Protein 4DMO (pdb70)

Nearest PDB structures (foldseek):
  4dmo-assembly2_B  TM=1.003E+00  e=1.095E-52  Bacillus cereus ATCC 14579
  3lnb-assembly1_A  TM=9.887E-01  e=8.694E-37  Bacillus anthracis
  2ija-assembly1_A  TM=8.945E-01  e=4.470E-19  Homo sapiens
  2pqt-assembly1_A  TM=9.003E-01  e=8.958E-19  Homo sapiens
  4nv7-assembly3_B  TM=8.873E-01  e=5.718E-18  Mesorhizobium japonicum MAFF 303099

CATH classification: 3.30.2140.20

Structure (mmCIF, N/CA/C/O backbone):
data_4DMO
#
_entry.id   4DMO
#
_cell.length_a   90.430
_cell.length_b   44.520
_cell.length_c   132.970
_cell.angle_alpha   90.00
_cell.angle_beta   103.80
_cell.angle_gamma   90.00
#
_symmetry.space_group_name_H-M   'C 1 2 1'
#
loop_
_entity.id
_entity.type
_entity.pdbx_description
1 polymer 'N-hydroxyarylamine O-acetyltransferase'
2 non-polymer 3-(1-methylpiperidinium-1-yl)propane-1-sulfonate
3 water water
#
loop_
_atom_site.group_PDB
_atom_site.id
_atom_site.type_symbol
_atom_site.label_atom_id
_atom_site.label_alt_id
_atom_site.label_comp_id
_atom_site.label_asym_id
_atom_site.label_entity_id
_atom_site.label_seq_id
_atom_site.pdbx_PDB_ins_code
_atom_site.Cartn_x
_atom_site.Cartn_y
_atom_site.Cartn_z
_atom_site.occupancy
_atom_site.B_iso_or_equiv
_atom_site.auth_seq_id
_atom_site.auth_comp_id
_atom_site.auth_asym_id
_atom_site.auth_atom_id
_atom_site.pdbx_PDB_model_num
ATOM 1 N N . MET A 1 3 ? 110.970 -9.083 37.800 1.00 39.58 1 MET A N 1
ATOM 2 C CA . MET A 1 3 ? 109.551 -9.319 38.228 1.00 48.18 1 MET A CA 1
ATOM 3 C C . MET A 1 3 ? 108.616 -9.566 37.045 1.00 48.81 1 MET A C 1
ATOM 4 O O . MET A 1 3 ? 108.418 -8.672 36.223 1.00 51.31 1 MET A O 1
ATOM 18 N N . THR A 1 4 ? 108.030 -10.764 36.948 1.00 46.18 2 THR A N 1
ATOM 19 C CA . THR A 1 4 ? 107.105 -11.054 35.839 1.00 42.16 2 THR A CA 1
ATOM 20 C C . THR A 1 4 ? 105.751 -10.391 36.057 1.00 28.32 2 THR A C 1
ATOM 21 O O . THR A 1 4 ? 105.484 -9.852 37.118 1.00 32.70 2 THR A O 1
ATOM 32 N N . ASP A 1 5 ? 104.907 -10.426 35.034 1.00 34.75 3 ASP A N 1
ATOM 33 C CA . ASP A 1 5 ? 103.566 -9.869 35.133 1.00 42.07 3 ASP A CA 1
ATOM 34 C C . ASP A 1 5 ? 102.744 -10.672 36.166 1.00 38.58 3 ASP A C 1
ATOM 35 O O . ASP A 1 5 ? 101.982 -10.104 36.955 1.00 34.78 3 ASP A O 1
ATOM 44 N N . PHE A 1 6 ? 102.893 -11.995 36.145 1.00 35.65 4 PHE A N 1
ATOM 45 C CA . PHE A 1 6 ? 102.217 -12.845 37.117 1.00 30.66 4 PHE A CA 1
ATOM 46 C C . PHE A 1 6 ? 102.498 -12.358 38.526 1.00 30.43 4 PHE A C 1
ATOM 47 O O . PHE A 1 6 ? 101.575 -12.166 39.304 1.00 28.57 4 PHE A O 1
ATOM 64 N N . GLN A 1 7 ? 103.773 -12.146 38.847 1.00 28.17 5 GLN A N 1
ATOM 65 C CA . GLN A 1 7 ? 104.181 -11.650 40.165 1.00 31.98 5 GLN A CA 1
ATOM 66 C C . GLN A 1 7 ? 103.547 -10.294 40.507 1.00 33.52 5 GLN A C 1
ATOM 67 O O . GLN A 1 7 ? 103.071 -10.063 41.630 1.00 31.05 5 GLN A O 1
ATOM 81 N N . LYS A 1 8 ? 103.548 -9.385 39.540 1.00 32.04 6 LYS A N 1
ATOM 82 C CA . LYS A 1 8 ? 103.028 -8.049 39.797 1.00 39.89 6 LYS A CA 1
ATOM 83 C C . LYS A 1 8 ? 101.517 -8.093 40.089 1.00 27.33 6 LYS A C 1
ATOM 84 O O . LYS A 1 8 ? 101.047 -7.488 41.051 1.00 26.37 6 LYS A O 1
ATOM 103 N N . GLN A 1 9 ? 100.775 -8.823 39.262 1.00 23.37 7 GLN A N 1
ATOM 104 C CA . GLN A 1 9 ? 99.335 -8.977 39.448 1.00 21.45 7 GLN A CA 1
ATOM 105 C C . GLN A 1 9 ? 99.022 -9.689 40.751 1.00 25.00 7 GLN A C 1
ATOM 106 O O . GLN A 1 9 ? 97.998 -9.424 41.384 1.00 23.14 7 GLN A O 1
ATOM 120 N N . PHE A 1 10 ? 99.911 -10.594 41.147 1.00 24.86 8 PHE A N 1
ATOM 121 C CA . PHE A 1 10 ? 99.764 -11.336 42.381 1.00 24.54 8 PHE A CA 1
ATOM 122 C C . PHE A 1 10 ? 99.918 -10.428 43.598 1.00 23.26 8 PHE A C 1
ATOM 123 O O . PHE A 1 10 ? 99.073 -10.437 44.474 1.00 21.10 8 PHE A O 1
ATOM 140 N N . PHE A 1 11 ? 100.992 -9.648 43.671 1.00 30.23 9 PHE A N 1
ATOM 141 C CA . PHE A 1 11 ? 101.136 -8.716 44.788 1.00 27.28 9 PHE A CA 1
ATOM 142 C C . PHE A 1 11 ? 99.911 -7.775 44.817 1.00 27.24 9 PHE A C 1
ATOM 143 O O . PHE A 1 11 ? 99.340 -7.489 45.877 1.00 24.75 9 PHE A O 1
ATOM 160 N N . ALA A 1 12 ? 99.502 -7.309 43.643 1.00 22.14 10 ALA A N 1
ATOM 161 C CA . ALA A 1 12 ? 98.358 -6.411 43.540 1.00 28.71 10 ALA A CA 1
ATOM 162 C C . ALA A 1 12 ? 97.088 -7.066 44.105 1.00 24.24 10 ALA A C 1
ATOM 163 O O . ALA A 1 12 ? 96.351 -6.462 44.897 1.00 28.01 10 ALA A O 1
ATOM 170 N N . ARG A 1 13 ? 96.835 -8.301 43.684 1.00 20.59 11 ARG A N 1
ATOM 171 C CA . ARG A 1 13 ? 95.684 -9.056 44.166 1.00 23.10 11 ARG A CA 1
ATOM 172 C C . ARG A 1 13 ? 95.708 -9.166 45.697 1.00 20.46 11 ARG A C 1
ATOM 173 O O . ARG A 1 13 ? 94.682 -8.970 46.366 1.00 21.92 11 ARG A O 1
ATOM 194 N N . LEU A 1 14 ? 96.878 -9.443 46.259 1.00 20.02 12 LEU A N 1
ATOM 195 C CA . LEU A 1 14 ? 96.983 -9.642 47.708 1.00 19.41 12 LEU A CA 1
ATOM 196 C C . LEU A 1 14 ? 97.053 -8.357 48.501 1.00 27.34 12 LEU A C 1
ATOM 197 O O . LEU A 1 14 ? 96.986 -8.384 49.738 1.00 24.87 12 LEU A O 1
ATOM 213 N N . HIS A 1 15 ? 97.182 -7.230 47.802 1.00 30.14 13 HIS A N 1
ATOM 214 C CA . HIS A 1 15 ? 97.346 -5.925 48.469 1.00 30.04 13 HIS A CA 1
ATOM 215 C C . HIS A 1 15 ? 98.549 -5.872 49.395 1.00 25.56 13 HIS A C 1
ATOM 216 O O . HIS A 1 15 ? 98.473 -5.330 50.507 1.00 36.72 13 HIS A O 1
ATOM 231 N N . ILE A 1 16 ? 99.658 -6.434 48.935 1.00 23.58 14 ILE A N 1
ATOM 232 C CA . ILE A 1 16 ? 100.922 -6.368 49.671 1.00 34.36 14 ILE A CA 1
ATOM 233 C C . ILE A 1 16 ? 102.021 -5.733 48.802 1.00 28.39 14 ILE A C 1
ATOM 234 O O . ILE A 1 16 ? 101.898 -5.635 47.575 1.00 25.07 14 ILE A O 1
ATOM 250 N N . GLU A 1 17 ? 103.100 -5.309 49.440 1.00 25.88 15 GLU A N 1
ATOM 251 C CA . GLU A 1 17 ? 104.181 -4.636 48.722 1.00 43.13 15 GLU A CA 1
ATOM 252 C C . GLU A 1 17 ? 104.787 -5.494 47.593 1.00 38.00 15 GLU A C 1
ATOM 253 O O . GLU A 1 17 ? 105.023 -6.684 47.756 1.00 39.80 15 GLU A O 1
ATOM 265 N N . GLU A 1 18 ? 105.034 -4.893 46.444 1.00 33.29 16 GLU A N 1
ATOM 266 C CA . GLU A 1 18 ? 105.853 -5.547 45.444 1.00 39.47 16 GLU A CA 1
ATOM 267 C C . GLU A 1 18 ? 107.215 -5.874 46.075 1.00 43.01 16 GLU A C 1
ATOM 268 O O . GLU A 1 18 ? 107.660 -5.191 46.990 1.00 52.82 16 GLU A O 1
ATOM 280 N N . LYS A 1 19 ? 107.834 -6.971 45.649 1.00 46.89 17 LYS A N 1
ATOM 281 C CA . LYS A 1 19 ? 109.171 -7.341 46.115 1.00 48.06 17 LYS A CA 1
ATOM 282 C C . LYS A 1 19 ? 109.940 -8.018 44.996 1.00 55.55 17 LYS A C 1
ATOM 283 O O . LYS A 1 19 ? 109.456 -8.997 44.429 1.00 48.88 17 LYS A O 1
ATOM 302 N N . ASP A 1 20 ? 111.138 -7.513 44.690 1.00 69.75 18 ASP A N 1
ATOM 303 C CA . ASP A 1 20 ? 111.977 -8.109 43.642 1.00 65.37 18 ASP A CA 1
ATOM 304 C C . ASP A 1 20 ? 112.767 -9.306 44.171 1.00 49.81 18 ASP A C 1
ATOM 305 O O . ASP A 1 20 ? 113.289 -10.104 43.390 1.00 51.73 18 ASP A O 1
ATOM 314 N N . THR A 1 21 ? 112.858 -9.418 45.491 1.00 42.57 19 THR A N 1
ATOM 315 C CA . THR A 1 21 ? 113.391 -10.619 46.120 1.00 45.25 19 THR A CA 1
ATOM 316 C C . THR A 1 21 ? 112.421 -11.115 47.185 1.00 40.82 19 THR A C 1
ATOM 317 O O . THR A 1 21 ? 112.202 -10.435 48.183 1.00 48.65 19 THR A O 1
ATOM 328 N N . VAL A 1 22 ? 111.850 -12.305 46.977 1.00 43.63 20 VAL A N 1
ATOM 329 C CA . VAL A 1 22 ? 110.927 -12.908 47.949 1.00 33.39 20 VAL A CA 1
ATOM 330 C C . VAL A 1 22 ? 111.649 -13.977 48.790 1.00 28.45 20 VAL A C 1
ATOM 331 O O . VAL A 1 22 ? 112.246 -14.907 48.261 1.00 34.78 20 VAL A O 1
ATOM 344 N N . SER A 1 23 ? 111.580 -13.860 50.101 1.00 25.31 21 SER A N 1
ATOM 345 C CA . SER A 1 23 ? 112.281 -14.802 50.955 1.00 33.88 21 SER A CA 1
ATOM 346 C C . SER A 1 23 ? 111.332 -15.824 51.523 1.00 39.39 21 SER A C 1
ATOM 347 O O . SER A 1 23 ? 110.108 -15.673 51.441 1.00 38.17 21 SER A O 1
ATOM 355 N N . PHE A 1 24 ? 111.906 -16.856 52.136 1.00 39.71 22 PHE A N 1
ATOM 356 C CA . PHE A 1 24 ? 111.111 -17.894 52.778 1.00 34.66 22 PHE A CA 1
ATOM 357 C C . PHE A 1 24 ? 110.277 -17.330 53.908 1.00 37.80 22 PHE A C 1
ATOM 358 O O . PHE A 1 24 ? 109.094 -17.661 54.076 1.00 38.80 22 PHE A O 1
ATOM 375 N N . GLU A 1 25 ? 110.909 -16.479 54.699 1.00 39.67 23 GLU A N 1
ATOM 376 C CA . GLU A 1 25 ? 110.272 -15.917 55.876 1.00 38.47 23 GLU A CA 1
ATOM 377 C C . GLU A 1 25 ? 109.047 -15.078 55.505 1.00 34.66 23 GLU A C 1
ATOM 378 O O . GLU A 1 25 ? 108.187 -14.822 56.358 1.00 32.75 23 GLU A O 1
ATOM 390 N N . ASP A 1 26 ? 108.998 -14.664 54.227 1.00 34.69 24 ASP A N 1
ATOM 391 C CA . ASP A 1 26 ? 107.886 -13.901 53.637 1.00 30.63 24 ASP A CA 1
ATOM 392 C C . ASP A 1 26 ? 106.646 -14.764 53.316 1.00 34.83 24 ASP A C 1
ATOM 393 O O . ASP A 1 26 ? 105.537 -14.252 53.180 1.00 31.36 24 ASP A O 1
ATOM 402 N N . LEU A 1 27 ? 106.842 -16.062 53.152 1.00 28.34 25 LEU A N 1
ATOM 403 C CA . LEU A 1 27 ? 105.797 -16.930 52.619 1.00 31.17 25 LEU A CA 1
ATOM 404 C C . LEU A 1 27 ? 104.550 -16.958 53.492 1.00 24.85 25 LEU A C 1
ATOM 405 O O . LEU A 1 27 ? 103.415 -16.842 52.999 1.00 23.48 25 LEU A O 1
ATOM 421 N N . SER A 1 28 ? 104.771 -17.078 54.787 1.00 25.91 26 SER A N 1
ATOM 422 C CA . SER A 1 28 ? 103.698 -17.058 55.757 1.00 21.40 26 SER A CA 1
ATOM 423 C C . SER A 1 28 ? 102.808 -15.826 55.593 1.00 23.25 26 SER A C 1
ATOM 424 O O . SER A 1 28 ? 101.580 -15.887 55.725 1.00 22.24 26 SER A O 1
ATOM 432 N N . ASN A 1 29 ? 103.406 -14.677 55.347 1.00 31.92 27 ASN A N 1
ATOM 433 C CA . ASN A 1 29 ? 102.575 -13.494 55.321 1.00 30.68 27 ASN A CA 1
ATOM 434 C C . ASN A 1 29 ? 101.906 -13.356 53.977 1.00 22.50 27 ASN A C 1
ATOM 435 O O . ASN A 1 29 ? 100.839 -12.807 53.878 1.00 25.60 27 ASN A O 1
ATOM 446 N N . ILE A 1 30 ? 102.528 -13.879 52.936 1.00 23.27 28 ILE A N 1
ATOM 447 C CA . ILE A 1 30 ? 101.885 -13.895 51.649 1.00 18.97 28 ILE A CA 1
ATOM 448 C C . ILE A 1 30 ? 100.673 -14.833 51.696 1.00 22.70 28 ILE A C 1
ATOM 449 O O . ILE A 1 30 ? 99.625 -14.510 51.145 1.00 17.66 28 ILE A O 1
ATOM 465 N N . MET A 1 31 ? 100.816 -15.974 52.385 1.00 22.54 29 MET A N 1
ATOM 466 C CA . MET A 1 31 ? 99.745 -16.952 52.490 1.00 16.70 29 MET A CA 1
ATOM 467 C C . MET A 1 31 ? 98.590 -16.379 53.244 1.00 18.23 29 MET A C 1
ATOM 468 O O . MET A 1 31 ? 97.427 -16.614 52.895 1.00 20.41 29 MET A O 1
ATOM 482 N N . TYR A 1 32 ? 98.906 -15.638 54.293 1.00 19.80 30 TYR A N 1
ATOM 483 C CA . TYR A 1 32 ? 97.894 -14.995 55.096 1.00 16.97 30 TYR A CA 1
ATOM 484 C C . TYR A 1 32 ? 97.132 -13.987 54.239 1.00 22.00 30 TYR A C 1
ATOM 485 O O . TYR A 1 32 ? 95.891 -13.990 54.202 1.00 18.75 30 TYR A O 1
ATOM 503 N N . ALA A 1 33 ? 97.884 -13.161 53.509 1.00 19.03 31 ALA A N 1
ATOM 504 C CA . ALA A 1 33 ? 97.288 -12.195 52.603 1.00 19.89 31 ALA A CA 1
ATOM 505 C C . ALA A 1 33 ? 96.430 -12.900 51.542 1.00 15.86 31 ALA A C 1
ATOM 506 O O . ALA A 1 33 ? 95.340 -12.436 51.226 1.00 17.93 31 ALA A O 1
ATOM 513 N N . MET A 1 34 ? 96.915 -14.006 50.985 1.00 12.37 32 MET A N 1
ATOM 514 C CA . MET A 1 34 ? 96.120 -14.736 50.007 1.00 14.61 32 MET A CA 1
ATOM 515 C C . MET A 1 34 ? 94.813 -15.197 50.626 1.00 15.33 32 MET A C 1
ATOM 516 O O . MET A 1 34 ? 93.790 -15.123 49.969 1.00 15.42 32 MET A O 1
ATOM 530 N N . ALA A 1 35 ? 94.824 -15.631 51.889 1.00 14.24 33 ALA A N 1
ATOM 531 C CA . ALA A 1 35 ? 93.592 -16.117 52.501 1.00 12.11 33 ALA A CA 1
ATOM 532 C C . ALA A 1 35 ? 92.633 -14.997 52.721 1.00 13.94 33 ALA A C 1
ATOM 533 O O . ALA A 1 35 ? 91.435 -15.224 52.706 1.00 13.11 33 ALA A O 1
ATOM 540 N N . GLN A 1 36 ? 93.155 -13.791 52.980 1.00 16.42 34 GLN A N 1
ATOM 541 C CA . GLN A 1 36 ? 92.287 -12.641 53.247 1.00 18.30 34 GLN A CA 1
ATOM 542 C C . GLN A 1 36 ? 91.624 -12.110 51.968 1.00 19.43 34 GLN A C 1
ATOM 543 O O . GLN A 1 36 ? 90.553 -11.495 52.017 1.00 15.50 34 GLN A O 1
ATOM 557 N N . THR A 1 37 ? 92.230 -12.395 50.816 1.00 17.42 35 THR A N 1
ATOM 558 C CA . THR A 1 37 ? 91.797 -11.765 49.573 1.00 13.48 35 THR A CA 1
ATOM 559 C C . THR A 1 37 ? 91.194 -12.707 48.529 1.00 15.42 35 THR A C 1
ATOM 560 O O . THR A 1 37 ? 90.299 -12.309 47.817 1.00 12.89 35 THR A O 1
ATOM 571 N N . VAL A 1 38 ? 91.699 -13.929 48.429 1.00 13.36 36 VAL A N 1
ATOM 572 C CA . VAL A 1 38 ? 91.228 -14.876 47.445 1.00 11.34 36 VAL A CA 1
ATOM 573 C C . VAL A 1 38 ? 90.378 -15.926 48.095 1.00 14.85 36 VAL A C 1
ATOM 574 O O . VAL A 1 38 ? 90.852 -16.714 48.902 1.00 15.94 36 VAL A O 1
ATOM 587 N N . PRO A 1 39 ? 89.092 -15.928 47.765 1.00 13.22 37 PRO A N 1
ATOM 588 C CA . PRO A 1 39 ? 88.205 -16.902 48.379 1.00 16.37 37 PRO A CA 1
ATOM 589 C C . PRO A 1 39 ? 88.241 -18.279 47.717 1.00 17.83 37 PRO A C 1
ATOM 590 O O . PRO A 1 39 ? 88.616 -18.452 46.547 1.00 14.59 37 PRO A O 1
ATOM 601 N N . PHE A 1 40 ? 87.831 -19.266 48.511 1.00 16.16 38 PHE A N 1
ATOM 602 C CA . PHE A 1 40 ? 87.569 -20.607 48.038 1.00 15.14 38 PHE A CA 1
ATOM 603 C C . PHE A 1 40 ? 86.179 -20.581 47.455 1.00 14.68 38 PHE A C 1
ATOM 604 O O . PHE A 1 40 ? 85.215 -20.279 48.166 1.00 18.59 38 PHE A O 1
ATOM 621 N N . GLU A 1 41 ? 86.065 -20.833 46.152 1.00 14.07 39 GLU A N 1
ATOM 622 C CA . GLU A 1 41 ? 84.755 -20.792 45.481 1.00 10.42 39 GLU A CA 1
ATOM 623 C C . GLU A 1 41 ? 84.661 -21.724 44.272 1.00 11.36 39 GLU A C 1
ATOM 624 O O . GLU A 1 41 ? 85.647 -22.007 43.588 1.00 10.73 39 GLU A O 1
ATOM 636 N N . ASN A 1 42 ? 83.456 -22.206 44.002 1.00 10.29 40 ASN A N 1
ATOM 637 C CA . ASN A 1 42 ? 83.257 -23.211 42.965 1.00 11.33 40 ASN A CA 1
ATOM 638 C C . ASN A 1 42 ? 82.376 -22.764 41.823 1.00 14.06 40 ASN A C 1
ATOM 639 O O . ASN A 1 42 ? 81.837 -23.598 41.084 1.00 15.43 40 ASN A O 1
ATOM 650 N N . LEU A 1 43 ? 82.203 -21.464 41.696 1.00 11.33 41 LEU A N 1
ATOM 651 C CA . LEU A 1 43 ? 81.143 -20.945 40.857 1.00 17.24 41 LEU A CA 1
ATOM 652 C C . LEU A 1 43 ? 81.382 -21.213 39.369 1.00 21.00 41 LEU A C 1
ATOM 653 O O . LEU A 1 43 ? 80.420 -21.333 38.624 1.00 22.35 41 LEU A O 1
ATOM 669 N N . ASN A 1 44 ? 82.635 -21.354 38.933 1.00 18.01 42 ASN A N 1
ATOM 670 C CA . ASN A 1 44 ? 82.872 -21.598 37.512 1.00 14.10 42 ASN A CA 1
ATOM 671 C C . ASN A 1 44 ? 82.479 -23.012 37.064 1.00 17.41 42 ASN A C 1
ATOM 672 O O . ASN A 1 44 ? 82.325 -23.254 35.879 1.00 18.04 42 ASN A O 1
ATOM 683 N N . ILE A 1 45 ? 82.302 -23.928 38.016 1.00 18.12 43 ILE A N 1
ATOM 684 C CA . ILE A 1 45 ? 81.767 -25.269 37.720 1.00 17.66 43 ILE A CA 1
ATOM 685 C C . ILE A 1 45 ? 80.290 -25.176 37.435 1.00 21.36 43 ILE A C 1
ATOM 686 O O . ILE A 1 45 ? 79.778 -25.802 36.504 1.00 24.07 43 ILE A O 1
ATOM 702 N N . LEU A 1 46 ? 79.600 -24.379 38.240 1.00 14.25 44 LEU A N 1
ATOM 703 C CA . LEU A 1 46 ? 78.157 -24.227 38.102 1.00 21.46 44 LEU A CA 1
ATOM 704 C C . LEU A 1 46 ? 77.752 -23.362 36.900 1.00 19.63 44 LEU A C 1
ATOM 705 O O . LEU A 1 46 ? 76.703 -23.577 36.286 1.00 25.55 44 LEU A O 1
ATOM 721 N N . GLU A 1 47 ? 78.557 -22.351 36.621 1.00 18.33 45 GLU A N 1
ATOM 722 C CA . GLU A 1 47 ? 78.400 -21.536 35.433 1.00 21.91 45 GLU A CA 1
ATOM 723 C C . GLU A 1 47 ? 78.962 -22.209 34.199 1.00 26.07 45 GLU A C 1
ATOM 724 O O . GLU A 1 47 ? 78.872 -21.663 33.108 1.00 24.55 45 GLU A O 1
ATOM 736 N N . LYS A 1 48 ? 79.601 -23.362 34.379 1.00 21.81 46 LYS A N 1
ATOM 737 C CA . LYS A 1 48 ? 80.137 -24.120 33.251 1.00 17.97 46 LYS A CA 1
ATOM 738 C C . LYS A 1 48 ? 81.042 -23.248 32.409 1.00 21.99 46 LYS A C 1
ATOM 739 O O . LYS A 1 48 ? 80.981 -23.274 31.185 1.00 29.90 46 LYS A O 1
ATOM 758 N N . ASN A 1 49 ? 81.886 -22.455 33.066 1.00 20.28 47 ASN A N 1
ATOM 759 C CA . ASN A 1 49 ? 82.887 -21.668 32.342 1.00 21.48 47 ASN A CA 1
ATOM 760 C C . ASN A 1 49 ? 84.263 -21.825 32.927 1.00 19.99 47 ASN A C 1
ATOM 761 O O . ASN A 1 49 ? 85.097 -20.927 32.815 1.00 20.57 47 ASN A O 1
ATOM 772 N N . PHE A 1 50 ? 84.511 -22.984 33.540 1.00 23.99 48 PHE A N 1
ATOM 773 C CA . PHE A 1 50 ? 85.866 -23.333 33.947 1.00 19.67 48 PHE A CA 1
ATOM 774 C C . PHE A 1 50 ? 86.750 -23.459 32.699 1.00 22.88 48 PHE A C 1
ATOM 775 O O . PHE A 1 50 ? 86.258 -23.698 31.598 1.00 20.72 48 PHE A O 1
ATOM 792 N N . LYS A 1 51 ? 88.051 -23.244 32.854 1.00 26.51 49 LYS A N 1
ATOM 793 C CA . LYS A 1 51 ? 88.977 -23.407 31.738 1.00 26.33 49 LYS A CA 1
ATOM 794 C C . LYS A 1 51 ? 90.077 -24.346 32.148 1.00 27.97 49 LYS A C 1
ATOM 795 O O . LYS A 1 51 ? 90.171 -24.775 33.309 1.00 23.92 49 LYS A O 1
ATOM 814 N N . GLU A 1 52 ? 90.913 -24.644 31.163 1.00 23.25 50 GLU A N 1
ATOM 815 C CA . GLU A 1 52 ? 92.117 -25.402 31.369 1.00 27.52 50 GLU A CA 1
ATOM 816 C C . GLU A 1 52 ? 92.931 -24.747 32.480 1.00 19.73 50 GLU A C 1
ATOM 817 O O . GLU A 1 52 ? 93.036 -23.529 32.566 1.00 23.33 50 GLU A O 1
ATOM 829 N N . ILE A 1 53 ? 93.518 -25.564 33.332 1.00 15.74 51 ILE A N 1
ATOM 830 C CA . ILE A 1 53 ? 94.357 -25.046 34.388 1.00 18.45 51 ILE A CA 1
ATOM 831 C C . ILE A 1 53 ? 95.718 -24.687 33.786 1.00 26.55 51 ILE A C 1
ATOM 832 O O . ILE A 1 53 ? 96.457 -25.569 33.345 1.00 32.89 51 ILE A O 1
ATOM 848 N N . SER A 1 54 ? 96.029 -23.392 33.770 1.00 26.68 52 SER A N 1
ATOM 849 C CA . SER A 1 54 ? 97.274 -22.902 33.220 1.00 24.51 52 SER A CA 1
ATOM 850 C C . SER A 1 54 ? 97.608 -21.606 33.933 1.00 19.91 52 SER A C 1
ATOM 851 O O . SER A 1 54 ? 96.779 -21.027 34.601 1.00 20.23 52 SER A O 1
ATOM 859 N N . LYS A 1 55 ? 98.848 -21.177 33.803 1.00 20.20 53 LYS A N 1
ATOM 860 C CA . LYS A 1 55 ? 99.298 -19.945 34.401 1.00 19.27 53 LYS A CA 1
ATOM 861 C C . LYS A 1 55 ? 98.510 -18.751 33.869 1.00 25.69 53 LYS A C 1
ATOM 862 O O . LYS A 1 55 ? 98.112 -17.859 34.629 1.00 24.10 53 LYS A O 1
ATOM 881 N N . GLU A 1 56 ? 98.312 -18.713 32.554 1.00 28.91 54 GLU A N 1
ATOM 882 C CA . GLU A 1 56 ? 97.591 -17.594 31.927 1.00 30.98 54 GLU A CA 1
ATOM 883 C C . GLU A 1 56 ? 96.121 -17.578 32.295 1.00 20.33 54 GLU A C 1
ATOM 884 O O . GLU A 1 56 ? 95.617 -16.542 32.694 1.00 22.47 54 GLU A O 1
ATOM 896 N N . ASN A 1 57 ? 95.438 -18.713 32.155 1.00 18.01 55 ASN A N 1
ATOM 897 C CA . ASN A 1 57 ? 94.039 -18.770 32.543 1.00 22.37 55 ASN A CA 1
ATOM 898 C C . ASN A 1 57 ? 93.874 -18.379 34.030 1.00 21.96 55 ASN A C 1
ATOM 899 O O . ASN A 1 57 ? 92.938 -17.685 34.422 1.00 19.36 55 ASN A O 1
ATOM 910 N N . LEU A 1 58 ? 94.809 -18.797 34.866 1.00 23.30 56 LEU A N 1
ATOM 911 C CA . LEU A 1 58 ? 94.660 -18.537 36.287 1.00 17.08 56 LEU A CA 1
ATOM 912 C C . LEU A 1 58 ? 94.968 -17.072 36.643 1.00 19.77 56 LEU A C 1
ATOM 913 O O . LEU A 1 58 ? 94.300 -16.469 37.509 1.00 18.94 56 LEU A O 1
ATOM 929 N N . LYS A 1 59 ? 95.987 -16.499 35.999 1.00 22.22 57 LYS A N 1
ATOM 930 C CA . LYS A 1 59 ? 96.293 -15.070 36.164 1.00 24.59 57 LYS A CA 1
ATOM 931 C C . LYS A 1 59 ? 95.065 -14.217 35.836 1.00 21.34 57 LYS A C 1
ATOM 932 O O . LYS A 1 59 ? 94.760 -13.269 36.550 1.00 23.41 57 LYS A O 1
ATOM 951 N N . GLU A 1 60 ? 94.372 -14.584 34.760 1.00 20.25 58 GLU A N 1
ATOM 952 C CA . GLU A 1 60 ? 93.166 -13.901 34.273 1.00 22.51 58 GLU A CA 1
ATOM 953 C C . GLU A 1 60 ? 91.974 -14.084 35.208 1.00 21.83 58 GLU A C 1
ATOM 954 O O . GLU A 1 60 ? 91.338 -13.123 35.589 1.00 20.19 58 GLU A O 1
ATOM 966 N N . LYS A 1 61 ? 91.675 -15.329 35.578 1.00 25.79 59 LYS A N 1
ATOM 967 C CA . LYS A 1 61 ? 90.544 -15.590 36.463 1.00 18.85 59 LYS A CA 1
ATOM 968 C C . LYS A 1 61 ? 90.788 -15.019 37.868 1.00 14.11 59 LYS A C 1
ATOM 969 O O . LYS A 1 61 ? 89.980 -14.234 38.391 1.00 16.43 59 LYS A O 1
ATOM 988 N N . ILE A 1 62 ? 91.917 -15.373 38.469 1.00 14.08 60 ILE A N 1
ATOM 989 C CA . ILE A 1 62 ? 92.148 -15.077 39.871 1.00 15.45 60 ILE A CA 1
ATOM 990 C C . ILE A 1 62 ? 92.707 -13.686 40.081 1.00 20.47 60 ILE A C 1
ATOM 991 O O . ILE A 1 62 ? 92.270 -12.970 40.975 1.00 18.60 60 ILE A O 1
ATOM 1007 N N . LEU A 1 63 ? 93.715 -13.317 39.298 1.00 23.54 61 LEU A N 1
ATOM 1008 C CA . LEU A 1 63 ? 94.438 -12.075 39.573 1.00 27.07 61 LEU A CA 1
ATOM 1009 C C . LEU A 1 63 ? 93.805 -10.879 38.859 1.00 22.20 61 LEU A C 1
ATOM 1010 O O . LEU A 1 63 ? 93.616 -9.822 39.449 1.00 30.45 61 LEU A O 1
ATOM 1026 N N . VAL A 1 64 ? 93.445 -11.060 37.600 1.00 23.32 62 VAL A N 1
ATOM 1027 C CA . VAL A 1 64 ? 92.878 -9.969 36.822 1.00 21.98 62 VAL A CA 1
ATOM 1028 C C . VAL A 1 64 ? 91.395 -9.803 37.134 1.00 22.67 62 VAL A C 1
ATOM 1029 O O . VAL A 1 64 ? 90.963 -8.714 37.495 1.00 20.42 62 VAL A O 1
ATOM 1042 N N . ASN A 1 65 ? 90.624 -10.880 37.016 1.00 17.83 63 ASN A N 1
ATOM 1043 C CA . ASN A 1 65 ? 89.176 -10.791 37.211 1.00 18.60 63 ASN A CA 1
ATOM 1044 C C . ASN A 1 65 ? 88.712 -10.948 38.673 1.00 19.44 63 ASN A C 1
ATOM 1045 O O . ASN A 1 65 ? 87.531 -11.017 38.954 1.00 22.57 63 ASN A O 1
ATOM 1056 N N . ASN A 1 66 ? 89.668 -10.987 39.584 1.00 16.77 64 ASN A N 1
ATOM 1057 C CA . ASN A 1 66 ? 89.437 -11.016 41.026 1.00 19.96 64 ASN A CA 1
ATOM 1058 C C . ASN A 1 66 ? 88.447 -12.091 41.501 1.00 20.34 64 ASN A C 1
ATOM 1059 O O . ASN A 1 66 ? 87.631 -11.847 42.377 1.00 17.47 64 ASN A O 1
ATOM 1070 N N . ARG A 1 67 ? 88.552 -13.286 40.921 1.00 18.42 65 ARG A N 1
ATOM 1071 C CA . ARG A 1 67 ? 87.782 -14.435 41.368 1.00 14.22 65 ARG A CA 1
ATOM 1072 C C . ARG A 1 67 ? 88.623 -15.314 42.307 1.00 16.21 65 ARG A C 1
ATOM 1073 O O . ARG A 1 67 ? 89.819 -15.045 42.542 1.00 12.65 65 ARG A O 1
ATOM 1094 N N . GLY A 1 68 ? 87.988 -16.358 42.832 1.00 10.07 66 GLY A N 1
ATOM 1095 C CA . GLY A 1 68 ? 88.680 -17.342 43.633 1.00 14.07 66 GLY A CA 1
ATOM 1096 C C . GLY A 1 68 ? 88.659 -18.631 42.890 1.00 18.03 66 GLY A C 1
ATOM 1097 O O . GLY A 1 68 ? 88.475 -18.657 41.654 1.00 12.60 66 GLY A O 1
ATOM 1101 N N . GLY A 1 69 ? 88.797 -19.721 43.633 1.00 11.52 67 GLY A N 1
ATOM 1102 C CA . GLY A 1 69 ? 88.762 -21.019 43.004 1.00 6.67 67 GLY A CA 1
ATOM 1103 C C . GLY A 1 69 ? 88.829 -22.123 44.015 1.00 10.68 67 GLY A C 1
ATOM 1104 O O . GLY A 1 69 ? 88.783 -21.881 45.220 1.00 9.35 67 GLY A O 1
ATOM 1108 N N . LEU A 1 70 ? 88.935 -23.340 43.498 1.00 11.76 68 LEU A N 1
ATOM 1109 C CA . LEU A 1 70 ? 89.115 -24.545 44.299 1.00 12.53 68 LEU A CA 1
ATOM 1110 C C . LEU A 1 70 ? 90.600 -24.914 44.366 1.00 12.55 68 LEU A C 1
ATOM 1111 O O . LEU A 1 70 ? 91.447 -24.203 43.827 1.00 11.93 68 LEU A O 1
ATOM 1127 N N . CYS A 1 71 ? 90.907 -26.022 45.043 1.00 13.73 69 CYS A N 1
ATOM 1128 C CA . CYS A 1 71 ? 92.272 -26.375 45.368 1.00 9.98 69 CYS A CA 1
ATOM 1129 C C . CYS A 1 71 ? 93.152 -26.456 44.123 1.00 14.39 69 CYS A C 1
ATOM 1130 O O . CYS A 1 71 ? 94.296 -26.057 44.168 1.00 14.36 69 CYS A O 1
ATOM 1138 N N . TYR A 1 72 ? 92.607 -26.979 43.023 1.00 13.57 70 TYR A N 1
ATOM 1139 C CA . TYR A 1 72 ? 93.360 -27.178 41.801 1.00 13.80 70 TYR A CA 1
ATOM 1140 C C . TYR A 1 72 ? 93.517 -25.896 41.012 1.00 16.03 70 TYR A C 1
ATOM 1141 O O . TYR A 1 72 ? 94.150 -25.908 39.948 1.00 14.10 70 TYR A O 1
ATOM 1159 N N . GLU A 1 73 ? 92.902 -24.814 41.501 1.00 12.40 71 GLU A N 1
ATOM 1160 C CA . GLU A 1 73 ? 93.145 -23.481 40.965 1.00 13.61 71 GLU A CA 1
ATOM 1161 C C . GLU A 1 73 ? 94.006 -22.641 41.930 1.00 16.56 71 GLU A C 1
ATOM 1162 O O . GLU A 1 73 ? 94.934 -21.962 41.503 1.00 17.34 71 GLU A O 1
ATOM 1174 N N . LEU A 1 74 ? 93.708 -22.666 43.228 1.00 14.12 72 LEU A N 1
ATOM 1175 C CA . LEU A 1 74 ? 94.440 -21.786 44.174 1.00 14.62 72 LEU A CA 1
ATOM 1176 C C . LEU A 1 74 ? 95.864 -22.274 44.373 1.00 13.47 72 LEU A C 1
ATOM 1177 O O . LEU A 1 74 ? 96.792 -21.479 44.389 1.00 15.77 72 LEU A O 1
ATOM 1193 N N . ASN A 1 75 ? 96.066 -23.580 44.512 1.00 13.63 73 ASN A N 1
ATOM 1194 C CA . ASN A 1 75 ? 97.416 -24.055 44.751 1.00 17.69 73 ASN A CA 1
ATOM 1195 C C . ASN A 1 75 ? 98.344 -23.939 43.537 1.00 15.64 73 ASN A C 1
ATOM 1196 O O . ASN A 1 75 ? 99.510 -23.542 43.686 1.00 17.05 73 ASN A O 1
ATOM 1207 N N . PRO A 1 76 ? 97.834 -24.228 42.327 1.00 20.85 74 PRO A N 1
ATOM 1208 C CA . PRO A 1 76 ? 98.689 -23.929 41.168 1.00 17.53 74 PRO A CA 1
ATOM 1209 C C . PRO A 1 76 ? 98.946 -22.433 41.000 1.00 18.35 74 PRO A C 1
ATOM 1210 O O . PRO A 1 76 ? 100.041 -22.057 40.596 1.00 18.03 74 PRO A O 1
ATOM 1221 N N . THR A 1 77 ? 97.981 -21.589 41.339 1.00 14.49 75 THR A N 1
ATOM 1222 C CA . THR A 1 77 ? 98.225 -20.149 41.312 1.00 20.25 75 THR A CA 1
ATOM 1223 C C . THR A 1 77 ? 99.438 -19.789 42.162 1.00 19.98 75 THR A C 1
ATOM 1224 O O . THR A 1 77 ? 100.275 -19.009 41.742 1.00 14.67 75 THR A O 1
ATOM 1235 N N . MET A 1 78 ? 99.495 -20.329 43.382 1.00 20.13 76 MET A N 1
ATOM 1236 C CA . MET A 1 78 ? 100.566 -20.014 44.320 1.00 16.89 76 MET A CA 1
ATOM 1237 C C . MET A 1 78 ? 101.862 -20.646 43.804 1.00 18.80 76 MET A C 1
ATOM 1238 O O . MET A 1 78 ? 102.911 -20.018 43.739 1.00 23.72 76 MET A O 1
ATOM 1252 N N . TYR A 1 79 ? 101.755 -21.885 43.380 1.00 19.08 77 TYR A N 1
ATOM 1253 C CA . TYR A 1 79 ? 102.846 -22.539 42.688 1.00 21.62 77 TYR A CA 1
ATOM 1254 C C . TYR A 1 79 ? 103.519 -21.620 41.640 1.00 25.61 77 TYR A C 1
ATOM 1255 O O . TYR A 1 79 ? 104.724 -21.409 41.712 1.00 27.40 77 TYR A O 1
ATOM 1273 N N . TYR A 1 80 ? 102.760 -21.078 40.678 1.00 18.12 78 TYR A N 1
ATOM 1274 C CA . TYR A 1 80 ? 103.345 -20.202 39.643 1.00 25.81 78 TYR A CA 1
ATOM 1275 C C . TYR A 1 80 ? 103.994 -18.964 40.227 1.00 25.23 78 TYR A C 1
ATOM 1276 O O . TYR A 1 80 ? 105.100 -18.595 39.823 1.00 29.99 78 TYR A O 1
ATOM 1294 N N . PHE A 1 81 ? 103.348 -18.351 41.206 1.00 24.49 79 PHE A N 1
ATOM 1295 C CA . PHE A 1 81 ? 103.949 -17.211 41.861 1.00 27.37 79 PHE A CA 1
ATOM 1296 C C . PHE A 1 81 ? 105.278 -17.598 42.488 1.00 31.57 79 PHE A C 1
ATOM 1297 O O . PHE A 1 81 ? 106.263 -16.851 42.375 1.00 28.41 79 PHE A O 1
ATOM 1314 N N . LEU A 1 82 ? 105.297 -18.753 43.156 1.00 30.89 80 LEU A N 1
ATOM 1315 C CA . LEU A 1 82 ? 106.496 -19.199 43.891 1.00 36.17 80 LEU A CA 1
ATOM 1316 C C . LEU A 1 82 ? 107.628 -19.535 42.921 1.00 30.72 80 LEU A C 1
ATOM 1317 O O . LEU A 1 82 ? 108.782 -19.219 43.181 1.00 32.54 80 LEU A O 1
ATOM 1333 N N . LYS A 1 83 ? 107.275 -20.147 41.795 1.00 27.99 81 LYS A N 1
ATOM 1334 C CA . LYS A 1 83 ? 108.222 -20.492 40.739 1.00 27.51 81 LYS A CA 1
ATOM 1335 C C . LYS A 1 83 ? 108.898 -19.251 40.145 1.00 34.39 81 LYS A C 1
ATOM 1336 O O . LYS A 1 83 ? 110.123 -19.218 40.028 1.00 37.17 81 LYS A O 1
ATOM 1355 N N . ASP A 1 84 ? 108.105 -18.244 39.746 1.00 34.84 82 ASP A N 1
ATOM 1356 C CA . ASP A 1 84 ? 108.663 -16.981 39.233 1.00 35.85 82 ASP A CA 1
ATOM 1357 C C . ASP A 1 84 ? 109.505 -16.254 40.274 1.00 33.73 82 ASP A C 1
ATOM 1358 O O . ASP A 1 84 ? 110.404 -15.491 39.932 1.00 40.14 82 ASP A O 1
ATOM 1367 N N . SER A 1 85 ? 109.197 -16.485 41.543 1.00 38.41 83 SER A N 1
ATOM 1368 C CA . SER A 1 85 ? 109.947 -15.880 42.641 1.00 36.17 83 SER A CA 1
ATOM 1369 C C . SER A 1 85 ? 111.232 -16.645 42.948 1.00 31.89 83 SER A C 1
ATOM 1370 O O . SER A 1 85 ? 111.873 -16.391 43.963 1.00 31.94 83 SER A O 1
ATOM 1378 N N . GLY A 1 86 ? 111.595 -17.594 42.093 1.00 29.81 84 GLY A N 1
ATOM 1379 C CA . GLY A 1 86 ? 112.868 -18.280 42.242 1.00 31.56 84 GLY A CA 1
ATOM 1380 C C . GLY A 1 86 ? 112.865 -19.496 43.165 1.00 39.80 84 GLY A C 1
ATOM 1381 O O . GLY A 1 86 ? 113.895 -20.163 43.295 1.00 40.76 84 GLY A O 1
ATOM 1385 N N . PHE A 1 87 ? 111.740 -19.797 43.814 1.00 32.04 85 PHE A N 1
ATOM 1386 C CA . PHE A 1 87 ? 111.658 -20.984 44.678 1.00 32.48 85 PHE A CA 1
ATOM 1387 C C . PHE A 1 87 ? 111.599 -22.304 43.925 1.00 22.23 85 PHE A C 1
ATOM 1388 O O . PHE A 1 87 ? 111.022 -22.391 42.845 1.00 35.71 85 PHE A O 1
ATOM 1405 N N . ASP A 1 88 ? 112.138 -23.347 44.541 1.00 24.73 86 ASP A N 1
ATOM 1406 C CA . ASP A 1 88 ? 112.102 -24.684 43.967 1.00 33.67 86 ASP A CA 1
ATOM 1407 C C . ASP A 1 88 ? 110.838 -25.414 44.415 1.00 42.21 86 ASP A C 1
ATOM 1408 O O . ASP A 1 88 ? 110.769 -25.965 45.530 1.00 35.14 86 ASP A O 1
ATOM 1417 N N . VAL A 1 89 ? 109.831 -25.378 43.541 1.00 36.73 87 VAL A N 1
ATOM 1418 C CA . VAL A 1 89 ? 108.483 -25.831 43.877 1.00 29.82 87 VAL A CA 1
ATOM 1419 C C . VAL A 1 89 ? 107.959 -26.916 42.953 1.00 24.94 87 VAL A C 1
ATOM 1420 O O . VAL A 1 89 ? 108.391 -27.054 41.798 1.00 24.65 87 VAL A O 1
ATOM 1433 N N . HIS A 1 90 ? 107.010 -27.685 43.468 1.00 27.76 88 HIS A N 1
ATOM 1434 C CA . HIS A 1 90 ? 106.423 -28.780 42.702 1.00 28.23 88 HIS A CA 1
ATOM 1435 C C . HIS A 1 90 ? 104.960 -28.985 43.109 1.00 21.29 88 HIS A C 1
ATOM 1436 O O . HIS A 1 90 ? 104.587 -28.742 44.238 1.00 25.67 88 HIS A O 1
ATOM 1451 N N . LEU A 1 91 ? 104.144 -29.452 42.183 1.00 19.31 89 LEU A N 1
ATOM 1452 C CA . LEU A 1 91 ? 102.782 -29.811 42.485 1.00 18.73 89 LEU A CA 1
ATOM 1453 C C . LEU A 1 91 ? 102.749 -31.275 42.907 1.00 24.44 89 LEU A C 1
ATOM 1454 O O . LEU A 1 91 ? 103.574 -32.090 42.476 1.00 24.40 89 LEU A O 1
ATOM 1470 N N . VAL A 1 92 ? 101.795 -31.590 43.772 1.00 27.02 90 VAL A N 1
ATOM 1471 C CA . VAL A 1 92 ? 101.539 -32.957 44.168 1.00 22.27 90 VAL A CA 1
ATOM 1472 C C . VAL A 1 92 ? 100.048 -33.201 44.123 1.00 22.91 90 VAL A C 1
ATOM 1473 O O . VAL A 1 92 ? 99.230 -32.258 44.204 1.00 16.44 90 VAL A O 1
ATOM 1486 N N . SER A 1 93 ? 99.710 -34.481 44.006 1.00 20.59 91 SER A N 1
ATOM 1487 C CA . SER A 1 93 ? 98.339 -34.927 43.898 1.00 18.22 91 SER A CA 1
ATOM 1488 C C . SER A 1 93 ? 97.973 -35.718 45.136 1.00 14.67 91 SER A C 1
ATOM 1489 O O . SER A 1 93 ? 98.799 -36.433 45.692 1.00 20.19 91 SER A O 1
ATOM 1497 N N . GLY A 1 94 ? 96.714 -35.620 45.529 1.00 12.61 92 GLY A N 1
ATOM 1498 C CA . GLY A 1 94 ? 96.224 -36.340 46.674 1.00 20.59 92 GLY A CA 1
ATOM 1499 C C . GLY A 1 94 ? 94.724 -36.465 46.663 1.00 20.52 92 GLY A C 1
ATOM 1500 O O . GLY A 1 94 ? 94.064 -36.127 45.685 1.00 18.06 92 GLY A O 1
ATOM 1504 N N . THR A 1 95 ? 94.205 -36.978 47.774 1.00 17.26 93 THR A N 1
ATOM 1505 C CA . THR A 1 95 ? 92.805 -37.200 47.940 1.00 14.38 93 THR A CA 1
ATOM 1506 C C . THR A 1 95 ? 92.404 -36.750 49.329 1.00 17.89 93 THR A C 1
ATOM 1507 O O . THR A 1 95 ? 93.043 -37.119 50.314 1.00 19.76 93 THR A O 1
ATOM 1518 N N . VAL A 1 96 ? 91.328 -35.972 49.411 1.00 21.33 94 VAL A N 1
ATOM 1519 C CA . VAL A 1 96 ? 90.806 -35.480 50.687 1.00 13.49 94 VAL A CA 1
ATOM 1520 C C . VAL A 1 96 ? 90.050 -36.592 51.418 1.00 19.42 94 VAL A C 1
ATOM 1521 O O . VAL A 1 96 ? 89.488 -37.506 50.796 1.00 16.32 94 VAL A O 1
ATOM 1534 N N . TYR A 1 97 ? 90.071 -36.510 52.746 1.00 21.20 95 TYR A N 1
ATOM 1535 C CA . TYR A 1 97 ? 89.351 -37.447 53.588 1.00 26.30 95 TYR A CA 1
ATOM 1536 C C . TYR A 1 97 ? 88.183 -36.744 54.232 1.00 31.01 95 TYR A C 1
ATOM 1537 O O . TYR A 1 97 ? 88.276 -35.591 54.642 1.00 26.17 95 TYR A O 1
ATOM 1555 N N . ASN A 1 98 ? 87.072 -37.447 54.301 1.00 20.87 96 ASN A N 1
ATOM 1556 C CA . ASN A 1 98 ? 85.900 -36.893 54.901 1.00 29.00 96 ASN A CA 1
ATOM 1557 C C . ASN A 1 98 ? 85.771 -37.481 56.275 1.00 32.48 96 ASN A C 1
ATOM 1558 O O . ASN A 1 98 ? 85.112 -38.492 56.455 1.00 44.01 96 ASN A O 1
ATOM 1569 N N . ALA A 1 99 ? 86.452 -36.865 57.228 1.00 34.72 97 ALA A N 1
ATOM 1570 C CA . ALA A 1 99 ? 86.458 -37.331 58.604 1.00 37.24 97 ALA A CA 1
ATOM 1571 C C . ALA A 1 99 ? 85.047 -37.533 59.150 1.00 36.07 97 ALA A C 1
ATOM 1572 O O . ALA A 1 99 ? 84.780 -38.535 59.816 1.00 46.53 97 ALA A O 1
ATOM 1579 N N . ALA A 1 100 ? 84.139 -36.607 58.858 1.00 38.14 98 ALA A N 1
ATOM 1580 C CA . ALA A 1 100 ? 82.755 -36.738 59.330 1.00 42.61 98 ALA A CA 1
ATOM 1581 C C . ALA A 1 100 ? 82.245 -38.148 59.066 1.00 52.17 98 ALA A C 1
ATOM 1582 O O . ALA A 1 100 ? 82.022 -38.928 60.003 1.00 50.53 98 ALA A O 1
ATOM 1589 N N . ASN A 1 101 ? 82.109 -38.482 57.782 1.00 47.53 99 ASN A N 1
ATOM 1590 C CA . ASN A 1 101 ? 81.499 -39.741 57.370 1.00 44.07 99 ASN A CA 1
ATOM 1591 C C . ASN A 1 101 ? 82.484 -40.900 57.292 1.00 39.95 99 ASN A C 1
ATOM 1592 O O . ASN A 1 101 ? 82.140 -41.983 56.826 1.00 48.15 99 ASN A O 1
ATOM 1603 N N . SER A 1 102 ? 83.700 -40.682 57.777 1.00 43.14 100 SER A N 1
ATOM 1604 C CA . SER A 1 102 ? 84.732 -41.710 57.756 1.00 43.21 100 SER A CA 1
ATOM 1605 C C . SER A 1 102 ? 84.879 -42.373 56.379 1.00 35.92 100 SER A C 1
ATOM 1606 O O . SER A 1 102 ? 84.756 -43.578 56.243 1.00 36.97 100 SER A O 1
ATOM 1614 N N . ILE A 1 103 ? 85.171 -41.588 55.357 1.00 37.88 101 ILE A N 1
ATOM 1615 C CA . ILE A 1 103 ? 85.384 -42.151 54.030 1.00 33.03 101 ILE A CA 1
ATOM 1616 C C . ILE A 1 103 ? 86.150 -41.139 53.213 1.00 36.32 101 ILE A C 1
ATOM 1617 O O . ILE A 1 103 ? 86.183 -39.964 53.564 1.00 25.46 101 ILE A O 1
ATOM 1633 N N . TRP A 1 104 ? 86.715 -41.592 52.096 1.0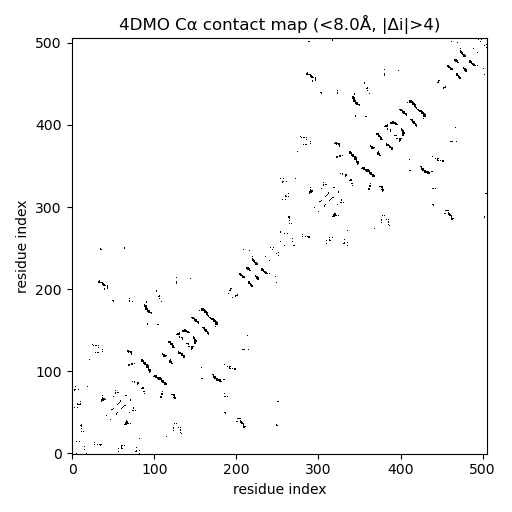0 33.22 102 TRP A N 1
ATOM 1634 C CA . TRP A 1 104 ? 87.469 -40.723 51.217 1.00 29.82 102 TRP A CA 1
ATOM 1635 C C . TRP A 1 104 ? 86.554 -39.908 50.357 1.00 22.87 102 TRP A C 1
ATOM 1636 O O . TRP A 1 104 ? 85.441 -40.310 50.088 1.00 27.13 102 TRP A O 1
ATOM 1657 N N . ALA A 1 105 ? 87.018 -38.720 49.999 1.00 24.10 103 ALA A N 1
ATOM 1658 C CA . ALA A 1 105 ? 86.395 -37.935 48.947 1.00 16.79 103 ALA A CA 1
ATOM 1659 C C . ALA A 1 105 ? 86.824 -38.541 47.627 1.00 17.66 103 ALA A C 1
ATOM 1660 O O . ALA A 1 105 ? 87.560 -39.534 47.599 1.00 19.28 103 ALA A O 1
ATOM 1667 N N . VAL A 1 106 ? 86.389 -37.933 46.536 1.00 18.40 104 VAL A N 1
ATOM 1668 C CA . VAL A 1 106 ? 86.720 -38.431 45.219 1.00 20.02 104 VAL A CA 1
ATOM 1669 C C . VAL A 1 106 ? 88.218 -38.557 45.065 1.00 21.68 104 VAL A C 1
ATOM 1670 O O . VAL A 1 106 ? 88.988 -37.693 45.518 1.00 20.38 104 VAL A O 1
ATOM 1683 N N . ASP A 1 107 ? 88.619 -39.638 44.397 1.00 20.59 105 ASP A N 1
ATOM 1684 C CA . ASP A 1 107 ? 90.026 -39.982 44.227 1.00 18.12 105 ASP A CA 1
ATOM 1685 C C . ASP A 1 107 ? 90.761 -38.923 43.406 1.00 23.20 105 ASP A C 1
ATOM 1686 O O . ASP A 1 107 ? 90.313 -38.541 42.330 1.00 19.41 105 ASP A O 1
ATOM 1695 N N . SER A 1 108 ? 91.888 -38.457 43.940 1.00 20.08 106 SER A N 1
ATOM 1696 C CA . SER A 1 108 ? 92.777 -37.553 43.226 1.00 17.08 106 SER A CA 1
ATOM 1697 C C . SER A 1 108 ? 92.122 -36.236 42.925 1.00 19.61 106 SER A C 1
ATOM 1698 O O . SER A 1 108 ? 92.397 -35.593 41.910 1.00 18.46 106 SER A O 1
ATOM 1706 N N . GLY A 1 109 ? 91.259 -35.828 43.845 1.00 19.24 107 GLY A N 1
ATOM 1707 C CA . GLY A 1 109 ? 90.571 -34.558 43.758 1.00 19.09 107 GLY A CA 1
ATOM 1708 C C . GLY A 1 109 ? 91.389 -33.381 44.273 1.00 20.62 107 GLY A C 1
ATOM 1709 O O . GLY A 1 109 ? 91.021 -32.230 44.056 1.00 19.54 107 GLY A O 1
ATOM 1713 N N . HIS A 1 110 ? 92.500 -33.647 44.949 1.00 14.72 108 HIS A N 1
ATOM 1714 C CA . HIS A 1 110 ? 93.260 -32.561 45.537 1.00 18.34 108 HIS A CA 1
ATOM 1715 C C . HIS A 1 110 ? 94.581 -32.310 44.833 1.00 16.12 108 HIS A C 1
ATOM 1716 O O . HIS A 1 110 ? 95.271 -33.227 44.368 1.00 16.96 108 HIS A O 1
ATOM 1731 N N . ILE A 1 111 ? 94.946 -31.044 44.789 1.00 15.51 109 ILE A N 1
ATOM 1732 C CA . ILE A 1 111 ? 96.249 -30.642 44.302 1.00 12.97 109 ILE A CA 1
ATOM 1733 C C . ILE A 1 111 ? 96.831 -29.700 45.308 1.00 12.41 109 ILE A C 1
ATOM 1734 O O . ILE A 1 111 ? 96.107 -28.912 45.888 1.00 18.16 109 ILE A O 1
ATOM 1750 N N . ALA A 1 112 ? 98.136 -29.775 45.510 1.00 15.59 110 ALA A N 1
ATOM 1751 C CA . ALA A 1 112 ? 98.840 -28.897 46.448 1.00 15.46 110 ALA A CA 1
ATOM 1752 C C . ALA A 1 112 ? 100.254 -28.674 45.948 1.00 18.03 110 ALA A C 1
ATOM 1753 O O . ALA A 1 112 ? 100.668 -29.222 44.916 1.00 22.40 110 ALA A O 1
ATOM 1760 N N . THR A 1 113 ? 100.995 -27.875 46.697 1.00 23.86 111 THR A N 1
ATOM 1761 C CA . THR A 1 113 ? 102.314 -27.433 46.304 1.00 21.61 111 THR A CA 1
ATOM 1762 C C . THR A 1 113 ? 103.354 -27.836 47.342 1.00 21.51 111 THR A C 1
ATOM 1763 O O . THR A 1 113 ? 103.115 -27.695 48.537 1.00 29.74 111 THR A O 1
ATOM 1774 N N . VAL A 1 114 ? 104.508 -28.331 46.917 1.00 15.98 112 VAL A N 1
ATOM 1775 C CA . VAL A 1 114 ? 105.600 -28.548 47.868 1.00 28.54 112 VAL A CA 1
ATOM 1776 C C . VAL A 1 114 ? 106.791 -27.665 47.483 1.00 27.56 112 VAL A C 1
ATOM 1777 O O . VAL A 1 114 ? 107.077 -27.432 46.294 1.00 26.89 112 VAL A O 1
ATOM 1790 N N . LEU A 1 115 ? 107.424 -27.130 48.513 1.00 23.12 113 LEU A N 1
ATOM 1791 C CA . LEU A 1 115 ? 108.508 -26.172 48.375 1.00 27.80 113 LEU A CA 1
ATOM 1792 C C . LEU A 1 115 ? 109.770 -26.691 49.094 1.00 31.72 113 LEU A C 1
ATOM 1793 O O . LEU A 1 115 ? 109.707 -27.191 50.216 1.00 24.46 113 LEU A O 1
ATOM 1809 N N . THR A 1 116 ? 110.903 -26.541 48.425 1.00 31.30 114 THR A N 1
ATOM 1810 C CA . THR A 1 116 ? 112.197 -26.892 48.962 1.00 30.82 114 THR A CA 1
ATOM 1811 C C . THR A 1 116 ? 112.958 -25.646 49.360 1.00 31.95 114 THR A C 1
ATOM 1812 O O . THR A 1 116 ? 113.268 -24.801 48.524 1.00 34.62 114 THR A O 1
ATOM 1823 N N . HIS A 1 117 ? 113.277 -25.553 50.641 1.00 30.89 115 HIS A N 1
ATOM 1824 C CA . HIS A 1 117 ? 114.110 -24.487 51.143 1.00 32.46 115 HIS A CA 1
ATOM 1825 C C . HIS A 1 117 ? 115.209 -25.058 52.038 1.00 38.23 115 HIS A C 1
ATOM 1826 O O . HIS A 1 117 ? 114.930 -25.837 52.952 1.00 35.94 115 HIS A O 1
ATOM 1841 N N . HIS A 1 118 ? 116.457 -24.679 51.776 1.00 44.75 116 HIS A N 1
ATOM 1842 C CA . HIS A 1 118 ? 117.579 -25.140 52.602 1.00 39.27 116 HIS A CA 1
ATOM 1843 C C . HIS A 1 118 ? 117.526 -26.659 52.744 1.00 30.93 116 HIS A C 1
ATOM 1844 O O . HIS A 1 118 ? 117.647 -27.182 53.846 1.00 28.99 116 HIS A O 1
ATOM 1859 N N . ASN A 1 119 ? 117.312 -27.370 51.639 1.00 35.67 117 ASN A N 1
ATOM 1860 C CA . ASN A 1 119 ? 117.343 -28.830 51.684 1.00 37.42 117 ASN A CA 1
ATOM 1861 C C . ASN A 1 119 ? 116.174 -29.471 52.435 1.00 27.36 117 ASN A C 1
ATOM 1862 O O . ASN A 1 119 ? 116.186 -30.679 52.643 1.00 28.90 117 ASN A O 1
ATOM 1873 N N . GLU A 1 120 ? 115.179 -28.687 52.851 1.00 25.00 118 GLU A N 1
ATOM 1874 C CA . GLU A 1 120 ? 114.053 -29.262 53.585 1.00 29.33 118 GLU A CA 1
ATOM 1875 C C . GLU A 1 120 ? 112.721 -28.960 52.923 1.00 35.14 118 GLU A C 1
ATOM 1876 O O . GLU A 1 120 ? 112.520 -27.895 52.325 1.00 30.78 118 GLU A O 1
ATOM 1888 N N . LEU A 1 121 ? 111.800 -29.906 53.073 1.00 35.34 119 LEU A N 1
ATOM 1889 C CA . LEU A 1 121 ? 110.558 -29.880 52.328 1.00 30.33 119 LEU A CA 1
ATOM 1890 C C . LEU A 1 121 ? 109.484 -29.224 53.160 1.00 36.53 119 LEU A C 1
ATOM 1891 O O . LEU A 1 121 ? 109.417 -29.451 54.375 1.00 30.54 119 LEU A O 1
ATOM 1907 N N . TYR A 1 122 ? 108.676 -28.393 52.487 1.00 27.12 120 TYR A N 1
ATOM 1908 C CA . TYR A 1 122 ? 107.500 -27.768 53.082 1.00 29.91 120 TYR A CA 1
ATOM 1909 C C . TYR A 1 122 ? 106.321 -27.937 52.155 1.00 26.86 120 TYR A C 1
ATOM 1910 O O . TYR A 1 122 ? 106.454 -27.801 50.948 1.00 26.94 120 TYR A O 1
ATOM 1928 N N . LEU A 1 123 ? 105.172 -28.243 52.739 1.00 32.20 121 LEU A N 1
ATOM 1929 C CA . LEU A 1 123 ? 103.903 -28.243 52.027 1.00 20.73 121 LEU A CA 1
ATOM 1930 C C . LEU A 1 123 ? 103.353 -26.824 52.040 1.00 23.30 121 LEU A C 1
ATOM 1931 O O . LEU A 1 123 ? 103.160 -26.230 53.108 1.00 19.73 121 LEU A O 1
ATOM 1947 N N . ILE A 1 124 ? 103.102 -26.283 50.852 1.00 21.75 122 ILE A N 1
ATOM 1948 C CA . ILE A 1 124 ? 102.434 -24.990 50.725 1.00 18.81 122 ILE A CA 1
ATOM 1949 C C . ILE A 1 124 ? 100.934 -25.178 50.399 1.00 19.43 122 ILE A C 1
ATOM 1950 O O . ILE A 1 124 ? 100.564 -25.576 49.288 1.00 18.23 122 ILE A O 1
ATOM 1966 N N . GLU A 1 125 ? 100.084 -24.889 51.377 1.00 15.43 123 GLU A N 1
ATOM 1967 C CA . GLU A 1 125 ? 98.658 -25.173 51.253 1.00 19.73 123 GLU A CA 1
ATOM 1968 C C . GLU A 1 125 ? 97.824 -23.919 51.417 1.00 16.11 123 GLU A C 1
ATOM 1969 O O . GLU A 1 125 ? 97.651 -23.396 52.525 1.00 11.17 123 GLU A O 1
ATOM 1981 N N . VAL A 1 126 ? 97.267 -23.469 50.289 1.00 14.02 124 VAL A N 1
ATOM 1982 C CA . VAL A 1 126 ? 96.426 -22.277 50.263 1.00 15.29 124 VAL A CA 1
ATOM 1983 C C . VAL A 1 126 ? 95.016 -22.538 49.687 1.00 16.35 124 VAL A C 1
ATOM 1984 O O . VAL A 1 126 ? 94.217 -21.596 49.544 1.00 9.03 124 VAL A O 1
ATOM 1997 N N . GLY A 1 127 ? 94.686 -23.814 49.437 1.00 15.06 125 GLY A N 1
ATOM 1998 C CA . GLY A 1 127 ? 93.465 -24.146 48.732 1.00 14.16 125 GLY A CA 1
ATOM 1999 C C . GLY A 1 127 ? 92.494 -25.109 49.368 1.00 16.58 125 GLY A C 1
ATOM 2000 O O . GLY A 1 127 ? 91.494 -25.486 48.745 1.00 22.58 125 GLY A O 1
ATOM 2004 N N . PHE A 1 128 ? 92.761 -25.489 50.601 1.00 17.29 126 PHE A N 1
ATOM 2005 C CA . PHE A 1 128 ? 91.986 -26.535 51.277 1.00 22.82 126 PHE A CA 1
ATOM 2006 C C . PHE A 1 128 ? 90.813 -25.912 51.998 1.00 19.62 126 PHE A C 1
ATOM 2007 O O . PHE A 1 128 ? 90.701 -26.018 53.223 1.00 15.62 126 PHE A O 1
ATOM 2024 N N . GLY A 1 129 ? 89.926 -25.283 51.244 1.00 12.46 127 GLY A N 1
ATOM 2025 C CA . GLY A 1 129 ? 88.807 -24.561 51.836 1.00 12.75 127 GLY A CA 1
ATOM 2026 C C . GLY A 1 129 ? 89.276 -23.513 52.834 1.00 13.56 127 GLY A C 1
ATOM 2027 O O . GLY A 1 129 ? 90.156 -22.710 52.546 1.00 16.79 127 GLY A O 1
ATOM 2031 N N . SER A 1 130 ? 88.666 -23.496 54.008 1.00 14.91 128 SER A N 1
ATOM 2032 C CA . SER A 1 130 ? 89.087 -22.604 55.078 1.00 16.48 128 SER A CA 1
ATOM 2033 C C . SER A 1 130 ? 90.072 -23.292 56.048 1.00 17.86 128 SER A C 1
ATOM 2034 O O . SER A 1 130 ? 90.519 -22.704 57.028 1.00 19.37 128 SER A O 1
ATOM 2042 N N . TYR A 1 131 ? 90.455 -24.522 55.750 1.00 16.31 129 TYR A N 1
ATOM 2043 C CA . TYR A 1 131 ? 91.374 -25.254 56.603 1.00 15.08 129 TYR A CA 1
ATOM 2044 C C . TYR A 1 131 ? 92.814 -24.927 56.257 1.00 19.75 129 TYR A C 1
ATOM 2045 O O . TYR A 1 131 ? 93.573 -25.777 55.810 1.00 21.46 129 TYR A O 1
ATOM 2063 N N . LEU A 1 132 ? 93.192 -23.672 56.473 1.00 16.77 130 LEU A N 1
ATOM 2064 C CA . LEU A 1 132 ? 94.439 -23.167 55.938 1.00 12.55 130 LEU A CA 1
ATOM 2065 C C . LEU A 1 132 ? 95.495 -22.987 57.019 1.00 19.81 130 LEU A C 1
ATOM 2066 O O . LEU A 1 132 ? 95.266 -22.325 58.022 1.00 18.19 130 LEU A O 1
ATOM 2082 N N . PRO A 1 133 ? 96.687 -23.538 56.786 1.00 18.39 131 PRO A N 1
ATOM 2083 C CA . PRO A 1 133 ? 97.767 -23.388 57.765 1.00 22.16 131 PRO A CA 1
ATOM 2084 C C . PRO A 1 133 ? 98.297 -21.945 57.856 1.00 21.22 131 PRO A C 1
ATOM 2085 O O . PRO A 1 133 ? 98.910 -21.614 58.860 1.00 20.09 131 PRO A O 1
ATOM 2096 N N . LEU A 1 134 ? 98.069 -21.126 56.827 1.00 19.68 132 LEU A N 1
ATOM 2097 C CA . LEU A 1 134 ? 98.559 -19.735 56.767 1.00 17.80 132 LEU A CA 1
ATOM 2098 C C . LEU A 1 134 ? 100.078 -19.628 56.901 1.00 18.41 132 LEU A C 1
ATOM 2099 O O . LEU A 1 134 ? 100.634 -18.562 57.186 1.00 18.72 132 LEU A O 1
ATOM 2115 N N . ALA A 1 135 ? 100.747 -20.746 56.678 1.00 20.55 133 ALA A N 1
ATOM 2116 C CA . ALA A 1 135 ? 102.197 -20.768 56.642 1.00 24.48 133 ALA A CA 1
ATOM 2117 C C . ALA A 1 135 ? 102.643 -22.102 56.059 1.00 16.71 133 ALA A C 1
ATOM 2118 O O . ALA A 1 135 ? 101.849 -23.039 55.990 1.00 21.59 133 ALA A O 1
ATOM 2125 N N . PRO A 1 136 ? 103.900 -22.193 55.611 1.00 21.19 134 PRO A N 1
ATOM 2126 C CA . PRO A 1 136 ? 104.443 -23.484 55.182 1.00 21.51 134 PRO A CA 1
ATOM 2127 C C . PRO A 1 136 ? 104.385 -24.549 56.290 1.00 26.48 134 PRO A C 1
ATOM 2128 O O . PRO A 1 136 ? 104.571 -24.259 57.463 1.00 18.44 134 PRO A O 1
ATOM 2139 N N . VAL A 1 137 ? 104.084 -25.779 55.902 1.00 27.49 135 VAL A N 1
ATOM 2140 C CA . VAL A 1 137 ? 104.062 -26.874 56.845 1.00 25.37 135 VAL A CA 1
ATOM 2141 C C . VAL A 1 137 ? 105.286 -27.749 56.569 1.00 25.61 135 VAL A C 1
ATOM 2142 O O . VAL A 1 137 ? 105.413 -28.359 55.492 1.00 25.18 135 VAL A O 1
ATOM 2155 N N . PRO A 1 138 ? 106.198 -27.806 57.538 1.00 22.13 136 PRO A N 1
ATOM 2156 C CA . PRO A 1 138 ? 107.420 -28.585 57.347 1.00 28.08 136 PRO A CA 1
ATOM 2157 C C . PRO A 1 138 ? 107.144 -30.078 57.381 1.00 24.09 136 PRO A C 1
ATOM 2158 O O . PRO A 1 138 ? 106.442 -30.584 58.254 1.00 22.97 136 PRO A O 1
ATOM 2169 N N . PHE A 1 139 ? 107.709 -30.773 56.414 1.00 20.44 137 PHE A N 1
ATOM 2170 C CA . PHE A 1 139 ? 107.635 -32.213 56.374 1.00 29.09 137 PHE A CA 1
ATOM 2171 C C . PHE A 1 139 ? 108.317 -32.862 57.598 1.00 30.66 137 PHE A C 1
ATOM 2172 O O . PHE A 1 139 ? 108.020 -34.011 57.926 1.00 31.08 137 PHE A O 1
ATOM 2189 N N . LEU A 1 140 ? 109.219 -32.130 58.259 1.00 33.01 138 LEU A N 1
ATOM 2190 C CA . LEU A 1 140 ? 109.910 -32.634 59.458 1.00 40.54 138 LEU A CA 1
ATOM 2191 C C . LEU A 1 140 ? 108.953 -32.962 60.595 1.00 36.66 138 LEU A C 1
ATOM 2192 O O . LEU A 1 140 ? 109.321 -33.663 61.532 1.00 42.26 138 LEU A O 1
ATOM 2208 N N . GLY A 1 141 ? 107.752 -32.408 60.553 1.00 31.03 139 GLY A N 1
ATOM 2209 C CA . GLY A 1 141 ? 106.685 -32.961 61.351 1.00 26.47 139 GLY A CA 1
ATOM 2210 C C . GLY A 1 141 ? 106.142 -31.969 62.328 1.00 21.34 139 GLY A C 1
ATOM 2211 O O . GLY A 1 141 ? 105.140 -32.225 62.983 1.00 21.32 139 GLY A O 1
ATOM 2215 N N . GLU A 1 142 ? 106.813 -30.832 62.394 1.00 25.95 140 GLU A N 1
ATOM 2216 C CA . GLU A 1 142 ? 106.488 -29.762 63.316 1.00 31.55 140 GLU A CA 1
ATOM 2217 C C . GLU A 1 142 ? 105.045 -29.280 63.155 1.00 33.50 140 GLU A C 1
ATOM 2218 O O . GLU A 1 142 ? 104.519 -29.174 62.041 1.00 31.14 140 GLU A O 1
ATOM 2230 N N . VAL A 1 143 ? 104.409 -28.970 64.272 1.00 29.83 141 VAL A N 1
ATOM 2231 C CA . VAL A 1 143 ? 103.050 -28.460 64.253 1.00 30.99 141 VAL A CA 1
ATOM 2232 C C . VAL A 1 143 ? 102.993 -26.980 63.891 1.00 32.73 141 VAL A C 1
ATOM 2233 O O . VAL A 1 143 ? 103.694 -26.147 64.467 1.00 25.64 141 VAL A O 1
ATOM 2246 N N . ILE A 1 144 ? 102.169 -26.658 62.906 1.00 32.66 142 ILE A N 1
ATOM 2247 C CA . ILE A 1 144 ? 101.929 -25.268 62.553 1.00 25.24 142 ILE A CA 1
ATOM 2248 C C . ILE A 1 144 ? 100.611 -24.826 63.179 1.00 28.15 142 ILE A C 1
ATOM 2249 O O . ILE A 1 144 ? 99.574 -25.472 63.011 1.00 25.64 142 ILE A O 1
ATOM 2265 N N . HIS A 1 145 ? 100.683 -23.743 63.947 1.00 27.70 143 HIS A N 1
ATOM 2266 C CA . HIS A 1 145 ? 99.523 -23.196 64.646 1.00 35.68 143 HIS A CA 1
ATOM 2267 C C . HIS A 1 145 ? 98.974 -21.976 63.898 1.00 26.37 143 HIS A C 1
ATOM 2268 O O . HIS A 1 145 ? 99.681 -21.007 63.686 1.00 31.63 143 HIS A O 1
ATOM 2283 N N . SER A 1 146 ? 97.705 -22.022 63.524 1.00 30.98 144 SER A N 1
ATOM 2284 C CA . SER A 1 146 ? 97.093 -20.918 62.812 1.00 28.68 144 SER A CA 1
ATOM 2285 C C . SER A 1 146 ? 95.734 -20.671 63.428 1.00 23.51 144 SER A C 1
ATOM 2286 O O . SER A 1 146 ? 95.272 -21.471 64.233 1.00 24.86 144 SER A O 1
ATOM 2294 N N . ALA A 1 147 ? 95.094 -19.563 63.066 1.00 23.74 145 ALA A N 1
ATOM 2295 C CA . ALA A 1 147 ? 93.737 -19.290 63.540 1.00 20.88 145 ALA A CA 1
ATOM 2296 C C . ALA A 1 147 ? 92.691 -20.291 63.013 1.00 27.31 145 ALA A C 1
ATOM 2297 O O . ALA A 1 147 ? 91.542 -20.332 63.510 1.00 21.69 145 ALA A O 1
ATOM 2304 N N . THR A 1 148 ? 93.036 -21.071 61.982 1.00 24.12 146 THR A N 1
ATOM 2305 C CA . THR A 1 148 ? 92.059 -22.051 61.480 1.00 27.45 146 THR A CA 1
ATOM 2306 C C . THR A 1 148 ? 92.212 -23.421 62.169 1.00 17.99 146 THR A C 1
ATOM 2307 O O . THR A 1 148 ? 91.340 -24.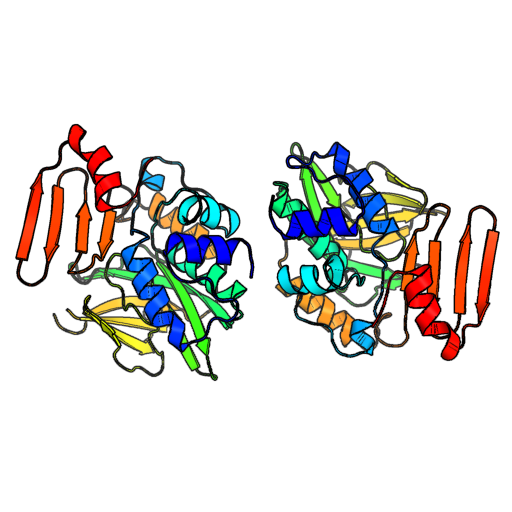274 62.051 1.00 25.44 146 THR A O 1
ATOM 2318 N N . GLY A 1 149 ? 93.305 -23.625 62.899 1.00 23.34 147 GLY A N 1
ATOM 2319 C CA . GLY A 1 149 ? 93.511 -24.893 63.574 1.00 21.82 147 GLY A CA 1
ATOM 2320 C C . GLY A 1 149 ? 94.956 -25.282 63.580 1.00 20.12 147 GLY A C 1
ATOM 2321 O O . GLY A 1 149 ? 95.807 -24.460 63.233 1.00 21.61 147 GLY A O 1
ATOM 2325 N N . ASP A 1 150 ? 95.244 -26.523 63.992 1.00 23.39 148 ASP A N 1
ATOM 2326 C CA . ASP A 1 150 ? 96.630 -27.020 64.031 1.00 24.26 148 ASP A CA 1
ATOM 2327 C C . ASP A 1 150 ? 96.907 -27.961 62.851 1.00 23.39 148 ASP A C 1
ATOM 2328 O O . ASP A 1 150 ? 96.022 -28.716 62.477 1.00 20.77 148 ASP A O 1
ATOM 2337 N N . TYR A 1 151 ? 98.126 -27.934 62.295 1.00 19.98 149 TYR A N 1
ATOM 2338 C CA . TYR A 1 151 ? 98.447 -28.726 61.106 1.00 24.99 149 TYR A CA 1
ATOM 2339 C C . TYR A 1 151 ? 99.820 -29.342 61.183 1.00 23.98 149 TYR A C 1
ATOM 2340 O O . TYR A 1 151 ? 100.746 -28.704 61.655 1.00 25.68 149 TYR A O 1
ATOM 2358 N N . ARG A 1 152 ? 99.954 -30.581 60.712 1.00 23.11 150 ARG A N 1
ATOM 2359 C CA . ARG A 1 152 ? 101.251 -31.251 60.699 1.00 20.75 150 ARG A CA 1
ATOM 2360 C C . ARG A 1 152 ? 101.259 -32.321 59.632 1.00 18.69 150 ARG A C 1
ATOM 2361 O O . ARG A 1 152 ? 100.217 -32.900 59.277 1.00 17.75 150 ARG A O 1
ATOM 2382 N N . ILE A 1 153 ? 102.451 -32.631 59.164 1.00 20.47 151 ILE A N 1
ATOM 2383 C CA . ILE A 1 153 ? 102.609 -33.673 58.165 1.00 24.74 151 ILE A CA 1
ATOM 2384 C C . ILE A 1 153 ? 103.147 -34.944 58.806 1.00 21.92 151 ILE A C 1
ATOM 2385 O O . ILE A 1 153 ? 103.977 -34.879 59.698 1.00 24.50 151 ILE A O 1
ATOM 2401 N N . ARG A 1 154 ? 102.676 -36.099 58.358 1.00 19.09 152 ARG A N 1
ATOM 2402 C CA . ARG A 1 154 ? 103.283 -37.353 58.766 1.00 29.50 152 ARG A CA 1
ATOM 2403 C C . ARG A 1 154 ? 103.485 -38.222 57.549 1.00 27.97 152 ARG A C 1
ATOM 2404 O O . ARG A 1 154 ? 102.652 -38.246 56.639 1.00 24.15 152 ARG A O 1
ATOM 2425 N N . LYS A 1 155 ? 104.626 -38.890 57.508 1.00 19.97 153 LYS A N 1
ATOM 2426 C CA . LYS A 1 155 ? 104.858 -39.910 56.502 1.00 30.44 153 LYS A CA 1
ATOM 2427 C C . LYS A 1 155 ? 103.991 -41.090 56.896 1.00 28.23 153 LYS A C 1
ATOM 2428 O O . LYS A 1 155 ? 104.113 -41.621 57.994 1.00 40.35 153 LYS A O 1
ATOM 2447 N N . GLU A 1 156 ? 103.077 -41.464 56.018 1.00 29.83 154 GLU A N 1
ATOM 2448 C CA . GLU A 1 156 ? 102.180 -42.569 56.291 1.00 31.32 154 GLU A CA 1
ATOM 2449 C C . GLU A 1 156 ? 101.495 -43.084 55.033 1.00 33.70 154 GLU A C 1
ATOM 2450 O O . GLU A 1 156 ? 100.784 -42.364 54.328 1.00 29.94 154 GLU A O 1
ATOM 2462 N N . MET A 1 157 ? 101.741 -44.356 54.771 1.00 31.58 155 MET A N 1
ATOM 2463 C CA . MET A 1 157 ? 101.188 -45.038 53.629 1.00 31.45 155 MET A CA 1
ATOM 2464 C C . MET A 1 157 ? 99.716 -45.201 53.912 1.00 25.32 155 MET A C 1
ATOM 2465 O O . MET A 1 157 ? 99.330 -45.643 54.986 1.00 27.24 155 MET A O 1
ATOM 2479 N N . THR A 1 158 ? 98.898 -44.747 52.970 1.00 24.97 156 THR A N 1
ATOM 2480 C CA . THR A 1 158 ? 97.481 -45.048 52.948 1.00 23.81 156 THR A CA 1
ATOM 2481 C C . THR A 1 158 ? 97.272 -45.480 51.529 1.00 21.97 156 THR A C 1
ATOM 2482 O O . THR A 1 158 ? 98.209 -45.489 50.721 1.00 17.28 156 THR A O 1
ATOM 2493 N N . GLU A 1 159 ? 96.031 -45.800 51.216 1.00 23.04 157 GLU A N 1
ATOM 2494 C CA . GLU A 1 159 ? 95.672 -46.168 49.867 1.00 31.61 157 GLU A CA 1
ATOM 2495 C C . GLU A 1 159 ? 95.513 -44.920 48.980 1.00 34.47 157 GLU A C 1
ATOM 2496 O O . GLU A 1 159 ? 95.139 -45.043 47.817 1.00 29.40 157 GLU A O 1
ATOM 2508 N N . LYS A 1 160 ? 95.758 -43.723 49.529 1.00 28.14 158 LYS A N 1
ATOM 2509 C CA . LYS A 1 160 ? 95.567 -42.489 48.754 1.00 26.79 158 LYS A CA 1
ATOM 2510 C C . LYS A 1 160 ? 96.822 -41.632 48.706 1.00 26.73 158 LYS A C 1
ATOM 2511 O O . LYS A 1 160 ? 96.793 -40.487 48.257 1.00 19.10 158 LYS A O 1
ATOM 2530 N N . GLY A 1 161 ? 97.931 -42.176 49.182 1.00 25.67 159 GLY A N 1
ATOM 2531 C CA . GLY A 1 161 ? 99.160 -41.414 49.209 1.00 24.65 159 GLY A CA 1
ATOM 2532 C C . GLY A 1 161 ? 100.219 -42.093 50.053 1.00 27.68 159 GLY A C 1
ATOM 2533 O O . GLY A 1 161 ? 100.016 -43.199 50.560 1.00 24.08 159 GLY A O 1
ATOM 2537 N N . ASN A 1 162 ? 101.366 -41.431 50.184 1.00 29.94 160 ASN A N 1
ATOM 2538 C CA . ASN A 1 162 ? 102.400 -41.885 51.092 1.00 27.31 160 ASN A CA 1
ATOM 2539 C C . ASN A 1 162 ? 102.734 -40.844 52.146 1.00 30.93 160 ASN A C 1
ATOM 2540 O O . ASN A 1 162 ? 103.641 -41.063 52.946 1.00 24.85 160 ASN A O 1
ATOM 2551 N N . TYR A 1 163 ? 101.998 -39.728 52.150 1.00 25.21 161 TYR A N 1
ATOM 2552 C CA . TYR A 1 163 ? 102.084 -38.735 53.229 1.00 26.01 161 TYR A CA 1
ATOM 2553 C C . TYR A 1 163 ? 100.682 -38.274 53.587 1.00 24.89 161 TYR A C 1
ATOM 2554 O O . TYR A 1 163 ? 99.713 -38.551 52.885 1.00 22.90 161 TYR A O 1
ATOM 2572 N N . ILE A 1 164 ? 100.567 -37.583 54.698 1.00 22.65 162 ILE A N 1
ATOM 2573 C CA . ILE A 1 164 ? 99.276 -37.096 55.125 1.00 18.85 162 ILE A CA 1
ATOM 2574 C C . ILE A 1 164 ? 99.427 -35.730 55.739 1.00 20.89 162 ILE A C 1
ATOM 2575 O O . ILE A 1 164 ? 100.474 -35.397 56.315 1.00 18.67 162 ILE A O 1
ATOM 2591 N N . LEU A 1 165 ? 98.363 -34.944 55.584 1.00 24.02 163 LEU A N 1
ATOM 2592 C CA . LEU A 1 165 ? 98.209 -33.698 56.305 1.00 17.97 163 LEU A CA 1
ATOM 2593 C C . LEU A 1 165 ? 97.132 -33.885 57.341 1.00 22.70 163 LEU A C 1
ATOM 2594 O O . LEU A 1 165 ? 95.956 -34.120 57.011 1.00 23.52 163 LEU A O 1
ATOM 2610 N N . GLU A 1 166 ? 97.551 -33.807 58.598 1.00 22.03 164 GLU A N 1
ATOM 2611 C CA . GLU A 1 166 ? 96.668 -33.954 59.722 1.00 18.81 164 GLU A CA 1
ATOM 2612 C C . GLU A 1 166 ? 96.374 -32.595 60.312 1.00 16.90 164 GLU A C 1
ATOM 2613 O O . GLU A 1 166 ? 97.146 -31.666 60.189 1.00 19.29 164 GLU A O 1
ATOM 2625 N N . MET A 1 167 ? 95.254 -32.494 60.987 1.00 18.00 165 MET A N 1
ATOM 2626 C CA . MET A 1 167 ? 94.853 -31.226 61.541 1.00 27.42 165 MET A CA 1
ATOM 2627 C C . MET A 1 167 ? 93.909 -31.370 62.731 1.00 31.58 165 MET A C 1
ATOM 2628 O O . MET A 1 167 ? 93.215 -32.393 62.908 1.00 22.45 165 MET A O 1
ATOM 2642 N N . ARG A 1 168 ? 93.846 -30.310 63.520 1.00 21.50 166 ARG A N 1
ATOM 2643 C CA . ARG A 1 168 ? 92.802 -30.223 64.514 1.00 29.14 166 ARG A CA 1
ATOM 2644 C C . ARG A 1 168 ? 92.363 -28.784 64.753 1.00 31.08 166 ARG A C 1
ATOM 2645 O O . ARG A 1 168 ? 93.178 -27.857 64.636 1.00 29.25 166 ARG A O 1
ATOM 2666 N N . LYS A 1 169 ? 91.071 -28.615 65.057 1.00 36.05 167 LYS A N 1
ATOM 2667 C CA . LYS A 1 169 ? 90.535 -27.370 65.628 1.00 33.19 167 LYS A CA 1
ATOM 2668 C C . LYS A 1 169 ? 90.128 -26.356 64.576 1.00 34.80 167 LYS A C 1
ATOM 2669 O O . LYS A 1 169 ? 89.386 -25.418 64.878 1.00 60.52 167 LYS A O 1
ATOM 2688 N N . ASP A 1 180 ? 88.569 -32.382 68.000 1.00 63.83 178 ASP A N 1
ATOM 2689 C CA . ASP A 1 180 ? 89.624 -31.719 68.763 1.00 62.25 178 ASP A CA 1
ATOM 2690 C C . ASP A 1 180 ? 90.941 -32.474 68.704 1.00 62.69 178 ASP A C 1
ATOM 2691 O O . ASP A 1 180 ? 92.013 -31.914 68.968 1.00 62.59 178 ASP A O 1
ATOM 2699 N N . ASP A 1 181 ? 90.877 -33.746 68.346 1.00 55.18 179 ASP A N 1
ATOM 2700 C CA . ASP A 1 181 ? 92.100 -34.512 68.224 1.00 58.17 179 ASP A CA 1
ATOM 2701 C C . ASP A 1 181 ? 92.491 -34.538 66.750 1.00 46.84 179 ASP A C 1
ATOM 2702 O O . ASP A 1 181 ? 91.689 -34.224 65.869 1.00 40.83 179 ASP A O 1
ATOM 2711 N N . TRP A 1 182 ? 93.740 -34.903 66.507 1.00 31.32 180 TRP A N 1
ATOM 2712 C CA . TRP A 1 182 ? 94.280 -34.972 65.183 1.00 30.10 180 TRP A CA 1
ATOM 2713 C C . TRP A 1 182 ? 93.405 -35.810 64.259 1.00 28.13 180 TRP A C 1
ATOM 2714 O O . TRP A 1 182 ? 92.980 -36.902 64.596 1.00 35.27 180 TRP A O 1
ATOM 2735 N N . THR A 1 183 ? 93.090 -35.260 63.102 1.00 30.59 181 THR A N 1
ATOM 2736 C CA . THR A 1 183 ? 92.300 -35.984 62.116 1.00 31.01 181 THR A CA 1
ATOM 2737 C C . THR A 1 183 ? 92.884 -35.752 60.718 1.00 30.72 181 THR A C 1
ATOM 2738 O O . THR A 1 183 ? 93.500 -34.714 60.444 1.00 30.23 181 THR A O 1
ATOM 2749 N N . LEU A 1 184 ? 92.745 -36.766 59.868 1.00 26.46 182 LEU A N 1
ATOM 2750 C CA . LEU A 1 184 ? 93.268 -36.744 58.529 1.00 22.96 182 LEU A CA 1
ATOM 2751 C C . LEU A 1 184 ? 92.549 -35.698 57.687 1.00 26.74 182 LEU A C 1
ATOM 2752 O O . LEU A 1 184 ? 91.318 -35.708 57.618 1.00 23.58 182 LEU A O 1
ATOM 2768 N N . GLY A 1 185 ? 93.331 -34.792 57.078 1.00 17.87 183 GLY A N 1
ATOM 2769 C CA . GLY A 1 185 ? 92.805 -33.769 56.180 1.00 18.41 183 GLY A CA 1
ATOM 2770 C C . GLY A 1 185 ? 92.820 -34.327 54.781 1.00 13.84 183 GLY A C 1
ATOM 2771 O O . GLY A 1 185 ? 91.788 -34.615 54.174 1.00 13.13 183 GLY A O 1
ATOM 2775 N N . TYR A 1 186 ? 94.021 -34.526 54.278 1.00 13.19 184 TYR A N 1
ATOM 2776 C CA . TYR A 1 186 ? 94.152 -35.317 53.078 1.00 21.90 184 TYR A CA 1
ATOM 2777 C C . TYR A 1 186 ? 95.447 -36.119 53.050 1.00 21.61 184 TYR A C 1
ATOM 2778 O O . TYR A 1 186 ? 96.418 -35.834 53.777 1.00 14.56 184 TYR A O 1
ATOM 2796 N N . ALA A 1 187 ? 95.396 -37.160 52.221 1.00 16.42 185 ALA A N 1
ATOM 2797 C CA . ALA A 1 187 ? 96.539 -37.965 51.897 1.00 17.46 185 ALA A CA 1
ATOM 2798 C C . ALA A 1 187 ? 97.041 -37.521 50.537 1.00 17.55 185 ALA A C 1
ATOM 2799 O O . ALA A 1 187 ? 96.244 -37.160 49.655 1.00 17.31 185 ALA A O 1
ATOM 2806 N N . PHE A 1 188 ? 98.356 -37.545 50.355 1.00 14.96 186 PHE A N 1
ATOM 2807 C CA . PHE A 1 188 ? 98.949 -37.221 49.059 1.00 20.43 186 PHE A CA 1
ATOM 2808 C C . PHE A 1 188 ? 100.201 -38.047 48.803 1.00 26.09 186 PHE A C 1
ATOM 2809 O O . PHE A 1 188 ? 100.767 -38.600 49.730 1.00 22.87 186 PHE A O 1
ATOM 2826 N N . TYR A 1 189 ? 100.595 -38.128 47.534 1.00 19.10 187 TYR A N 1
ATOM 2827 C CA . TYR A 1 189 ? 101.851 -38.726 47.122 1.00 23.40 187 TYR A CA 1
ATOM 2828 C C . TYR A 1 189 ? 102.909 -37.615 46.946 1.00 27.89 187 TYR A C 1
ATOM 2829 O O . TYR A 1 189 ? 102.606 -36.550 46.393 1.00 24.09 187 TYR A O 1
ATOM 2847 N N . ILE A 1 190 ? 104.132 -37.846 47.430 1.00 21.04 188 ILE A N 1
ATOM 2848 C CA . ILE A 1 190 ? 105.210 -36.847 47.338 1.00 25.42 188 ILE A CA 1
ATOM 2849 C C . ILE A 1 190 ? 105.720 -36.700 45.904 1.00 24.18 188 ILE A C 1
ATOM 2850 O O . ILE A 1 190 ? 106.363 -35.710 45.557 1.00 26.69 188 ILE A O 1
ATOM 2866 N N . GLU A 1 191 ? 105.433 -37.708 45.087 1.00 28.34 189 GLU A N 1
ATOM 2867 C CA . GLU A 1 191 ? 105.805 -37.737 43.672 1.00 22.77 189 GLU A CA 1
ATOM 2868 C C . GLU A 1 191 ? 105.214 -36.545 42.885 1.00 30.60 189 GLU A C 1
ATOM 2869 O O . GLU A 1 191 ? 104.017 -36.264 42.933 1.00 23.93 189 GLU A O 1
ATOM 2881 N N . GLU A 1 192 ? 106.079 -35.872 42.142 1.00 25.17 190 GLU A N 1
ATOM 2882 C CA . GLU A 1 192 ? 105.728 -34.673 41.399 1.00 28.03 190 GLU A CA 1
ATOM 2883 C C . GLU A 1 192 ? 104.771 -34.905 40.232 1.00 32.59 190 GLU A C 1
ATOM 2884 O O . GLU A 1 192 ? 104.840 -35.897 39.500 1.00 30.15 190 GLU A O 1
ATOM 2896 N N . VAL A 1 193 ? 103.856 -33.963 40.089 1.00 27.87 191 VAL A N 1
ATOM 2897 C CA . VAL A 1 193 ? 102.895 -33.981 39.004 1.00 25.97 191 VAL A CA 1
ATOM 2898 C C . VAL A 1 193 ? 102.933 -32.624 38.284 1.00 26.53 191 VAL A C 1
ATOM 2899 O O . VAL A 1 193 ? 103.542 -31.673 38.784 1.00 21.34 191 VAL A O 1
ATOM 2912 N N . ASP A 1 194 ? 102.268 -32.536 37.128 1.00 38.10 192 ASP A N 1
ATOM 2913 C CA . ASP A 1 194 ? 102.211 -31.284 36.358 1.00 32.99 192 ASP A CA 1
ATOM 2914 C C . ASP A 1 194 ? 100.775 -30.798 36.155 1.00 33.26 192 ASP A C 1
ATOM 2915 O O . ASP A 1 194 ? 99.837 -31.353 36.731 1.00 37.44 192 ASP A O 1
ATOM 2924 N N . GLU A 1 195 ? 100.606 -29.773 35.326 1.00 30.65 193 GLU A N 1
ATOM 2925 C CA . GLU A 1 195 ? 99.297 -29.173 35.091 1.00 30.07 193 GLU A CA 1
ATOM 2926 C C . GLU A 1 195 ? 98.290 -30.175 34.584 1.00 28.26 193 GLU A C 1
ATOM 2927 O O . GLU A 1 195 ? 97.098 -30.001 34.778 1.00 30.81 193 GLU A O 1
ATOM 2939 N N . GLU A 1 196 ? 98.749 -31.205 33.895 1.00 27.74 194 GLU A N 1
ATOM 2940 C CA . GLU A 1 196 ? 97.815 -32.188 33.342 1.00 42.66 194 GLU A CA 1
ATOM 2941 C C . GLU A 1 196 ? 97.115 -32.930 34.483 1.00 34.65 194 GLU A C 1
ATOM 2942 O O . GLU A 1 196 ? 95.938 -33.295 34.372 1.00 29.19 194 GLU A O 1
ATOM 2954 N N . LYS A 1 197 ? 97.834 -33.177 35.581 1.00 30.34 195 LYS A N 1
ATOM 2955 C CA . LYS A 1 197 ? 97.192 -33.795 36.732 1.00 28.76 195 LYS A CA 1
ATOM 2956 C C . LYS A 1 197 ? 96.208 -32.791 37.352 1.00 23.11 195 LYS A C 1
ATOM 2957 O O . LYS A 1 197 ? 95.127 -33.165 37.804 1.00 24.40 195 LYS A O 1
ATOM 2976 N N . ALA A 1 198 ? 96.566 -31.512 37.329 1.00 26.26 196 ALA A N 1
ATOM 2977 C CA . ALA A 1 198 ? 95.669 -30.462 37.821 1.00 22.16 196 ALA A CA 1
ATOM 2978 C C . ALA A 1 198 ? 94.386 -30.410 36.997 1.00 26.69 196 ALA A C 1
ATOM 2979 O O . ALA A 1 198 ? 93.292 -30.284 37.553 1.00 20.26 196 ALA A O 1
ATOM 2986 N N . ASN A 1 199 ? 94.507 -30.548 35.676 1.00 24.19 197 ASN A N 1
ATOM 2987 C CA . ASN A 1 199 ? 93.332 -30.513 34.830 1.00 18.94 197 ASN A CA 1
ATOM 2988 C C . ASN A 1 199 ? 92.487 -31.725 35.081 1.00 20.04 197 ASN A C 1
ATOM 2989 O O . ASN A 1 199 ? 91.267 -31.652 35.065 1.00 24.25 197 ASN A O 1
ATOM 3000 N N . THR A 1 200 ? 93.142 -32.835 35.366 1.00 22.83 198 THR A N 1
ATOM 3001 C CA . THR A 1 200 ? 92.445 -34.062 35.706 1.00 20.33 198 THR A CA 1
ATOM 3002 C C . THR A 1 200 ? 91.696 -33.974 37.030 1.00 19.59 198 THR A C 1
ATOM 3003 O O . THR A 1 200 ? 90.593 -34.532 37.193 1.00 23.45 198 THR A O 1
ATOM 3014 N N . ALA A 1 201 ? 92.271 -33.271 37.998 1.00 20.44 199 ALA A N 1
ATOM 3015 C CA . ALA A 1 201 ? 91.573 -33.074 39.269 1.00 18.64 199 ALA A CA 1
ATOM 3016 C C . ALA A 1 201 ? 90.318 -32.235 39.015 1.00 18.79 199 ALA A C 1
ATOM 3017 O O . ALA A 1 201 ? 89.227 -32.511 39.539 1.00 20.16 199 ALA A O 1
ATOM 3024 N N . GLN A 1 202 ? 90.465 -31.215 38.182 1.00 17.97 200 GLN A N 1
ATOM 3025 C CA . GLN A 1 202 ? 89.321 -30.393 37.792 1.00 21.12 200 GLN A CA 1
ATOM 3026 C C . GLN A 1 202 ? 88.202 -31.223 37.187 1.00 21.25 200 GLN A C 1
ATOM 3027 O O . GLN A 1 202 ? 87.056 -31.125 37.615 1.00 20.01 200 GLN A O 1
ATOM 3041 N N . LYS A 1 203 ? 88.552 -32.044 36.207 1.00 16.91 201 LYS A N 1
ATOM 3042 C CA . LYS A 1 203 ? 87.576 -32.861 35.530 1.00 20.70 201 LYS A CA 1
ATOM 3043 C C . LYS A 1 203 ? 86.878 -33.706 36.551 1.00 18.00 201 LYS A C 1
ATOM 3044 O O . LYS A 1 203 ? 85.656 -33.836 36.516 1.00 26.75 201 LYS A O 1
ATOM 3063 N N . ILE A 1 204 ? 87.647 -34.302 37.455 1.00 21.90 202 ILE A N 1
ATOM 3064 C CA . ILE A 1 204 ? 87.076 -35.139 38.496 1.00 15.87 202 ILE A CA 1
ATOM 3065 C C . ILE A 1 204 ? 86.087 -34.343 39.344 1.00 17.68 202 ILE A C 1
ATOM 3066 O O . ILE A 1 204 ? 84.949 -34.760 39.545 1.00 19.29 202 ILE A O 1
ATOM 3082 N N . ILE A 1 205 ? 86.514 -33.195 39.845 1.00 18.67 203 ILE A N 1
ATOM 3083 C CA . ILE A 1 205 ? 85.657 -32.389 40.707 1.00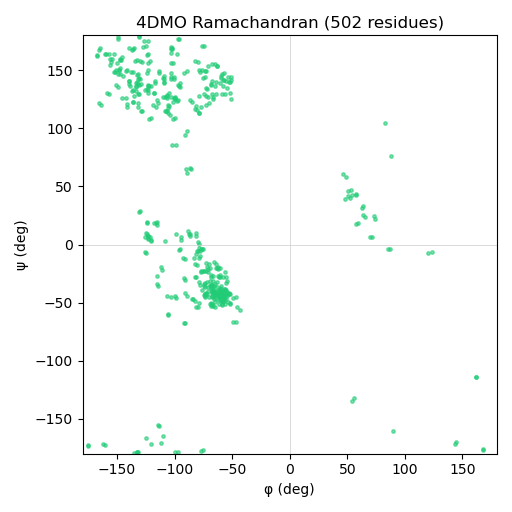 22.21 203 ILE A CA 1
ATOM 3084 C C . ILE A 1 205 ? 84.460 -31.798 39.909 1.00 21.32 203 ILE A C 1
ATOM 3085 O O . ILE A 1 205 ? 83.334 -31.715 40.416 1.00 20.54 203 ILE A O 1
ATOM 3101 N N . VAL A 1 206 ? 84.658 -31.427 38.652 1.00 17.94 204 VAL A N 1
ATOM 3102 C CA . VAL A 1 206 ? 83.493 -31.014 37.857 1.00 21.05 204 VAL A CA 1
ATOM 3103 C C . VAL A 1 206 ? 82.461 -32.141 37.583 1.00 22.58 204 VAL A C 1
ATOM 3104 O O . VAL A 1 206 ? 81.241 -31.919 37.659 1.00 14.32 204 VAL A O 1
ATOM 3117 N N . GLU A 1 207 ? 82.956 -33.338 37.265 1.00 21.21 205 GLU A N 1
ATOM 3118 C CA . GLU A 1 207 ? 82.120 -34.409 36.686 1.00 23.34 205 GLU A CA 1
ATOM 3119 C C . GLU A 1 207 ? 81.653 -35.473 37.672 1.00 26.71 205 GLU A C 1
ATOM 3120 O O . GLU A 1 207 ? 80.503 -35.900 37.641 1.00 30.94 205 GLU A O 1
ATOM 3132 N N . HIS A 1 208 ? 82.544 -35.936 38.526 1.00 28.18 206 HIS A N 1
ATOM 3133 C CA . HIS A 1 208 ? 82.211 -37.055 39.394 1.00 27.85 206 HIS A CA 1
ATOM 3134 C C . HIS A 1 208 ? 80.901 -36.784 40.108 1.00 33.02 206 HIS A C 1
ATOM 3135 O O . HIS A 1 208 ? 80.596 -35.650 40.437 1.00 29.62 206 HIS A O 1
ATOM 3150 N N . GLU A 1 209 ? 80.111 -37.831 40.316 1.00 36.09 207 GLU A N 1
ATOM 3151 C CA . GLU A 1 209 ? 78.771 -37.693 40.875 1.00 32.43 207 GLU A CA 1
ATOM 3152 C C . GLU A 1 209 ? 78.840 -37.459 42.374 1.00 30.07 207 GLU A C 1
ATOM 3153 O O . GLU A 1 209 ? 77.976 -36.834 42.975 1.00 30.02 207 GLU A O 1
ATOM 3164 N N . GLY A 1 210 ? 79.946 -37.887 42.954 1.00 26.42 208 GLY A N 1
ATOM 3165 C CA . GLY A 1 210 ? 80.156 -37.801 44.376 1.00 32.61 208 GLY A CA 1
ATOM 3166 C C . GLY A 1 210 ? 81.002 -36.597 44.725 1.00 25.24 208 GLY A C 1
ATOM 3167 O O . GLY A 1 210 ? 81.416 -36.491 45.852 1.00 23.03 208 GLY A O 1
ATOM 3170 N N . SER A 1 211 ? 81.275 -35.714 43.757 1.00 27.63 209 SER A N 1
ATOM 3171 C CA . SER A 1 211 ? 82.024 -34.499 44.055 1.00 22.86 209 SER A CA 1
ATOM 3172 C C . SER A 1 211 ? 81.172 -33.593 44.924 1.00 27.49 209 SER A C 1
ATOM 3173 O O . SER A 1 211 ? 79.994 -33.412 44.668 1.00 21.61 209 SER A O 1
ATOM 3181 N N . PRO A 1 212 ? 81.788 -33.001 45.952 1.00 27.76 210 PRO A N 1
ATOM 3182 C CA . PRO A 1 212 ? 81.139 -32.043 46.849 1.00 27.89 210 PRO A CA 1
ATOM 3183 C C . PRO A 1 212 ? 80.942 -30.652 46.222 1.00 26.32 210 PRO A C 1
ATOM 3184 O O . PRO A 1 212 ? 80.311 -29.826 46.882 1.00 31.16 210 PRO A O 1
ATOM 3195 N N . PHE A 1 213 ? 81.423 -30.413 44.991 1.00 20.28 211 PHE A N 1
ATOM 3196 C CA . PHE A 1 213 ? 81.572 -29.038 44.483 1.00 23.10 211 PHE A CA 1
ATOM 3197 C C . PHE A 1 213 ? 80.827 -28.776 43.174 1.00 24.94 211 PHE A C 1
ATOM 3198 O O . PHE A 1 213 ? 80.938 -27.688 42.588 1.00 19.42 211 PHE A O 1
ATOM 3215 N N . ASN A 1 214 ? 80.062 -29.759 42.708 1.00 17.29 212 ASN A N 1
ATOM 3216 C CA . ASN A 1 214 ? 79.351 -29.565 41.462 1.00 27.54 212 ASN A CA 1
ATOM 3217 C C . ASN A 1 214 ? 77.828 -29.584 41.607 1.00 21.28 212 ASN A C 1
ATOM 3218 O O . ASN A 1 214 ? 77.131 -29.741 40.629 1.00 31.82 212 ASN A O 1
ATOM 3229 N N . LYS A 1 215 ? 77.320 -29.395 42.820 1.00 29.24 213 LYS A N 1
ATOM 3230 C CA . LYS A 1 215 ? 75.865 -29.373 43.059 1.00 30.59 213 LYS A CA 1
ATOM 3231 C C . LYS A 1 215 ? 75.346 -27.943 43.318 1.00 23.59 213 LYS A C 1
ATOM 3232 O O . LYS A 1 215 ? 74.506 -27.418 42.584 1.00 31.60 213 LYS A O 1
ATOM 3251 N N . VAL A 1 216 ? 75.856 -27.316 44.371 1.00 24.93 214 VAL A N 1
ATOM 3252 C CA . VAL A 1 216 ? 75.355 -26.019 44.833 1.00 22.62 214 VAL A CA 1
ATOM 3253 C C . VAL A 1 216 ? 76.508 -25.041 45.023 1.00 25.81 214 VAL A C 1
ATOM 3254 O O . VAL A 1 216 ? 77.648 -25.466 45.194 1.00 20.02 214 VAL A O 1
ATOM 3267 N N . PRO A 1 217 ? 76.223 -23.734 45.000 1.00 24.20 215 PRO A N 1
ATOM 3268 C CA . PRO A 1 217 ? 77.288 -22.750 45.259 1.00 21.85 215 PRO A CA 1
ATOM 3269 C C . PRO A 1 217 ? 77.888 -22.917 46.638 1.00 21.34 215 PRO A C 1
ATOM 3270 O O . PRO A 1 217 ? 77.165 -23.135 47.605 1.00 20.31 215 PRO A O 1
ATOM 3281 N N . LEU A 1 218 ? 79.208 -22.791 46.699 1.00 19.88 216 LEU A N 1
ATOM 3282 C CA . LEU A 1 218 ? 79.974 -22.886 47.920 1.00 23.76 216 LEU A CA 1
ATOM 3283 C C . LEU A 1 218 ? 81.089 -21.830 47.851 1.00 22.14 216 LEU A C 1
ATOM 3284 O O . LEU A 1 218 ? 81.916 -21.850 46.937 1.00 19.73 216 LEU A O 1
ATOM 3300 N N . ILE A 1 219 ? 81.082 -20.881 48.777 1.00 19.69 217 ILE A N 1
ATOM 3301 C CA . ILE A 1 219 ? 82.114 -19.839 48.831 1.00 22.01 217 ILE A CA 1
ATOM 3302 C C . ILE A 1 219 ? 82.562 -19.645 50.274 1.00 26.19 217 ILE A C 1
ATOM 3303 O O . ILE A 1 219 ? 81.741 -19.322 51.117 1.00 19.11 217 ILE A O 1
ATOM 3319 N N . VAL A 1 220 ? 83.860 -19.797 50.551 1.00 20.36 218 VAL A N 1
ATOM 3320 C CA . VAL A 1 220 ? 84.374 -19.495 51.883 1.00 19.91 218 VAL A CA 1
ATOM 3321 C C . VAL A 1 220 ? 85.643 -18.634 51.786 1.00 21.91 218 VAL A C 1
ATOM 3322 O O . VAL A 1 220 ? 86.426 -18.753 50.846 1.00 16.71 218 VAL A O 1
ATOM 3335 N N . LYS A 1 221 ? 85.814 -17.747 52.762 1.00 15.07 219 LYS A N 1
ATOM 3336 C CA . LYS A 1 221 ? 87.001 -16.930 52.858 1.00 16.32 219 LYS A CA 1
ATOM 3337 C C . LYS A 1 221 ? 87.302 -16.566 54.294 1.00 14.52 219 LYS A C 1
ATOM 3338 O O . LYS A 1 221 ? 86.401 -16.220 55.047 1.00 14.28 219 LYS A O 1
ATOM 3357 N N . LEU A 1 222 ? 88.573 -16.631 54.667 1.00 14.94 220 LEU A N 1
ATOM 3358 C CA . LEU A 1 222 ? 88.975 -16.114 55.973 1.00 18.63 220 LEU A CA 1
ATOM 3359 C C . LEU A 1 222 ? 88.805 -14.616 55.989 1.00 18.53 220 LEU A C 1
ATOM 3360 O O . LEU A 1 222 ? 88.831 -13.939 54.955 1.00 18.07 220 LEU A O 1
ATOM 3376 N N . THR A 1 223 ? 88.636 -14.101 57.187 1.00 20.82 221 THR A N 1
ATOM 3377 C CA . THR A 1 223 ? 88.525 -12.685 57.400 1.00 19.75 221 THR A CA 1
ATOM 3378 C C . THR A 1 223 ? 89.466 -12.303 58.524 1.00 23.35 221 THR A C 1
ATOM 3379 O O . THR A 1 223 ? 90.145 -13.157 59.085 1.00 21.83 221 THR A O 1
ATOM 3390 N N . GLU A 1 224 ? 89.506 -11.010 58.821 1.00 24.05 222 GLU A N 1
ATOM 3391 C CA . GLU A 1 224 ? 90.287 -10.451 59.936 1.00 35.09 222 GLU A CA 1
ATOM 3392 C C . GLU A 1 224 ? 90.103 -11.219 61.239 1.00 29.71 222 GLU A C 1
ATOM 3393 O O . GLU A 1 224 ? 91.042 -11.463 62.003 1.00 28.37 222 GLU A O 1
ATOM 3405 N N . ASP A 1 225 ? 88.852 -11.518 61.535 1.00 25.58 223 ASP A N 1
ATOM 3406 C CA . ASP A 1 225 ? 88.504 -11.973 62.867 1.00 31.78 223 ASP A CA 1
ATOM 3407 C C . ASP A 1 225 ? 87.799 -13.309 62.834 1.00 26.61 223 ASP A C 1
ATOM 3408 O O . ASP A 1 225 ? 87.142 -13.680 63.806 1.00 30.59 223 ASP A O 1
ATOM 3417 N N . GLY A 1 226 ? 87.942 -14.032 61.725 1.00 23.42 224 GLY A N 1
ATOM 3418 C CA . GLY A 1 226 ? 87.351 -15.360 61.602 1.00 29.55 224 GLY A CA 1
ATOM 3419 C C . GLY A 1 226 ? 87.226 -15.859 60.164 1.00 25.78 224 GLY A C 1
ATOM 3420 O O . GLY A 1 226 ? 88.237 -16.133 59.508 1.00 18.95 224 GLY A O 1
ATOM 3424 N N . HIS A 1 227 ? 85.986 -16.009 59.697 1.00 23.33 225 HIS A N 1
ATOM 3425 C CA . HIS A 1 227 ? 85.709 -16.419 58.321 1.00 18.70 225 HIS A CA 1
ATOM 3426 C C . HIS A 1 227 ? 84.238 -16.163 57.947 1.00 24.95 225 HIS A C 1
ATOM 3427 O O . HIS A 1 227 ? 83.400 -15.814 58.791 1.00 22.98 225 HIS A O 1
ATOM 3442 N N . ALA A 1 228 ? 83.949 -16.285 56.656 1.00 21.47 226 ALA A N 1
ATOM 3443 C CA . ALA A 1 228 ? 82.615 -16.075 56.121 1.00 20.18 226 ALA A CA 1
ATOM 3444 C C . ALA A 1 228 ? 82.372 -17.152 55.058 1.00 27.71 226 ALA A C 1
ATOM 3445 O O . ALA A 1 228 ? 83.286 -17.485 54.303 1.00 26.69 226 ALA A O 1
ATOM 3452 N N . SER A 1 229 ? 81.167 -17.721 55.053 1.00 19.76 227 SER A N 1
ATOM 3453 C CA . SER A 1 229 ? 80.780 -18.811 54.154 1.00 21.89 227 SER A CA 1
ATOM 3454 C C . SER A 1 229 ? 79.424 -18.525 53.541 1.00 27.08 227 SER A C 1
ATOM 3455 O O . SER A 1 229 ? 78.505 -18.066 54.218 1.00 31.52 227 SER A O 1
ATOM 3463 N N . LEU A 1 230 ? 79.307 -18.771 52.245 1.00 25.16 228 LEU A N 1
ATOM 3464 C CA . LEU A 1 230 ? 78.065 -18.502 51.527 1.00 32.22 228 LEU A CA 1
ATOM 3465 C C . LEU A 1 230 ? 77.654 -19.710 50.699 1.00 32.45 228 LEU A C 1
ATOM 3466 O O . LEU A 1 230 ? 78.495 -20.399 50.107 1.00 32.23 228 LEU A O 1
ATOM 3482 N N . THR A 1 231 ? 76.355 -20.007 50.738 1.00 35.29 229 THR A N 1
ATOM 3483 C CA . THR A 1 231 ? 75.761 -21.017 49.871 1.00 41.21 229 THR A CA 1
ATOM 3484 C C . THR A 1 231 ? 74.442 -20.486 49.279 1.00 45.24 229 THR A C 1
ATOM 3485 O O . THR A 1 231 ? 74.007 -19.357 49.568 1.00 41.65 229 THR A O 1
ATOM 3496 N N . LYS A 1 232 ? 73.796 -21.331 48.485 1.00 34.64 230 LYS A N 1
ATOM 3497 C CA . LYS A 1 232 ? 72.613 -20.930 47.748 1.00 48.80 230 LYS A CA 1
ATOM 3498 C C . LYS A 1 232 ? 71.621 -20.396 48.755 1.00 52.80 230 LYS A C 1
ATOM 3499 O O . LYS A 1 232 ? 70.778 -19.549 48.436 1.00 52.00 230 LYS A O 1
ATOM 3518 N N . ASP A 1 233 ? 71.716 -20.891 49.983 1.00 30.84 231 ASP A N 1
ATOM 3519 C CA . ASP A 1 233 ? 70.662 -20.580 50.930 1.00 40.56 231 ASP A CA 1
ATOM 3520 C C . ASP A 1 233 ? 71.080 -19.745 52.136 1.00 35.46 231 ASP A C 1
ATOM 3521 O O . ASP A 1 233 ? 70.245 -19.044 52.681 1.00 24.37 231 ASP A O 1
ATOM 3530 N N . SER A 1 234 ? 72.343 -19.802 52.562 1.00 24.46 232 SER A N 1
ATOM 3531 C CA . SER A 1 234 ? 72.678 -19.139 53.815 1.00 23.79 232 SER A CA 1
ATOM 3532 C C . SER A 1 234 ? 74.085 -18.605 53.920 1.00 29.10 232 SER A C 1
ATOM 3533 O O . SER A 1 234 ? 75.053 -19.180 53.409 1.00 35.84 232 SER A O 1
ATOM 3541 N N . LEU A 1 235 ? 74.186 -17.500 54.637 1.00 25.32 233 LEU A N 1
ATOM 3542 C CA . LEU A 1 235 ? 75.462 -16.886 54.937 1.00 26.97 233 LEU A CA 1
ATOM 3543 C C . LEU A 1 235 ? 75.821 -17.123 56.396 1.00 30.52 233 LEU A C 1
ATOM 3544 O O . LEU A 1 235 ? 75.045 -16.833 57.315 1.00 22.05 233 LEU A O 1
ATOM 3560 N N . THR A 1 236 ? 77.009 -17.666 56.587 1.00 28.96 234 THR A N 1
ATOM 3561 C CA . THR A 1 236 ? 77.547 -17.884 57.898 1.00 18.44 234 THR A CA 1
ATOM 3562 C C . THR A 1 236 ? 78.770 -17.000 58.093 1.00 22.43 234 THR A C 1
ATOM 3563 O O . THR A 1 236 ? 79.735 -17.077 57.340 1.00 23.63 234 THR A O 1
ATOM 3574 N N . VAL A 1 237 ? 78.716 -16.152 59.112 1.00 22.56 235 VAL A N 1
ATOM 3575 C CA . VAL A 1 237 ? 79.855 -15.339 59.498 1.00 26.07 235 VAL A CA 1
ATOM 3576 C C . VAL A 1 237 ? 80.324 -15.713 60.907 1.00 31.27 235 VAL A C 1
ATOM 3577 O O . VAL A 1 237 ? 79.581 -15.557 61.870 1.00 29.66 235 VAL A O 1
ATOM 3590 N N . ALA A 1 238 ? 81.563 -16.185 61.026 1.00 23.18 236 ALA A N 1
ATOM 3591 C CA . ALA A 1 238 ? 82.150 -16.457 62.323 1.00 23.19 236 ALA A CA 1
ATOM 3592 C C . ALA A 1 238 ? 83.203 -15.398 62.685 1.00 30.77 236 ALA A C 1
ATOM 3593 O O . ALA A 1 238 ? 84.116 -15.103 61.907 1.00 27.76 236 ALA A O 1
ATOM 3600 N N . LYS A 1 239 ? 83.042 -14.823 63.872 1.00 32.56 237 LYS A N 1
ATOM 3601 C CA . LYS A 1 239 ? 84.074 -14.015 64.514 1.00 27.66 237 LYS A CA 1
ATOM 3602 C C . LYS A 1 239 ? 84.565 -14.837 65.693 1.00 33.11 237 LYS A C 1
ATOM 3603 O O . LYS A 1 239 ? 84.316 -16.045 65.746 1.00 28.48 237 LYS A O 1
ATOM 3622 N N . ASN A 1 240 ? 85.287 -14.207 66.616 1.00 31.65 238 ASN A N 1
ATOM 3623 C CA . ASN A 1 240 ? 85.738 -14.893 67.829 1.00 32.35 238 ASN A CA 1
ATOM 3624 C C . ASN A 1 240 ? 84.655 -14.970 68.908 1.00 28.32 238 ASN A C 1
ATOM 3625 O O . ASN A 1 240 ? 84.168 -13.954 69.416 1.00 32.32 238 ASN A O 1
ATOM 3636 N N . GLY A 1 241 ? 84.302 -16.192 69.265 1.00 21.98 239 GLY A N 1
ATOM 3637 C CA . GLY A 1 241 ? 83.238 -16.430 70.219 1.00 36.71 239 GLY A CA 1
ATOM 3638 C C . GLY A 1 241 ? 81.874 -15.956 69.737 1.00 34.89 239 GLY A C 1
ATOM 3639 O O . GLY A 1 241 ? 81.010 -15.662 70.549 1.00 31.68 239 GLY A O 1
ATOM 3643 N N . LYS A 1 242 ? 81.679 -15.878 68.422 1.00 41.94 240 LYS A N 1
ATOM 3644 C CA . LYS A 1 242 ? 80.400 -15.434 67.850 1.00 31.97 240 LYS A CA 1
ATOM 3645 C C . LYS A 1 242 ? 80.206 -15.895 66.393 1.00 31.37 240 LYS A C 1
ATOM 3646 O O . LYS A 1 242 ? 81.096 -15.757 65.546 1.00 29.70 240 LYS A O 1
ATOM 3665 N N . LYS A 1 243 ? 79.040 -16.473 66.132 1.00 27.73 241 LYS A N 1
ATOM 3666 C CA . LYS A 1 243 ? 78.704 -16.989 64.820 1.00 25.16 241 LYS A CA 1
ATOM 3667 C C . LYS A 1 243 ? 77.322 -16.544 64.445 1.00 27.72 241 LYS A C 1
ATOM 3668 O O . LYS A 1 243 ? 76.396 -16.643 65.243 1.00 25.96 241 LYS A O 1
ATOM 3687 N N . THR A 1 244 ? 77.193 -16.030 63.232 1.00 24.71 242 THR A N 1
ATOM 3688 C CA . THR A 1 244 ? 75.906 -15.652 62.708 1.00 24.35 242 THR A CA 1
ATOM 3689 C C . THR A 1 244 ? 75.575 -16.463 61.493 1.00 26.45 242 THR A C 1
ATOM 3690 O O . THR A 1 244 ? 76.384 -16.579 60.576 1.00 27.36 242 THR A O 1
ATOM 3701 N N . LYS A 1 245 ? 74.374 -17.026 61.487 1.00 23.49 243 LYS A N 1
ATOM 3702 C CA . LYS A 1 245 ? 73.876 -17.729 60.333 1.00 19.99 243 LYS A CA 1
ATOM 3703 C C . LYS A 1 245 ? 72.560 -17.120 59.880 1.00 23.90 243 LYS A C 1
ATOM 3704 O O . LYS A 1 245 ? 71.655 -16.899 60.682 1.00 19.88 243 LYS A O 1
ATOM 3723 N N . GLU A 1 246 ? 72.459 -16.834 58.586 1.00 21.39 244 GLU A N 1
ATOM 3724 C CA . GLU A 1 246 ? 71.265 -16.196 58.071 1.00 24.62 244 GLU A CA 1
ATOM 3725 C C . GLU A 1 246 ? 70.941 -16.624 56.651 1.00 27.47 244 GLU A C 1
ATOM 3726 O O . GLU A 1 246 ? 71.808 -17.045 55.881 1.00 27.66 244 GLU A O 1
ATOM 3738 N N . THR A 1 247 ? 69.654 -16.575 56.355 1.00 26.24 245 THR A N 1
ATOM 3739 C CA . THR A 1 247 ? 69.124 -16.969 55.073 1.00 25.96 245 THR A CA 1
ATOM 3740 C C . THR A 1 247 ? 69.425 -15.905 54.035 1.00 28.94 245 THR A C 1
ATOM 3741 O O . THR A 1 247 ? 69.421 -14.711 54.308 1.00 22.79 245 THR A O 1
ATOM 3752 N N . VAL A 1 248 ? 69.711 -16.373 52.837 1.00 26.79 246 VAL A N 1
ATOM 3753 C CA . VAL A 1 248 ? 70.101 -15.514 51.735 1.00 34.49 246 VAL A CA 1
ATOM 3754 C C . VAL A 1 248 ? 69.147 -15.852 50.595 1.00 31.48 246 VAL A C 1
ATOM 3755 O O . VAL A 1 248 ? 68.880 -17.032 50.343 1.00 30.31 246 VAL A O 1
ATOM 3768 N N . THR A 1 249 ? 68.587 -14.826 49.957 1.00 24.28 247 THR A N 1
ATOM 3769 C CA . THR A 1 249 ? 67.718 -15.045 48.797 1.00 28.23 247 THR A CA 1
ATOM 3770 C C . THR A 1 249 ? 68.487 -14.723 47.530 1.00 20.97 247 THR A C 1
ATOM 3771 O O . THR A 1 249 ? 69.582 -14.176 47.598 1.00 23.37 247 THR A O 1
ATOM 3782 N N . ASP A 1 250 ? 67.939 -15.096 46.379 1.00 23.47 248 ASP A N 1
ATOM 3783 C CA . ASP A 1 250 ? 68.611 -14.833 45.116 1.00 26.34 248 ASP A CA 1
ATOM 3784 C C . ASP A 1 250 ? 68.917 -13.361 44.961 1.00 24.44 248 ASP A C 1
ATOM 3785 O O . ASP A 1 250 ? 69.931 -12.995 44.397 1.00 27.94 248 ASP A O 1
ATOM 3794 N N . MET A 1 251 ? 68.049 -12.518 45.500 1.00 28.86 249 MET A N 1
ATOM 3795 C CA . MET A 1 251 ? 68.190 -11.068 45.361 1.00 34.33 249 MET A CA 1
ATOM 3796 C C . MET A 1 251 ? 69.383 -10.541 46.130 1.00 33.01 249 MET A C 1
ATOM 3797 O O . MET A 1 251 ? 69.933 -9.492 45.799 1.00 42.58 249 MET A O 1
ATOM 3811 N N . GLN A 1 252 ? 69.752 -11.221 47.203 1.00 26.62 250 GLN A N 1
ATOM 3812 C CA . GLN A 1 252 ? 70.842 -10.719 48.041 1.00 22.11 250 GLN A CA 1
ATOM 3813 C C . GLN A 1 252 ? 72.182 -11.358 47.674 1.00 30.33 250 GLN A C 1
ATOM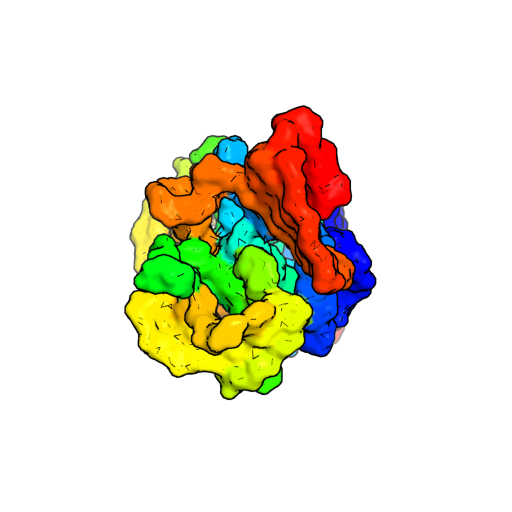 3814 O O . GLN A 1 252 ? 73.223 -11.038 48.263 1.00 29.88 250 GLN A O 1
ATOM 3828 N N . TYR A 1 253 ? 72.149 -12.297 46.741 1.00 28.44 251 TYR A N 1
ATOM 3829 C CA . TYR A 1 253 ? 73.259 -13.207 46.542 1.00 29.87 251 TYR A CA 1
ATOM 3830 C C . TYR A 1 253 ? 74.397 -12.555 45.751 1.00 31.17 251 TYR A C 1
ATOM 3831 O O . TYR A 1 253 ? 75.574 -12.838 45.992 1.00 24.47 251 TYR A O 1
ATOM 3849 N N . THR A 1 254 ? 74.049 -11.648 44.840 1.00 29.14 252 THR A N 1
ATOM 3850 C CA . THR A 1 254 ? 75.053 -10.942 44.035 1.00 26.57 252 THR A CA 1
ATOM 3851 C C . THR A 1 254 ? 75.791 -9.907 44.831 1.00 23.75 252 THR A C 1
ATOM 3852 O O . THR A 1 254 ? 77.017 -9.775 44.739 1.00 23.24 252 THR A O 1
ATOM 3863 N N . ASN A 1 255 ? 75.033 -9.147 45.602 1.00 27.77 253 ASN A N 1
ATOM 3864 C CA . ASN A 1 255 ? 75.622 -8.176 46.499 1.00 27.66 253 ASN A CA 1
ATOM 3865 C C . ASN A 1 255 ? 76.581 -8.836 47.487 1.00 19.98 253 ASN A C 1
ATOM 3866 O O . ASN A 1 255 ? 77.701 -8.382 47.651 1.00 29.31 253 ASN A O 1
ATOM 3877 N N . LEU A 1 256 ? 76.147 -9.911 48.119 1.00 16.39 254 LEU A N 1
ATOM 3878 C CA . LEU A 1 256 ? 76.975 -10.621 49.069 1.00 22.29 254 LEU A CA 1
ATOM 3879 C C . LEU A 1 256 ? 78.262 -11.177 48.443 1.00 21.58 254 LEU A C 1
ATOM 3880 O O . LEU A 1 256 ? 79.314 -11.198 49.076 1.00 19.20 254 LEU A O 1
ATOM 3896 N N . LEU A 1 257 ? 78.155 -11.692 47.231 1.00 21.61 255 LEU A N 1
ATOM 3897 C CA . LEU A 1 257 ? 79.310 -12.241 46.557 1.00 19.16 255 LEU A CA 1
ATOM 3898 C C . LEU A 1 257 ? 80.322 -11.153 46.419 1.00 15.71 255 LEU A C 1
ATOM 3899 O O . LEU A 1 257 ? 81.503 -11.360 46.640 1.00 13.23 255 LEU A O 1
ATOM 3915 N N . HIS A 1 258 ? 79.846 -9.964 46.086 1.00 21.27 256 HIS A N 1
ATOM 3916 C CA . HIS A 1 258 ? 80.753 -8.853 45.860 1.00 24.17 256 HIS A CA 1
ATOM 3917 C C . HIS A 1 258 ? 81.239 -8.225 47.151 1.00 18.87 256 HIS A C 1
ATOM 3918 O O . HIS A 1 258 ? 82.442 -8.040 47.353 1.00 18.12 256 HIS A O 1
ATOM 3933 N N . SER A 1 259 ? 80.308 -7.903 48.030 1.00 18.35 257 SER A N 1
ATOM 3934 C CA . SER A 1 259 ? 80.634 -7.218 49.287 1.00 22.45 257 SER A CA 1
ATOM 3935 C C . SER A 1 259 ? 81.465 -8.063 50.271 1.00 24.62 257 SER A C 1
ATOM 3936 O O . SER A 1 259 ? 82.340 -7.540 50.974 1.00 27.21 257 SER A O 1
ATOM 3944 N N . LYS A 1 260 ? 81.177 -9.357 50.368 1.00 22.33 258 LYS A N 1
ATOM 3945 C CA . LYS A 1 260 ? 81.944 -10.204 51.277 1.00 19.25 258 LYS A CA 1
ATOM 3946 C C . LYS A 1 260 ? 83.126 -10.863 50.604 1.00 12.23 258 LYS A C 1
ATOM 3947 O O . LYS A 1 260 ? 84.108 -11.143 51.246 1.00 16.85 258 LYS A O 1
ATOM 3966 N N . PHE A 1 261 ? 83.063 -11.131 49.318 1.00 13.70 259 PHE A N 1
ATOM 3967 C CA . PHE A 1 261 ? 84.105 -11.962 48.741 1.00 14.05 259 PHE A CA 1
ATOM 3968 C C . PHE A 1 261 ? 84.835 -11.372 47.541 1.00 17.41 259 PHE A C 1
ATOM 3969 O O . PHE A 1 261 ? 85.806 -11.967 47.071 1.00 15.65 259 PHE A O 1
ATOM 3986 N N . GLY A 1 262 ? 84.380 -10.224 47.038 1.00 18.59 260 GLY A N 1
ATOM 3987 C CA . GLY A 1 262 ? 85.048 -9.560 45.929 1.00 12.01 260 GLY A CA 1
ATOM 3988 C C . GLY A 1 262 ? 84.774 -10.310 44.652 1.00 17.68 260 GLY A C 1
ATOM 3989 O O . GLY A 1 262 ? 85.528 -10.208 43.677 1.00 18.21 260 GLY A O 1
ATOM 3993 N N . ILE A 1 263 ? 83.683 -11.077 44.654 1.00 17.45 261 ILE A N 1
ATOM 3994 C CA . ILE A 1 263 ? 83.320 -11.853 43.481 1.00 16.83 261 ILE A CA 1
ATOM 3995 C C . ILE A 1 263 ? 82.229 -11.154 42.665 1.00 21.07 261 ILE A C 1
ATOM 3996 O O . ILE A 1 263 ? 81.190 -10.766 43.195 1.00 19.24 261 ILE A O 1
ATOM 4012 N N . THR A 1 264 ? 82.500 -10.972 41.376 1.00 22.82 262 THR A N 1
ATOM 4013 C CA . THR A 1 264 ? 81.504 -10.481 40.421 1.00 21.31 262 THR A CA 1
ATOM 4014 C C . THR A 1 264 ? 81.556 -11.402 39.232 1.00 25.42 262 THR A C 1
ATOM 4015 O O . THR A 1 264 ? 82.623 -11.595 38.641 1.00 29.65 262 THR A O 1
ATOM 4026 N N . LEU A 1 265 ? 80.427 -12.025 38.916 1.00 28.58 263 LEU A N 1
ATOM 4027 C CA . LEU A 1 265 ? 80.380 -13.035 37.861 1.00 29.91 263 LEU A CA 1
ATOM 4028 C C . LEU A 1 265 ? 80.111 -12.414 36.490 1.00 26.55 263 LEU A C 1
ATOM 4029 O O . LEU A 1 265 ? 79.633 -11.287 36.433 1.00 28.60 263 LEU A O 1
ATOM 4045 N N . MET B 1 3 ? 99.352 -12.448 26.751 1.00 46.20 1 MET B N 1
ATOM 4046 C CA . MET B 1 3 ? 100.787 -12.697 26.337 1.00 55.65 1 MET B CA 1
ATOM 4047 C C . MET B 1 3 ? 101.720 -12.994 27.517 1.00 43.74 1 MET B C 1
ATOM 4048 O O . MET B 1 3 ? 101.893 -12.145 28.389 1.00 49.10 1 MET B O 1
ATOM 4062 N N . THR B 1 4 ? 102.329 -14.185 27.548 1.00 49.49 2 THR B N 1
ATOM 4063 C CA . THR B 1 4 ? 103.226 -14.559 28.663 1.00 44.60 2 THR B CA 1
ATOM 4064 C C . THR B 1 4 ? 104.572 -13.847 28.590 1.00 37.48 2 THR B C 1
ATOM 4065 O O . THR B 1 4 ? 104.876 -13.159 27.617 1.00 38.42 2 THR B O 1
ATOM 4076 N N . ASP B 1 5 ? 105.359 -13.979 29.651 1.00 38.64 3 ASP B N 1
ATOM 4077 C CA . ASP B 1 5 ? 106.696 -13.382 29.691 1.00 43.60 3 ASP B CA 1
ATOM 4078 C C . ASP B 1 5 ? 107.619 -14.082 28.669 1.00 38.81 3 ASP B C 1
ATOM 4079 O O . ASP B 1 5 ? 108.373 -13.446 27.912 1.00 29.06 3 ASP B O 1
ATOM 4088 N N . PHE B 1 6 ? 107.535 -15.408 28.659 1.00 39.77 4 PHE B N 1
ATOM 4089 C CA . PHE B 1 6 ? 108.230 -16.213 27.670 1.00 38.71 4 PHE B CA 1
ATOM 4090 C C . PHE B 1 6 ? 107.933 -15.723 26.257 1.00 28.78 4 PHE B C 1
ATOM 4091 O O . PHE B 1 6 ? 108.852 -15.459 25.478 1.00 27.12 4 PHE B O 1
ATOM 4108 N N . GLN B 1 7 ? 106.652 -15.569 25.942 1.00 35.39 5 GLN B N 1
ATOM 4109 C CA . GLN B 1 7 ? 106.249 -15.102 24.620 1.00 29.90 5 GLN B CA 1
ATOM 4110 C C . GLN B 1 7 ? 106.869 -13.769 24.274 1.00 30.40 5 GLN B C 1
ATOM 4111 O O . GLN B 1 7 ? 107.286 -13.557 23.140 1.00 29.76 5 GLN B O 1
ATOM 4125 N N . LYS B 1 8 ? 106.870 -12.846 25.232 1.00 39.75 6 LYS B N 1
ATOM 4126 C CA . LYS B 1 8 ? 107.370 -11.495 24.965 1.00 40.41 6 LYS B CA 1
ATOM 4127 C C . LYS B 1 8 ? 108.858 -11.510 24.677 1.00 26.25 6 LYS B C 1
ATOM 4128 O O . LYS B 1 8 ? 109.327 -10.834 23.769 1.00 31.72 6 LYS B O 1
ATOM 4147 N N . GLN B 1 9 ? 109.589 -12.261 25.485 1.00 25.54 7 GLN B N 1
ATOM 4148 C CA . GLN B 1 9 ? 111.030 -12.397 25.316 1.00 27.21 7 GLN B CA 1
ATOM 4149 C C . GLN B 1 9 ? 111.348 -13.072 23.966 1.00 28.62 7 GLN B C 1
ATOM 4150 O O . GLN B 1 9 ? 112.284 -12.680 23.255 1.00 22.86 7 GLN B O 1
ATOM 4164 N N . PHE B 1 10 ? 110.500 -14.030 23.587 1.00 27.18 8 PHE B N 1
ATOM 4165 C CA . PHE B 1 10 ? 110.640 -14.751 22.331 1.00 17.36 8 PHE B CA 1
ATOM 4166 C C . PHE B 1 10 ? 110.452 -13.805 21.147 1.00 24.39 8 PHE B C 1
ATOM 4167 O O . PHE B 1 10 ? 111.282 -13.775 20.236 1.00 20.45 8 PHE B O 1
ATOM 4184 N N . PHE B 1 11 ? 109.388 -13.005 21.152 1.00 26.22 9 PHE B N 1
ATOM 4185 C CA . PHE B 1 11 ? 109.204 -12.047 20.073 1.00 24.93 9 PHE B CA 1
ATOM 4186 C C . PHE B 1 11 ? 110.391 -11.096 19.975 1.00 23.62 9 PHE B C 1
ATOM 4187 O O . PHE B 1 11 ? 110.874 -10.796 18.884 1.00 23.74 9 PHE B O 1
ATOM 4204 N N . ALA B 1 12 ? 110.842 -10.604 21.126 1.00 21.88 10 ALA B N 1
ATOM 4205 C CA . ALA B 1 12 ? 112.003 -9.712 21.193 1.00 28.22 10 ALA B CA 1
ATOM 4206 C C . ALA B 1 12 ? 113.276 -10.385 20.653 1.00 28.08 10 ALA B C 1
ATOM 4207 O O . ALA B 1 12 ? 114.027 -9.814 19.833 1.00 27.53 10 ALA B O 1
ATOM 4214 N N . ARG B 1 13 ? 113.517 -11.609 21.107 1.00 25.18 11 ARG B N 1
ATOM 4215 C CA . ARG B 1 13 ? 114.667 -12.358 20.622 1.00 27.82 11 ARG B CA 1
ATOM 4216 C C . ARG B 1 13 ? 114.647 -12.441 19.076 1.00 23.51 11 ARG B C 1
ATOM 4217 O O . ARG B 1 13 ? 115.669 -12.181 18.424 1.00 26.29 11 ARG B O 1
ATOM 4238 N N . LEU B 1 14 ? 113.484 -12.733 18.487 1.00 22.20 12 LEU B N 1
ATOM 4239 C CA . LEU B 1 14 ? 113.396 -12.943 17.030 1.00 23.19 12 LEU B CA 1
ATOM 4240 C C . LEU B 1 14 ? 113.338 -11.646 16.248 1.00 31.97 12 LEU B C 1
ATOM 4241 O O . LEU B 1 14 ? 113.397 -11.667 15.013 1.00 22.03 12 LEU B O 1
ATOM 4257 N N . HIS B 1 15 ? 113.253 -10.527 16.981 1.00 30.43 13 HIS B N 1
ATOM 4258 C CA . HIS B 1 15 ? 113.101 -9.181 16.402 1.00 32.16 13 HIS B CA 1
ATOM 4259 C C . HIS B 1 15 ? 111.879 -9.070 15.525 1.00 23.97 13 HIS B C 1
ATOM 4260 O O . HIS B 1 15 ? 111.922 -8.459 14.470 1.00 38.91 13 HIS B O 1
ATOM 4275 N N . ILE B 1 16 ? 110.779 -9.629 15.992 1.00 24.26 14 ILE B N 1
ATOM 4276 C CA . ILE B 1 16 ? 109.529 -9.569 15.265 1.00 29.58 14 ILE B CA 1
ATOM 4277 C C . ILE B 1 16 ? 108.433 -8.957 16.117 1.00 33.11 14 ILE B C 1
ATOM 4278 O O . ILE B 1 16 ? 108.507 -8.927 17.343 1.00 24.42 14 ILE B O 1
ATOM 4294 N N . GLU B 1 17 ? 107.375 -8.544 15.440 1.00 36.71 15 GLU B N 1
ATOM 4295 C CA . GLU B 1 17 ? 106.248 -7.908 16.083 1.00 38.32 15 GLU B CA 1
ATOM 4296 C C . GLU B 1 17 ? 105.682 -8.781 17.213 1.00 37.45 15 GLU B C 1
ATOM 4297 O O . GLU B 1 17 ? 105.517 -9.984 17.067 1.00 41.35 15 GLU B O 1
ATOM 4309 N N . GLU B 1 18 ? 105.414 -8.177 18.356 1.00 35.23 16 GLU B N 1
ATOM 4310 C CA . GLU B 1 18 ? 104.633 -8.843 19.373 1.00 38.27 16 GLU B CA 1
ATOM 4311 C C . GLU B 1 18 ? 103.267 -9.164 18.759 1.00 49.90 16 GLU B C 1
ATOM 4312 O O . GLU B 1 18 ? 102.760 -8.408 17.933 1.00 54.45 16 GLU B O 1
ATOM 4324 N N . LYS B 1 19 ? 102.678 -10.295 19.141 1.00 46.22 17 LYS B N 1
ATOM 4325 C CA . LYS B 1 19 ? 101.330 -10.643 18.690 1.00 49.50 17 LYS B CA 1
ATOM 4326 C C . LYS B 1 19 ? 100.570 -11.324 19.813 1.00 50.73 17 LYS B C 1
ATOM 4327 O O . LYS B 1 19 ? 101.032 -12.315 20.378 1.00 46.08 17 LYS B O 1
ATOM 4346 N N . ASP B 1 20 ? 99.393 -10.787 20.133 1.00 65.30 18 ASP B N 1
ATOM 4347 C CA . ASP B 1 20 ? 98.566 -11.341 21.202 1.00 62.06 18 ASP B CA 1
ATOM 4348 C C . ASP B 1 20 ? 97.795 -12.547 20.681 1.00 42.98 18 ASP B C 1
ATOM 4349 O O . ASP B 1 20 ? 97.294 -13.359 21.465 1.00 47.34 18 ASP B O 1
ATOM 4358 N N . THR B 1 21 ? 97.705 -12.648 19.356 1.00 36.97 19 THR B N 1
ATOM 4359 C CA . THR B 1 21 ? 97.133 -13.821 18.695 1.00 43.78 19 THR B CA 1
ATOM 4360 C C . THR B 1 21 ? 98.085 -14.333 17.620 1.00 43.47 19 THR B C 1
ATOM 4361 O O . THR B 1 21 ? 98.346 -13.644 16.633 1.00 43.11 19 THR B O 1
ATOM 4372 N N . VAL B 1 22 ? 98.603 -15.544 17.820 1.00 41.32 20 VAL B N 1
ATOM 4373 C CA . VAL B 1 22 ? 99.476 -16.176 16.842 1.00 33.96 20 VAL B CA 1
ATOM 4374 C C . VAL B 1 22 ? 98.688 -17.190 16.010 1.00 31.04 20 VAL B C 1
ATOM 4375 O O . VAL B 1 22 ? 98.045 -18.076 16.558 1.00 30.53 20 VAL B O 1
ATOM 4388 N N . SER B 1 23 ? 98.739 -17.069 14.689 1.00 26.51 21 SER B N 1
ATOM 4389 C CA . SER B 1 23 ? 98.015 -18.004 13.825 1.00 32.88 21 SER B CA 1
ATOM 4390 C C . SER B 1 23 ? 98.970 -19.020 13.234 1.00 33.77 21 SER B C 1
ATOM 4391 O O . SER B 1 23 ? 100.194 -18.840 13.289 1.00 35.06 21 SER B O 1
ATOM 4399 N N . PHE B 1 24 ? 98.402 -20.060 12.627 1.00 41.01 22 PHE B N 1
ATOM 4400 C CA . PHE B 1 24 ? 99.180 -21.086 11.941 1.00 32.95 22 PHE B CA 1
ATOM 4401 C C . PHE B 1 24 ? 100.011 -20.510 10.814 1.00 34.38 22 PHE B C 1
ATOM 4402 O O . PHE B 1 24 ? 101.173 -20.891 10.617 1.00 35.67 22 PHE B O 1
ATOM 4419 N N . GLU B 1 25 ? 99.399 -19.622 10.041 1.00 32.64 23 GLU B N 1
ATOM 4420 C CA . GLU B 1 25 ? 100.082 -19.029 8.903 1.00 33.23 23 GLU B CA 1
ATOM 4421 C C . GLU B 1 25 ? 101.294 -18.205 9.330 1.00 25.37 23 GLU B C 1
ATOM 4422 O O . GLU B 1 25 ? 102.177 -17.933 8.515 1.00 29.24 23 GLU B O 1
ATOM 4434 N N . ASP B 1 26 ? 101.322 -17.802 10.605 1.00 26.93 24 ASP B N 1
ATOM 4435 C CA . ASP B 1 26 ? 102.437 -17.031 11.157 1.00 25.49 24 ASP B CA 1
ATOM 4436 C C . ASP B 1 26 ? 103.682 -17.897 11.420 1.00 24.91 24 ASP B C 1
ATOM 4437 O O . ASP B 1 26 ? 104.797 -17.389 11.485 1.00 24.47 24 ASP B O 1
ATOM 4446 N N . LEU B 1 27 ? 103.480 -19.200 11.578 1.00 22.73 25 LEU B N 1
ATOM 4447 C CA . LEU B 1 27 ? 104.537 -20.066 12.086 1.00 24.64 25 LEU B CA 1
ATOM 4448 C C . LEU B 1 27 ? 105.725 -20.090 11.165 1.00 25.94 25 LEU B C 1
ATOM 4449 O O . LEU B 1 27 ? 106.855 -20.012 11.616 1.00 21.77 25 LEU B O 1
ATOM 4465 N N . SER B 1 28 ? 105.463 -20.204 9.866 1.00 27.09 26 SER B N 1
ATOM 4466 C CA . SER B 1 28 ? 106.538 -20.257 8.914 1.00 20.51 26 SER B CA 1
ATOM 4467 C C . SER B 1 28 ? 107.482 -19.049 9.058 1.00 24.31 26 SER B C 1
ATOM 4468 O O . SER B 1 28 ? 108.706 -19.179 8.977 1.00 22.62 26 SER B O 1
ATOM 4476 N N . ASN B 1 29 ? 106.925 -17.862 9.272 1.00 30.41 27 ASN B N 1
ATOM 4477 C CA . ASN B 1 29 ? 107.767 -16.671 9.293 1.00 30.58 27 ASN B CA 1
ATOM 4478 C C . ASN B 1 29 ? 108.414 -16.530 10.651 1.00 18.95 27 ASN B C 1
ATOM 4479 O O . ASN B 1 29 ? 109.481 -15.993 10.783 1.00 22.05 27 ASN B O 1
ATOM 4490 N N . ILE B 1 30 ? 107.769 -17.037 11.672 1.00 14.35 28 ILE B N 1
ATOM 4491 C CA . ILE B 1 30 ? 108.408 -17.058 12.964 1.00 19.35 28 ILE B CA 1
ATOM 4492 C C . ILE B 1 30 ? 109.595 -18.028 12.980 1.00 19.18 28 ILE B C 1
ATOM 4493 O O . ILE B 1 30 ? 110.597 -17.784 13.647 1.00 22.52 28 ILE B O 1
ATOM 4509 N N . MET B 1 31 ? 109.455 -19.157 12.282 1.00 19.46 29 MET B N 1
ATOM 4510 C CA . MET B 1 31 ? 110.506 -20.164 12.203 1.00 14.64 29 MET B CA 1
ATOM 4511 C C . MET B 1 31 ? 111.678 -19.612 11.437 1.00 15.63 29 MET B C 1
ATOM 4512 O O . MET B 1 31 ? 112.839 -19.849 11.799 1.00 13.46 29 MET B O 1
ATOM 4526 N N . TYR B 1 32 ? 111.366 -18.870 10.379 1.00 17.77 30 TYR B N 1
ATOM 4527 C CA . TYR B 1 32 ? 112.382 -18.212 9.578 1.00 17.65 30 TYR B CA 1
ATOM 4528 C C . TYR B 1 32 ? 113.171 -17.236 10.452 1.00 18.09 30 TYR B C 1
ATOM 4529 O O . TYR B 1 32 ? 114.409 -17.189 10.400 1.00 16.41 30 TYR B O 1
ATOM 4547 N N . ALA B 1 33 ? 112.450 -16.450 11.254 1.00 21.22 31 ALA B N 1
ATOM 4548 C CA . ALA B 1 33 ? 113.082 -15.468 12.145 1.00 23.76 31 ALA B CA 1
ATOM 4549 C C . ALA B 1 33 ? 113.918 -16.175 13.189 1.00 19.44 31 ALA B C 1
ATOM 4550 O O . ALA B 1 33 ? 115.048 -15.773 13.489 1.00 24.12 31 ALA B O 1
ATOM 4557 N N . MET B 1 34 ? 113.375 -17.243 13.757 1.00 16.22 32 MET B N 1
ATOM 4558 C CA . MET B 1 34 ? 114.167 -17.954 14.721 1.00 14.84 32 MET B CA 1
ATOM 4559 C C . MET B 1 34 ? 115.498 -18.360 14.080 1.00 16.37 32 MET B C 1
ATOM 4560 O O . MET B 1 34 ? 116.519 -18.283 14.732 1.00 12.70 32 MET B O 1
ATOM 4574 N N . ALA B 1 35 ? 115.486 -18.782 12.803 1.00 15.24 33 ALA B N 1
ATOM 4575 C CA . ALA B 1 35 ? 116.693 -19.286 12.184 1.00 12.10 33 ALA B CA 1
ATOM 4576 C C . ALA B 1 35 ? 117.649 -18.155 11.932 1.00 17.08 33 ALA B C 1
ATOM 4577 O O . ALA B 1 35 ? 118.873 -18.347 11.983 1.00 14.69 33 ALA B O 1
ATOM 4584 N N . GLN B 1 36 ? 117.109 -16.969 11.658 1.00 15.87 34 GLN B N 1
ATOM 4585 C CA . GLN B 1 36 ? 117.966 -15.803 11.437 1.00 15.42 34 GLN B CA 1
ATOM 4586 C C . GLN B 1 36 ? 118.606 -15.289 12.733 1.00 17.46 34 GLN B C 1
ATOM 4587 O O . GLN B 1 36 ? 119.680 -14.692 12.684 1.00 17.84 34 GLN B O 1
ATOM 4601 N N . THR B 1 37 ? 118.016 -15.577 13.892 1.00 15.25 35 THR B N 1
ATOM 4602 C CA . THR B 1 37 ? 118.513 -14.954 15.125 1.00 14.75 35 THR B CA 1
ATOM 4603 C C . THR B 1 37 ? 119.132 -15.894 16.187 1.00 16.46 35 THR B C 1
ATOM 4604 O O . THR B 1 37 ? 120.045 -15.500 16.879 1.00 16.85 35 THR B O 1
ATOM 4615 N N . VAL B 1 38 ? 118.634 -17.111 16.319 1.00 9.10 36 VAL B N 1
ATOM 4616 C CA . VAL B 1 38 ? 119.129 -18.053 17.297 1.00 9.44 36 VAL B CA 1
ATOM 4617 C C . VAL B 1 38 ? 120.008 -19.118 16.672 1.00 16.21 36 VAL B C 1
ATOM 4618 O O . VAL B 1 38 ? 119.541 -19.970 15.915 1.00 16.38 36 VAL B O 1
ATOM 4631 N N . PRO B 1 39 ? 121.296 -19.080 16.984 1.00 15.02 37 PRO B N 1
ATOM 4632 C CA . PRO B 1 39 ? 122.159 -20.063 16.329 1.00 17.31 37 PRO B CA 1
ATOM 4633 C C . PRO B 1 39 ? 122.090 -21.471 16.967 1.00 18.11 37 PRO B C 1
ATOM 4634 O O . PRO B 1 39 ? 121.698 -21.678 18.120 1.00 17.93 37 PRO B O 1
ATOM 4645 N N . PHE B 1 40 ? 122.450 -22.441 16.150 1.00 13.49 38 PHE B N 1
ATOM 4646 C CA . PHE B 1 40 ? 122.720 -23.794 16.567 1.00 11.93 38 PHE B CA 1
ATOM 4647 C C . PHE B 1 40 ? 124.131 -23.798 17.112 1.00 14.53 38 PHE B C 1
ATOM 4648 O O . PHE B 1 40 ? 125.056 -23.530 16.369 1.00 16.18 38 PHE B O 1
ATOM 4665 N N . GLU B 1 41 ? 124.300 -24.084 18.409 1.00 12.69 39 GLU B N 1
ATOM 4666 C CA . GLU B 1 41 ? 125.616 -24.007 19.049 1.00 13.87 39 GLU B CA 1
ATOM 4667 C C . GLU B 1 41 ? 125.724 -24.971 20.237 1.00 12.20 39 GLU B C 1
ATOM 4668 O O . GLU B 1 41 ? 124.725 -25.245 20.929 1.00 10.61 39 GLU B O 1
ATOM 4680 N N . ASN B 1 42 ? 126.938 -25.471 20.479 1.00 11.88 40 ASN B N 1
ATOM 4681 C CA . ASN B 1 42 ? 127.166 -26.472 21.530 1.00 10.30 40 ASN B CA 1
ATOM 4682 C C . ASN B 1 42 ? 128.051 -26.010 22.690 1.00 17.19 40 ASN B C 1
ATOM 4683 O O . ASN B 1 42 ? 128.543 -26.845 23.463 1.00 18.52 40 ASN B O 1
ATOM 4694 N N . LEU B 1 43 ? 128.242 -24.700 22.841 1.00 12.76 41 LEU B N 1
ATOM 4695 C CA . LEU B 1 43 ? 129.304 -24.215 23.713 1.00 16.73 41 LEU B CA 1
ATOM 4696 C C . LEU B 1 43 ? 129.093 -24.514 25.215 1.00 22.58 41 LEU B C 1
ATOM 4697 O O . LEU B 1 43 ? 130.073 -24.675 25.930 1.00 18.21 41 LEU B O 1
ATOM 4713 N N . ASN B 1 44 ? 127.850 -24.644 25.687 1.00 16.09 42 ASN B N 1
ATOM 4714 C CA . ASN B 1 44 ? 127.617 -24.949 27.095 1.00 15.15 42 ASN B CA 1
ATOM 4715 C C . ASN B 1 44 ? 128.018 -26.376 27.459 1.00 19.27 42 ASN B C 1
ATOM 4716 O O . ASN B 1 44 ? 128.164 -26.694 28.631 1.00 18.47 42 ASN B O 1
ATOM 4727 N N . ILE B 1 45 ? 128.190 -27.239 26.458 1.00 14.69 43 ILE B N 1
ATOM 4728 C CA . ILE B 1 45 ? 128.707 -28.575 26.711 1.00 13.67 43 ILE B CA 1
ATOM 4729 C C . ILE B 1 45 ? 130.192 -28.481 26.981 1.00 21.81 43 ILE B C 1
ATOM 4730 O O . ILE B 1 45 ? 130.719 -29.100 27.911 1.00 19.16 43 ILE B O 1
ATOM 4746 N N . LEU B 1 46 ? 130.875 -27.676 26.175 1.00 18.44 44 LEU B N 1
ATOM 4747 C CA . LEU B 1 46 ? 132.315 -27.565 26.292 1.00 18.05 44 LEU B CA 1
ATOM 4748 C C . LEU B 1 46 ? 132.703 -26.748 27.513 1.00 23.83 44 LEU B C 1
ATOM 4749 O O . LEU B 1 46 ? 133.755 -27.008 28.111 1.00 17.20 44 LEU B O 1
ATOM 4765 N N . GLU B 1 47 ? 131.874 -25.745 27.837 1.00 19.00 45 GLU B N 1
ATOM 4766 C CA . GLU B 1 47 ? 132.025 -24.929 29.043 1.00 22.71 45 GLU B CA 1
ATOM 4767 C C . GLU B 1 47 ? 131.519 -25.655 30.278 1.00 27.13 45 GLU B C 1
ATOM 4768 O O . GLU B 1 47 ? 131.637 -25.147 31.388 1.00 23.29 45 GLU B O 1
ATOM 4780 N N . LYS B 1 48 ? 130.928 -26.822 30.072 1.00 24.54 46 LYS B N 1
ATOM 4781 C CA . LYS B 1 48 ? 130.420 -27.645 31.162 1.00 21.47 46 LYS B CA 1
ATOM 4782 C C . LYS B 1 48 ? 129.505 -26.865 32.071 1.00 21.71 46 LYS B C 1
ATOM 4783 O O . LYS B 1 48 ? 129.535 -27.057 33.293 1.00 26.39 46 LYS B O 1
ATOM 4802 N N . ASN B 1 49 ? 128.671 -26.014 31.472 1.00 27.28 47 ASN B N 1
ATOM 4803 C CA . ASN B 1 49 ? 127.664 -25.258 32.230 1.00 25.75 47 ASN B CA 1
ATOM 4804 C C . ASN B 1 49 ? 126.264 -25.350 31.642 1.00 24.04 47 ASN B C 1
ATOM 4805 O O . ASN B 1 49 ? 125.474 -24.415 31.797 1.00 24.44 47 ASN B O 1
ATOM 4816 N N . PHE B 1 50 ? 125.955 -26.465 30.974 1.00 18.98 48 PHE B N 1
ATOM 4817 C CA . PHE B 1 50 ? 124.578 -26.750 30.564 1.00 22.14 48 PHE B CA 1
ATOM 4818 C C . PHE B 1 50 ? 123.695 -26.902 31.815 1.00 27.97 48 PHE B C 1
ATOM 4819 O O . PHE B 1 50 ? 124.186 -27.240 32.896 1.00 20.66 48 PHE B O 1
ATOM 4836 N N . LYS B 1 51 ? 122.404 -26.638 31.681 1.00 20.97 49 LYS B N 1
ATOM 4837 C CA . LYS B 1 51 ? 121.476 -26.822 32.806 1.00 27.54 49 LYS B CA 1
ATOM 4838 C C . LYS B 1 51 ? 120.343 -27.771 32.442 1.00 30.74 49 LYS B C 1
ATOM 4839 O O . LYS B 1 51 ? 120.203 -28.186 31.290 1.00 25.22 49 LYS B O 1
ATOM 4858 N N . GLU B 1 52 ? 119.511 -28.083 33.433 1.00 27.26 50 GLU B N 1
ATOM 4859 C CA . GLU B 1 52 ? 118.303 -28.844 33.180 1.00 29.23 50 GLU B CA 1
ATOM 4860 C C . GLU B 1 52 ? 117.509 -28.190 32.044 1.00 20.81 50 GLU B C 1
ATOM 4861 O O . GLU B 1 52 ? 117.399 -26.969 31.951 1.00 21.80 50 GLU B O 1
ATOM 4873 N N . ILE B 1 53 ? 116.951 -29.016 31.178 1.00 19.12 51 ILE B N 1
ATOM 4874 C CA . ILE B 1 53 ? 116.113 -28.516 30.119 1.00 24.59 51 ILE B CA 1
ATOM 4875 C C . ILE B 1 53 ? 114.737 -28.202 30.735 1.00 28.02 51 ILE B C 1
ATOM 4876 O O . ILE B 1 53 ? 114.018 -29.099 31.180 1.00 26.85 51 ILE B O 1
ATOM 4892 N N . SER B 1 54 ? 114.394 -26.924 30.762 1.00 33.56 52 SER B N 1
ATOM 4893 C CA . SER B 1 54 ? 113.123 -26.473 31.294 1.00 24.40 52 SER B CA 1
ATOM 4894 C C . SER B 1 54 ? 112.835 -25.132 30.682 1.00 22.84 52 SER B C 1
ATOM 4895 O O . SER B 1 54 ? 113.736 -24.487 30.139 1.00 25.02 52 SER B O 1
ATOM 4903 N N . LYS B 1 55 ? 111.586 -24.701 30.777 1.00 22.90 53 LYS B N 1
ATOM 4904 C CA . LYS B 1 55 ? 111.175 -23.440 30.196 1.00 21.58 53 LYS B CA 1
ATOM 4905 C C . LYS B 1 55 ? 111.975 -22.333 30.825 1.00 21.00 53 LYS B C 1
ATOM 4906 O O . LYS B 1 55 ? 112.478 -21.452 30.138 1.00 25.71 53 LYS B O 1
ATOM 4925 N N . GLU B 1 56 ? 112.140 -22.404 32.140 1.00 23.26 54 GLU B N 1
ATOM 4926 C CA . GLU B 1 56 ? 112.783 -21.333 32.875 1.00 27.95 54 GLU B CA 1
ATOM 4927 C C . GLU B 1 56 ? 114.243 -21.208 32.433 1.00 27.75 54 GLU B C 1
ATOM 4928 O O . GLU B 1 56 ? 114.688 -20.139 32.034 1.00 21.49 54 GLU B O 1
ATOM 4940 N N . ASN B 1 57 ? 114.971 -22.318 32.492 1.00 22.39 55 ASN B N 1
ATOM 4941 C CA . ASN B 1 57 ? 116.358 -22.346 32.060 1.00 22.94 55 ASN B CA 1
ATOM 4942 C C . ASN B 1 57 ? 116.498 -21.963 30.580 1.00 26.72 55 ASN B C 1
ATOM 4943 O O . ASN B 1 57 ? 117.445 -21.274 30.199 1.00 29.20 55 ASN B O 1
ATOM 4954 N N . LEU B 1 58 ? 115.538 -22.351 29.742 1.00 22.21 56 LEU B N 1
ATOM 4955 C CA . LEU B 1 58 ? 115.640 -22.005 28.326 1.00 20.37 56 LEU B CA 1
ATOM 4956 C C . LEU B 1 58 ? 115.355 -20.506 28.067 1.00 19.01 56 LEU B C 1
ATOM 4957 O O . LEU B 1 58 ? 116.078 -19.854 27.330 1.00 17.16 56 LEU B O 1
ATOM 4973 N N . LYS B 1 59 ? 114.344 -19.934 28.706 1.00 26.92 57 LYS B N 1
ATOM 4974 C CA . LYS B 1 59 ? 114.105 -18.489 28.584 1.00 29.27 57 LYS B CA 1
ATOM 4975 C C . LYS B 1 59 ? 115.373 -17.678 28.947 1.00 23.43 57 LYS B C 1
ATOM 4976 O O . LYS B 1 59 ? 115.730 -16.705 28.291 1.00 22.83 57 LYS B O 1
ATOM 4995 N N . GLU B 1 60 ? 116.040 -18.107 30.009 1.00 33.76 58 GLU B N 1
ATOM 4996 C CA . GLU B 1 60 ? 117.239 -17.454 30.501 1.00 31.90 58 GLU B CA 1
ATOM 4997 C C . GLU B 1 60 ? 118.387 -17.635 29.522 1.00 24.72 58 GLU B C 1
ATOM 4998 O O . GLU B 1 60 ? 118.996 -16.659 29.124 1.00 19.46 58 GLU B O 1
ATOM 5010 N N . LYS B 1 61 ? 118.684 -18.874 29.126 1.00 26.86 59 LYS B N 1
ATOM 5011 C CA . LYS B 1 61 ? 119.817 -19.102 28.220 1.00 21.69 59 LYS B CA 1
ATOM 5012 C C . LYS B 1 61 ? 119.567 -18.522 26.803 1.00 22.63 59 LYS B C 1
ATOM 5013 O O . LYS B 1 61 ? 120.393 -17.742 26.280 1.00 19.53 59 LYS B O 1
ATOM 5032 N N . ILE B 1 62 ? 118.429 -18.861 26.198 1.00 17.80 60 ILE B N 1
ATOM 5033 C CA . ILE B 1 62 ? 118.174 -18.510 24.798 1.00 16.96 60 ILE B CA 1
ATOM 5034 C C . ILE B 1 62 ? 117.632 -17.096 24.673 1.00 20.00 60 ILE B C 1
ATOM 5035 O O . ILE B 1 62 ? 118.045 -16.334 23.808 1.00 20.94 60 ILE B O 1
ATOM 5051 N N . LEU B 1 63 ? 116.654 -16.740 25.496 1.00 25.54 61 LEU B N 1
ATOM 5052 C CA . LEU B 1 63 ? 115.978 -15.464 25.274 1.00 24.19 61 LEU B CA 1
ATOM 5053 C C . LEU B 1 63 ? 116.633 -14.301 26.036 1.00 24.21 61 LEU B C 1
ATOM 5054 O O . LEU B 1 63 ? 116.784 -13.214 25.501 1.00 37.73 61 LEU B O 1
ATOM 5070 N N . VAL B 1 64 ? 117.029 -14.524 27.276 1.00 23.79 62 VAL B N 1
ATOM 5071 C CA . VAL B 1 64 ? 117.625 -13.452 28.084 1.00 31.05 62 VAL B CA 1
ATOM 5072 C C . VAL B 1 64 ? 119.091 -13.258 27.716 1.00 22.04 62 VAL B C 1
ATOM 5073 O O . VAL B 1 64 ? 119.516 -12.163 27.356 1.00 20.93 62 VAL B O 1
ATOM 5086 N N . ASN B 1 65 ? 119.849 -14.341 27.766 1.00 22.40 63 ASN B N 1
ATOM 5087 C CA . ASN B 1 65 ? 121.277 -14.271 27.508 1.00 24.16 63 ASN B CA 1
ATOM 5088 C C . ASN B 1 65 ? 121.665 -14.377 26.014 1.00 26.08 63 ASN B C 1
ATOM 5089 O O . ASN B 1 65 ? 122.841 -14.493 25.689 1.00 26.19 63 ASN B O 1
ATOM 5100 N N . ASN B 1 66 ? 120.680 -14.330 25.113 1.00 24.04 64 ASN B N 1
ATOM 5101 C CA . ASN B 1 66 ? 120.942 -14.317 23.662 1.00 27.27 64 ASN B CA 1
ATOM 5102 C C . ASN B 1 66 ? 121.921 -15.373 23.176 1.00 19.09 64 ASN B C 1
ATOM 5103 O O . ASN B 1 66 ? 122.734 -15.112 22.297 1.00 22.33 64 ASN B O 1
ATOM 5114 N N . ARG B 1 67 ? 121.825 -16.564 23.752 1.00 17.62 65 ARG B N 1
ATOM 5115 C CA . ARG B 1 67 ? 122.578 -17.706 23.293 1.00 17.63 65 ARG B CA 1
ATOM 5116 C C . ARG B 1 67 ? 121.725 -18.556 22.344 1.00 19.29 65 ARG B C 1
ATOM 5117 O O . ARG B 1 67 ? 120.550 -18.250 22.122 1.00 18.76 65 ARG B O 1
ATOM 5138 N N . GLY B 1 68 ? 122.333 -19.613 21.798 1.00 14.51 66 GLY B N 1
ATOM 5139 C CA . GLY B 1 68 ? 121.646 -20.592 20.980 1.00 14.93 66 GLY B CA 1
ATOM 5140 C C . GLY B 1 68 ? 121.657 -21.926 21.691 1.00 14.22 66 GLY B C 1
ATOM 5141 O O . GLY B 1 68 ? 121.761 -22.002 22.913 1.00 14.78 66 GLY B O 1
ATOM 5145 N N . GLY B 1 69 ? 121.543 -22.999 20.934 1.00 10.56 67 GLY B N 1
ATOM 5146 C CA . GLY B 1 69 ? 121.597 -24.313 21.528 1.00 10.41 67 GLY B CA 1
ATOM 5147 C C . GLY B 1 69 ? 121.573 -25.401 20.492 1.00 10.27 67 GLY B C 1
ATOM 5148 O O . GLY B 1 69 ? 121.644 -25.122 19.282 1.00 12.45 67 GLY B O 1
ATOM 5152 N N . LEU B 1 70 ? 121.467 -26.635 20.979 1.00 10.13 68 LEU B N 1
ATOM 5153 C CA . LEU B 1 70 ? 121.312 -27.848 20.165 1.00 10.89 68 LEU B CA 1
ATOM 5154 C C . LEU B 1 70 ? 119.850 -28.259 20.131 1.00 13.89 68 LEU B C 1
ATOM 5155 O O . LEU B 1 70 ? 1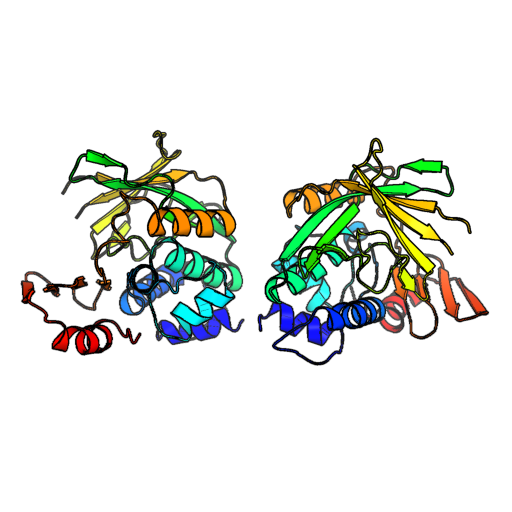18.995 -27.584 20.720 1.00 15.29 68 LEU B O 1
ATOM 5171 N N . CYS B 1 71 ? 119.553 -29.365 19.457 1.00 16.89 69 CYS B N 1
ATOM 5172 C CA . CYS B 1 71 ? 118.169 -29.659 19.095 1.00 16.83 69 CYS B CA 1
ATOM 5173 C C . CYS B 1 71 ? 117.259 -29.716 20.311 1.00 16.67 69 CYS B C 1
ATOM 5174 O O . CYS B 1 71 ? 116.133 -29.225 20.265 1.00 16.76 69 CYS B O 1
ATOM 5182 N N . TYR B 1 72 ? 117.772 -30.306 21.393 1.00 18.22 70 TYR B N 1
ATOM 5183 C CA . TYR B 1 72 ? 117.026 -30.518 22.633 1.00 13.67 70 TYR B CA 1
ATOM 5184 C C . TYR B 1 72 ? 116.906 -29.235 23.466 1.00 15.65 70 TYR B C 1
ATOM 5185 O O . TYR B 1 72 ? 116.272 -29.244 24.529 1.00 14.31 70 TYR B O 1
ATOM 5203 N N . GLU B 1 73 ? 117.542 -28.151 23.004 1.00 15.44 71 GLU B N 1
ATOM 5204 C CA . GLU B 1 73 ? 117.313 -26.811 23.564 1.00 17.69 71 GLU B CA 1
ATOM 5205 C C . GLU B 1 73 ? 116.419 -25.975 22.636 1.00 15.48 71 GLU B C 1
ATOM 5206 O O . GLU B 1 73 ? 115.484 -25.331 23.091 1.00 21.24 71 GLU B O 1
ATOM 5218 N N . LEU B 1 74 ? 116.679 -25.994 21.337 1.00 12.85 72 LEU B N 1
ATOM 5219 C CA . LEU B 1 74 ? 115.940 -25.113 20.407 1.00 17.21 72 LEU B CA 1
ATOM 5220 C C . LEU B 1 74 ? 114.494 -25.575 20.196 1.00 19.09 72 LEU B C 1
ATOM 5221 O O . LEU B 1 74 ? 113.578 -24.759 20.177 1.00 14.13 72 LEU B O 1
ATOM 5237 N N . ASN B 1 75 ? 114.274 -26.882 20.047 1.00 14.65 73 ASN B N 1
ATOM 5238 C CA . ASN B 1 75 ? 112.925 -27.338 19.775 1.00 15.60 73 ASN B CA 1
ATOM 5239 C C . ASN B 1 75 ? 111.989 -27.199 20.990 1.00 23.19 73 ASN B C 1
ATOM 5240 O O . ASN B 1 75 ? 110.798 -26.905 20.829 1.00 19.26 73 ASN B O 1
ATOM 5251 N N . PRO B 1 76 ? 112.507 -27.438 22.202 1.00 18.10 74 PRO B N 1
ATOM 5252 C CA . PRO B 1 76 ? 111.695 -27.152 23.397 1.00 20.76 74 PRO B CA 1
ATOM 5253 C C . PRO B 1 76 ? 111.428 -25.664 23.611 1.00 19.19 74 PRO B C 1
ATOM 5254 O O . PRO B 1 76 ? 110.345 -25.293 24.082 1.00 17.85 74 PRO B O 1
ATOM 5265 N N . THR B 1 77 ? 112.390 -24.821 23.266 1.00 16.90 75 THR B N 1
ATOM 5266 C CA . THR B 1 77 ? 112.164 -23.393 23.336 1.00 17.55 75 THR B CA 1
ATOM 5267 C C . THR B 1 77 ? 110.949 -23.035 22.473 1.00 22.70 75 THR B C 1
ATOM 5268 O O . THR B 1 77 ? 110.049 -22.314 22.906 1.00 14.50 75 THR B O 1
ATOM 5279 N N . MET B 1 78 ? 110.914 -23.568 21.252 1.00 20.87 76 MET B N 1
ATOM 5280 C CA . MET B 1 78 ? 109.840 -23.255 20.322 1.00 20.87 76 MET B CA 1
ATOM 5281 C C . MET B 1 78 ? 108.549 -23.845 20.854 1.00 21.41 76 MET B C 1
ATOM 5282 O O . MET B 1 78 ? 107.547 -23.180 20.850 1.00 18.58 76 MET B O 1
ATOM 5296 N N . TYR B 1 79 ? 108.606 -25.089 21.311 1.00 18.65 77 TYR B N 1
ATOM 5297 C CA . TYR B 1 79 ? 107.500 -25.756 21.973 1.00 19.15 77 TYR B CA 1
ATOM 5298 C C . TYR B 1 79 ? 106.819 -24.897 23.038 1.00 27.02 77 TYR B C 1
ATOM 5299 O O . TYR B 1 79 ? 105.589 -24.751 23.046 1.00 25.79 77 TYR B O 1
ATOM 5317 N N . TYR B 1 80 ? 107.606 -24.383 23.984 1.00 22.15 78 TYR B N 1
ATOM 5318 C CA . TYR B 1 80 ? 107.029 -23.565 25.064 1.00 24.05 78 TYR B CA 1
ATOM 5319 C C . TYR B 1 80 ? 106.344 -22.324 24.499 1.00 24.38 78 TYR B C 1
ATOM 5320 O O . TYR B 1 80 ? 105.296 -21.906 24.982 1.00 24.77 78 TYR B O 1
ATOM 5338 N N . PHE B 1 81 ? 106.934 -21.743 23.463 1.00 22.44 79 PHE B N 1
ATOM 5339 C CA . PHE B 1 81 ? 106.333 -20.595 22.835 1.00 26.97 79 PHE B CA 1
ATOM 5340 C C . PHE B 1 81 ? 105.018 -20.959 22.196 1.00 31.31 79 PHE B C 1
ATOM 5341 O O . PHE B 1 81 ? 104.065 -20.198 22.285 1.00 32.04 79 PHE B O 1
ATOM 5358 N N . LEU B 1 82 ? 104.979 -22.105 21.525 1.00 28.40 80 LEU B N 1
ATOM 5359 C CA . LEU B 1 82 ? 103.781 -22.502 20.792 1.00 30.29 80 LEU B CA 1
ATOM 5360 C C . LEU B 1 82 ? 102.671 -22.798 21.780 1.00 36.20 80 LEU B C 1
ATOM 5361 O O . LEU B 1 82 ? 101.534 -22.374 21.574 1.00 32.01 80 LEU B O 1
ATOM 5377 N N . LYS B 1 83 ? 103.038 -23.461 22.879 1.00 32.15 81 LYS B N 1
ATOM 5378 C CA . LYS B 1 83 ? 102.117 -23.789 23.959 1.00 30.65 81 LYS B CA 1
ATOM 5379 C C . LYS B 1 83 ? 101.487 -22.545 24.564 1.00 29.82 81 LYS B C 1
ATOM 5380 O O . LYS B 1 83 ? 100.270 -22.487 24.741 1.00 35.51 81 LYS B O 1
ATOM 5399 N N . ASP B 1 84 ? 102.308 -21.565 24.932 1.00 29.26 82 ASP B N 1
ATOM 5400 C CA . ASP B 1 84 ? 101.761 -20.314 25.466 1.00 40.75 82 ASP B CA 1
ATOM 5401 C C . ASP B 1 84 ? 100.883 -19.623 24.420 1.00 35.88 82 ASP B C 1
ATOM 5402 O O . ASP B 1 84 ? 99.953 -18.894 24.770 1.00 42.61 82 ASP B O 1
ATOM 5411 N N . SER B 1 85 ? 101.181 -19.865 23.142 1.00 36.60 83 SER B N 1
ATOM 5412 C CA . SER B 1 85 ? 100.414 -19.295 22.041 1.00 30.13 83 SER B CA 1
ATOM 5413 C C . SER B 1 85 ? 99.140 -20.100 21.764 1.00 30.09 83 SER B C 1
ATOM 5414 O O . SER B 1 85 ? 98.420 -19.858 20.788 1.00 30.00 83 SER B O 1
ATOM 5422 N N . GLY B 1 86 ? 98.845 -21.058 22.629 1.00 31.26 84 GLY B N 1
ATOM 5423 C CA . GLY B 1 86 ? 97.577 -21.762 22.532 1.00 39.75 84 GLY B CA 1
ATOM 5424 C C . GLY B 1 86 ? 97.519 -22.950 21.585 1.00 34.44 84 GLY B C 1
ATOM 5425 O O . GLY B 1 86 ? 96.506 -23.649 21.522 1.00 41.84 84 GLY B O 1
ATOM 5429 N N . PHE B 1 87 ? 98.600 -23.213 20.869 1.00 34.42 85 PHE B N 1
ATOM 5430 C CA . PHE B 1 87 ? 98.642 -24.348 19.949 1.00 29.00 85 PHE B CA 1
ATOM 5431 C C . PHE B 1 87 ? 98.686 -25.667 20.663 1.00 24.94 85 PHE B C 1
ATOM 5432 O O . PHE B 1 87 ? 99.128 -25.750 21.796 1.00 30.62 85 PHE B O 1
ATOM 5449 N N . ASP B 1 88 ? 98.187 -26.698 20.001 1.00 23.70 86 ASP B N 1
ATOM 5450 C CA . ASP B 1 88 ? 98.194 -28.027 20.571 1.00 34.41 86 ASP B CA 1
ATOM 5451 C C . ASP B 1 88 ? 99.480 -28.747 20.153 1.00 37.27 86 ASP B C 1
ATOM 5452 O O . ASP B 1 88 ? 99.537 -29.372 19.090 1.00 36.73 86 ASP B O 1
ATOM 5461 N N . VAL B 1 89 ? 100.499 -28.669 21.007 1.00 32.61 87 VAL B N 1
ATOM 5462 C CA . VAL B 1 89 ? 101.849 -29.152 20.679 1.00 39.32 87 VAL B CA 1
ATOM 5463 C C . VAL B 1 89 ? 102.394 -30.239 21.633 1.00 32.11 87 VAL B C 1
ATOM 5464 O O . VAL B 1 89 ? 101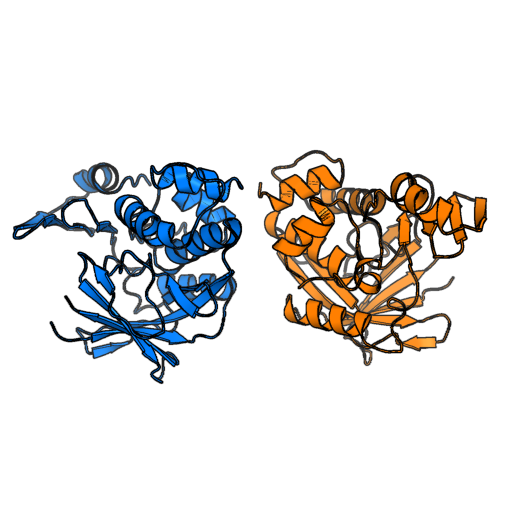.959 -30.384 22.787 1.00 27.08 87 VAL B O 1
ATOM 5477 N N . HIS B 1 90 ? 103.358 -31.004 21.133 1.00 29.42 88 HIS B N 1
ATOM 5478 C CA . HIS B 1 90 ? 103.998 -32.053 21.922 1.00 27.14 88 HIS B CA 1
ATOM 5479 C C . HIS B 1 90 ? 105.437 -32.235 21.458 1.00 22.24 88 HIS B C 1
ATOM 5480 O O . HIS B 1 90 ? 105.808 -31.840 20.356 1.00 22.61 88 HIS B O 1
ATOM 5495 N N . LEU B 1 91 ? 106.258 -32.752 22.350 1.00 23.92 89 LEU B N 1
ATOM 5496 C CA . LEU B 1 91 ? 107.625 -33.111 22.039 1.00 26.22 89 LEU B CA 1
ATOM 5497 C C . LEU B 1 91 ? 107.656 -34.568 21.619 1.00 25.37 89 LEU B C 1
ATOM 5498 O O . LEU B 1 91 ? 106.895 -35.380 22.122 1.00 25.55 89 LEU B O 1
ATOM 5514 N N . VAL B 1 92 ? 108.570 -34.893 20.719 1.00 22.51 90 VAL B N 1
ATOM 5515 C CA . VAL B 1 92 ? 108.806 -36.272 20.333 1.00 26.03 90 VAL B CA 1
ATOM 5516 C C . VAL B 1 92 ? 110.293 -36.514 20.354 1.00 25.45 90 VAL B C 1
ATOM 5517 O O . VAL B 1 92 ? 111.108 -35.580 20.310 1.00 13.61 90 VAL B O 1
ATOM 5530 N N . SER B 1 93 ? 110.632 -37.783 20.468 1.00 24.67 91 SER B N 1
ATOM 5531 C CA . SER B 1 93 ? 111.999 -38.198 20.592 1.00 17.76 91 SER B CA 1
ATOM 5532 C C . SER B 1 93 ? 112.362 -38.962 19.356 1.00 14.49 91 SER B C 1
ATOM 5533 O O . SER B 1 93 ? 111.520 -39.632 18.743 1.00 20.42 91 SER B O 1
ATOM 5541 N N . GLY B 1 94 ? 113.625 -38.873 18.981 1.00 19.31 92 GLY B N 1
ATOM 5542 C CA . GLY B 1 94 ? 114.106 -39.609 17.825 1.00 22.76 92 GLY B CA 1
ATOM 5543 C C . GLY B 1 94 ? 115.612 -39.755 17.775 1.00 16.63 92 GLY B C 1
ATOM 5544 O O . GLY B 1 94 ? 116.311 -39.400 18.714 1.00 17.31 92 GLY B O 1
ATOM 5548 N N . THR B 1 95 ? 116.096 -40.264 16.652 1.00 15.49 93 THR B N 1
ATOM 5549 C CA . THR B 1 95 ? 117.502 -40.441 16.431 1.00 13.70 93 THR B CA 1
ATOM 5550 C C . THR B 1 95 ? 117.882 -39.986 15.039 1.00 17.89 93 THR B C 1
ATOM 5551 O O . THR B 1 95 ? 117.266 -40.391 14.037 1.00 15.76 93 THR B O 1
ATOM 5562 N N . VAL B 1 96 ? 118.953 -39.199 14.979 1.00 15.41 94 VAL B N 1
ATOM 5563 C CA . VAL B 1 96 ? 119.480 -38.727 13.716 1.00 16.55 94 VAL B CA 1
ATOM 5564 C C . VAL B 1 96 ? 120.188 -39.838 12.948 1.00 18.67 94 VAL B C 1
ATOM 5565 O O . VAL B 1 96 ? 120.722 -40.779 13.532 1.00 17.47 94 VAL B O 1
ATOM 5578 N N . TYR B 1 97 ? 120.145 -39.745 11.623 1.00 24.54 95 TYR B N 1
ATOM 5579 C CA . TYR B 1 97 ? 120.861 -40.701 10.782 1.00 27.54 95 TYR B CA 1
ATOM 5580 C C . TYR B 1 97 ? 122.045 -39.998 10.135 1.00 29.40 95 TYR B C 1
ATOM 5581 O O . TYR B 1 97 ? 121.936 -38.851 9.720 1.00 27.42 95 TYR B O 1
ATOM 5599 N N . ASN B 1 98 ? 123.174 -40.698 10.074 1.00 24.48 96 ASN B N 1
ATOM 5600 C CA . ASN B 1 98 ? 124.372 -40.183 9.451 1.00 22.09 96 ASN B CA 1
ATOM 5601 C C . ASN B 1 98 ? 124.479 -40.741 8.049 1.00 31.46 96 ASN B C 1
ATOM 5602 O O . ASN B 1 98 ? 125.120 -41.765 7.832 1.00 38.34 96 ASN B O 1
ATOM 5613 N N . ALA B 1 99 ? 123.827 -40.080 7.104 1.00 38.02 97 ALA B N 1
ATOM 5614 C CA . ALA B 1 99 ? 123.802 -40.532 5.717 1.00 43.14 97 ALA B CA 1
ATOM 5615 C C . ALA B 1 99 ? 125.201 -40.767 5.161 1.00 45.53 97 ALA B C 1
ATOM 5616 O O . ALA B 1 99 ? 125.437 -41.752 4.459 1.00 47.13 97 ALA B O 1
ATOM 5623 N N . ALA B 1 100 ? 126.123 -39.861 5.466 1.00 41.92 98 ALA B N 1
ATOM 5624 C CA . ALA B 1 100 ? 127.489 -39.981 4.969 1.00 41.57 98 ALA B CA 1
ATOM 5625 C C . ALA B 1 100 ? 128.018 -41.381 5.224 1.00 46.49 98 ALA B C 1
ATOM 5626 O O . ALA B 1 100 ? 128.239 -42.163 4.291 1.00 48.94 98 ALA B O 1
ATOM 5633 N N . ASN B 1 101 ? 128.190 -41.695 6.505 1.00 48.15 99 ASN B N 1
ATOM 5634 C CA . ASN B 1 101 ? 128.815 -42.934 6.922 1.00 42.59 99 ASN B CA 1
ATOM 5635 C C . ASN B 1 101 ? 127.827 -44.062 7.055 1.00 43.35 99 ASN B C 1
ATOM 5636 O O . ASN B 1 101 ? 128.141 -45.105 7.636 1.00 45.58 99 ASN B O 1
ATOM 5647 N N . SER B 1 102 ? 126.618 -43.837 6.548 1.00 46.11 100 SER B N 1
ATOM 5648 C CA . SER B 1 102 ? 125.586 -44.866 6.538 1.00 38.12 100 SER B CA 1
ATOM 5649 C C . SER B 1 102 ? 125.461 -45.582 7.886 1.00 36.04 100 SER B C 1
ATOM 5650 O O . SER B 1 102 ? 125.658 -46.782 7.973 1.00 40.52 100 SER B O 1
ATOM 5658 N N . ILE B 1 103 ? 125.141 -44.841 8.931 1.00 29.80 101 ILE B N 1
ATOM 5659 C CA . ILE B 1 103 ? 124.954 -45.421 10.242 1.00 33.16 101 ILE B CA 1
ATOM 5660 C C . ILE B 1 103 ? 124.137 -44.458 11.047 1.00 31.25 101 ILE B C 1
ATOM 5661 O O . ILE B 1 103 ? 124.062 -43.275 10.718 1.00 24.60 101 ILE B O 1
ATOM 5677 N N . TRP B 1 104 ? 123.584 -44.943 12.146 1.00 29.22 102 TRP B N 1
ATOM 5678 C CA . TRP B 1 104 ? 122.826 -44.083 13.034 1.00 26.22 102 TRP B CA 1
ATOM 5679 C C . TRP B 1 104 ? 123.739 -43.230 13.908 1.00 28.62 102 TRP B C 1
ATOM 5680 O O . TRP B 1 104 ? 124.829 -43.649 14.275 1.00 25.97 102 TRP B O 1
ATOM 5701 N N . ALA B 1 105 ? 123.282 -42.031 14.250 1.00 24.92 103 ALA B N 1
ATOM 5702 C CA . ALA B 1 105 ? 123.936 -41.240 15.272 1.00 26.04 103 ALA B CA 1
ATOM 5703 C C . ALA B 1 105 ? 123.562 -41.853 16.626 1.00 23.77 103 ALA B C 1
ATOM 5704 O O . ALA B 1 105 ? 122.841 -42.846 16.674 1.00 24.56 103 ALA B O 1
ATOM 5711 N N . VAL B 1 106 ? 124.010 -41.248 17.719 1.00 24.20 104 VAL B N 1
ATOM 5712 C CA . VAL B 1 106 ? 123.676 -41.756 19.056 1.00 20.43 104 VAL B CA 1
ATOM 5713 C C . VAL B 1 106 ? 122.161 -41.903 19.224 1.00 25.20 104 VAL B C 1
ATOM 5714 O O . VAL B 1 106 ? 121.367 -41.126 18.683 1.00 22.28 104 VAL B O 1
ATOM 5727 N N . ASP B 1 107 ? 121.771 -42.938 19.954 1.00 19.20 105 ASP B N 1
ATOM 5728 C CA . ASP B 1 107 ? 120.368 -43.260 20.145 1.00 22.97 105 ASP B CA 1
ATOM 5729 C C . ASP B 1 107 ? 119.644 -42.209 20.970 1.00 23.32 105 ASP B C 1
ATOM 5730 O O . ASP B 1 107 ? 120.107 -41.829 22.044 1.00 20.53 105 ASP B O 1
ATOM 5739 N N . SER B 1 108 ? 118.505 -41.741 20.439 1.00 22.14 106 SER B N 1
ATOM 5740 C CA . SER B 1 108 ? 117.651 -40.777 21.131 1.00 19.95 106 SER B CA 1
ATOM 5741 C C . SER B 1 108 ? 118.334 -39.425 21.394 1.00 15.42 106 SER B C 1
ATOM 5742 O O . SER B 1 108 ? 118.023 -38.729 22.337 1.00 19.66 106 SER B O 1
ATOM 5750 N N . GLY B 1 109 ? 119.230 -39.031 20.513 1.00 16.44 107 GLY B N 1
ATOM 5751 C CA . GLY B 1 109 ? 119.884 -37.759 20.652 1.00 18.36 107 GLY B CA 1
ATOM 5752 C C . GLY B 1 109 ? 118.999 -36.624 20.176 1.00 18.87 107 GLY B C 1
ATOM 5753 O O . GLY B 1 109 ? 119.302 -35.458 20.455 1.00 21.88 107 GLY B O 1
ATOM 5757 N N . HIS B 1 110 ? 117.888 -36.929 19.504 1.00 15.47 108 HIS B N 1
ATOM 5758 C CA . HIS B 1 110 ? 117.088 -35.847 18.927 1.00 15.08 108 HIS B CA 1
ATOM 5759 C C . HIS B 1 110 ? 115.734 -35.620 19.604 1.00 17.60 108 HIS B C 1
ATOM 5760 O O . HIS B 1 110 ? 115.029 -36.541 20.026 1.00 21.65 108 HIS B O 1
ATOM 5775 N N . ILE B 1 111 ? 115.373 -34.354 19.687 1.00 17.37 109 ILE B N 1
ATOM 5776 C CA . ILE B 1 111 ? 114.097 -33.952 20.215 1.00 16.60 109 ILE B CA 1
ATOM 5777 C C . ILE B 1 111 ? 113.483 -33.008 19.222 1.00 13.42 109 ILE B C 1
ATOM 57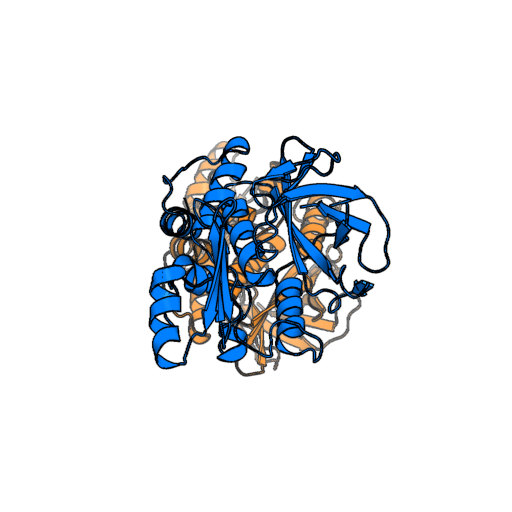78 O O . ILE B 1 111 ? 114.183 -32.213 18.613 1.00 13.21 109 ILE B O 1
ATOM 5794 N N . ALA B 1 112 ? 112.170 -33.096 19.055 1.00 16.21 110 ALA B N 1
ATOM 5795 C CA . ALA B 1 112 ? 111.476 -32.213 18.136 1.00 21.00 110 ALA B CA 1
ATOM 5796 C C . ALA B 1 112 ? 110.061 -31.951 18.634 1.00 25.10 110 ALA B C 1
ATOM 5797 O O . ALA B 1 112 ? 109.635 -32.503 19.662 1.00 21.42 110 ALA B O 1
ATOM 5804 N N . THR B 1 113 ? 109.342 -31.100 17.910 1.00 21.34 111 THR B N 1
ATOM 5805 C CA . THR B 1 113 ? 108.015 -30.689 18.314 1.00 20.42 111 THR B CA 1
ATOM 5806 C C . THR B 1 113 ? 106.985 -31.060 17.222 1.00 18.22 111 THR B C 1
ATOM 5807 O O . THR B 1 113 ? 107.225 -30.871 16.028 1.00 16.78 111 THR B O 1
ATOM 5818 N N . VAL B 1 114 ? 105.844 -31.595 17.627 1.00 15.51 112 VAL B N 1
ATOM 5819 C CA . VAL B 1 114 ? 104.760 -31.851 16.681 1.00 28.46 112 VAL B CA 1
ATOM 5820 C C . VAL B 1 114 ? 103.565 -31.005 17.068 1.00 27.19 112 VAL B C 1
ATOM 5821 O O . VAL B 1 114 ? 103.239 -30.870 18.251 1.00 25.03 112 VAL B O 1
ATOM 5834 N N . LEU B 1 115 ? 102.928 -30.444 16.048 1.00 27.94 113 LEU B N 1
ATOM 5835 C CA . LEU B 1 115 ? 101.835 -29.498 16.225 1.00 26.89 113 LEU B CA 1
ATOM 5836 C C . LEU B 1 115 ? 100.552 -29.969 15.503 1.00 24.87 113 LEU B C 1
ATOM 5837 O O . LEU B 1 115 ? 100.589 -30.451 14.376 1.00 20.00 113 LEU B O 1
ATOM 5853 N N . THR B 1 116 ? 99.425 -29.818 16.182 1.00 33.50 114 THR B N 1
ATOM 5854 C CA . THR B 1 116 ? 98.119 -30.157 15.633 1.00 31.84 114 THR B CA 1
ATOM 5855 C C . THR B 1 116 ? 97.338 -28.896 15.257 1.00 25.49 114 THR B C 1
ATOM 5856 O O . THR B 1 116 ? 97.077 -28.056 16.112 1.00 36.22 114 THR B O 1
ATOM 5867 N N . HIS B 1 117 ? 96.989 -28.765 13.980 1.00 27.32 115 HIS B N 1
ATOM 5868 C CA . HIS B 1 117 ? 96.139 -27.679 13.503 1.00 26.48 115 HIS B CA 1
ATOM 5869 C C . HIS B 1 117 ? 95.055 -28.161 12.542 1.00 33.13 115 HIS B C 1
ATOM 5870 O O . HIS B 1 117 ? 95.357 -28.774 11.518 1.00 33.20 115 HIS B O 1
ATOM 5885 N N . HIS B 1 118 ? 93.804 -27.810 12.820 1.00 35.92 116 HIS B N 1
ATOM 5886 C CA . HIS B 1 118 ? 92.686 -28.264 11.999 1.00 33.13 116 HIS B CA 1
ATOM 5887 C C . HIS B 1 118 ? 92.731 -29.798 11.871 1.00 34.02 116 HIS B C 1
ATOM 5888 O O . HIS B 1 118 ? 92.630 -30.324 10.765 1.00 33.30 116 HIS B O 1
ATOM 5903 N N . ASN B 1 119 ? 92.916 -30.513 12.983 1.00 38.84 117 ASN B N 1
ATOM 5904 C CA . ASN B 1 119 ? 92.840 -31.976 12.959 1.00 34.85 117 ASN B CA 1
ATOM 5905 C C . ASN B 1 119 ? 94.017 -32.634 12.253 1.00 26.06 117 ASN B C 1
ATOM 5906 O O . ASN B 1 119 ? 94.014 -33.849 12.058 1.00 29.13 117 ASN B O 1
ATOM 5917 N N . GLU B 1 120 ? 95.023 -31.855 11.864 1.00 28.59 118 GLU B N 1
ATOM 5918 C CA . GLU B 1 120 ? 96.140 -32.409 11.091 1.00 25.38 118 GLU B CA 1
ATOM 5919 C C . GLU B 1 120 ? 97.472 -32.163 11.761 1.00 32.18 118 GLU B C 1
ATOM 5920 O O . GLU B 1 120 ? 97.642 -31.177 12.476 1.00 33.00 118 GLU B O 1
ATOM 5932 N N . LEU B 1 121 ? 98.407 -33.079 11.524 1.00 32.45 119 LEU B N 1
ATOM 5933 C CA . LEU B 1 121 ? 99.669 -33.098 12.242 1.00 27.83 119 LEU B CA 1
ATOM 5934 C C . LEU B 1 121 ? 100.745 -32.416 11.435 1.00 29.71 119 LEU B C 1
ATOM 5935 O O . LEU B 1 121 ? 100.819 -32.619 10.217 1.00 23.56 119 LEU B O 1
ATOM 5951 N N . TYR B 1 122 ? 101.565 -31.604 12.119 1.00 25.34 120 TYR B N 1
ATOM 5952 C CA . TYR B 1 122 ? 102.768 -31.000 11.519 1.00 26.75 120 TYR B CA 1
ATOM 5953 C C . TYR B 1 122 ? 103.969 -31.201 12.447 1.00 22.93 120 TYR B C 1
ATOM 5954 O O . TYR B 1 122 ? 103.847 -31.153 13.667 1.00 22.54 120 TYR B O 1
ATOM 5972 N N . LEU B 1 123 ? 105.117 -31.450 11.840 1.00 28.19 121 LEU B N 1
ATOM 5973 C CA . LEU B 1 123 ? 106.394 -31.450 12.534 1.00 21.20 121 LEU B CA 1
ATOM 5974 C C . LEU B 1 123 ? 106.919 -30.019 12.543 1.00 23.79 121 LEU B C 1
ATOM 5975 O O . LEU B 1 123 ? 106.988 -29.366 11.495 1.00 17.62 121 LEU B O 1
ATOM 5991 N N . ILE B 1 124 ? 107.203 -29.506 13.740 1.00 15.40 122 ILE B N 1
ATOM 5992 C CA . ILE B 1 124 ? 107.850 -28.202 13.890 1.00 16.46 122 ILE B CA 1
ATOM 5993 C C . ILE B 1 124 ? 109.341 -28.401 14.191 1.00 13.86 122 ILE B C 1
ATOM 5994 O O . ILE B 1 124 ? 109.714 -28.802 15.296 1.00 17.03 122 ILE B O 1
ATOM 6010 N N . GLU B 1 125 ? 110.189 -28.108 13.219 1.00 15.59 123 GLU B N 1
ATOM 6011 C CA . GLU B 1 125 ? 111.623 -28.408 13.354 1.00 18.54 123 GLU B CA 1
ATOM 6012 C C . GLU B 1 125 ? 112.481 -27.166 13.238 1.00 14.13 123 GLU B C 1
ATOM 6013 O O . GLU B 1 125 ? 112.611 -26.601 12.154 1.00 11.25 123 GLU B O 1
ATOM 6025 N N . VAL B 1 126 ? 113.059 -26.730 14.359 1.00 15.29 124 VAL B N 1
ATOM 6026 C CA . VAL B 1 126 ? 113.944 -25.563 14.359 1.00 14.12 124 VAL B CA 1
ATOM 6027 C C . VAL B 1 126 ? 115.336 -25.846 14.960 1.00 11.32 124 VAL B C 1
ATOM 6028 O O . VAL B 1 126 ? 116.125 -24.917 15.160 1.00 14.16 124 VAL B O 1
ATOM 6041 N N . GLY B 1 127 ? 115.651 -27.115 15.218 1.00 13.36 125 GLY B N 1
ATOM 6042 C CA . GLY B 1 127 ? 116.879 -27.481 15.923 1.00 14.45 125 GLY B CA 1
ATOM 6043 C C . GLY B 1 127 ? 117.835 -28.426 15.221 1.00 14.22 125 GLY B C 1
ATOM 6044 O O . GLY B 1 127 ? 118.832 -28.843 15.802 1.00 22.52 125 GLY B O 1
ATOM 6048 N N . PHE B 1 128 ? 117.562 -28.743 13.961 1.00 20.12 126 PHE B N 1
ATOM 6049 C CA . PHE B 1 128 ? 118.335 -29.752 13.227 1.00 19.61 126 PHE B CA 1
ATOM 6050 C C . PHE B 1 128 ? 119.508 -29.140 12.492 1.00 18.89 126 PHE B C 1
ATOM 6051 O O . PHE B 1 128 ? 119.548 -29.163 11.268 1.00 18.07 126 PHE B O 1
ATOM 6068 N N . GLY B 1 129 ? 120.458 -28.606 13.247 1.00 15.86 127 GLY B N 1
ATOM 6069 C CA . GLY B 1 129 ? 121.574 -27.875 12.680 1.00 14.01 127 GLY B CA 1
ATOM 6070 C C . GLY B 1 129 ? 121.049 -26.774 11.787 1.00 16.44 127 GLY B C 1
ATOM 6071 O O . GLY B 1 129 ? 120.109 -26.057 12.149 1.00 19.25 127 GLY B O 1
ATOM 6075 N N . SER B 1 130 ? 121.642 -26.652 10.608 1.00 16.93 128 SER B N 1
ATOM 6076 C CA . SER B 1 130 ? 121.170 -25.713 9.604 1.00 18.57 128 SER B CA 1
ATOM 6077 C C . SER B 1 130 ? 120.217 -26.396 8.625 1.00 17.08 128 SER B C 1
ATOM 6078 O O . SER B 1 130 ? 119.807 -25.804 7.638 1.00 18.23 128 SER B O 1
ATOM 6086 N N . TYR B 1 131 ? 119.863 -27.642 8.886 1.00 17.00 129 TYR B N 1
ATOM 6087 C CA . TYR B 1 131 ? 118.965 -28.365 7.988 1.00 18.25 129 TYR B CA 1
ATOM 6088 C C . TYR B 1 131 ? 117.518 -28.100 8.351 1.00 20.82 129 TYR B C 1
ATOM 6089 O O . TYR B 1 131 ? 116.775 -29.000 8.746 1.00 20.57 129 TYR B O 1
ATOM 6107 N N . LEU B 1 132 ? 117.128 -26.847 8.166 1.00 18.44 130 LEU B N 1
ATOM 6108 C CA . LEU B 1 132 ? 115.884 -26.320 8.682 1.00 13.27 130 LEU B CA 1
ATOM 6109 C C . LEU B 1 132 ? 114.823 -26.151 7.591 1.00 15.36 130 LEU B C 1
ATOM 6110 O O . LEU B 1 132 ? 115.079 -25.578 6.535 1.00 20.22 130 LEU B O 1
ATOM 6126 N N . PRO B 1 133 ? 113.624 -26.650 7.837 1.00 14.18 131 PRO B N 1
ATOM 6127 C CA . PRO B 1 133 ? 112.535 -26.493 6.864 1.00 18.81 131 PRO B CA 1
ATOM 6128 C C . PRO B 1 133 ? 111.999 -25.057 6.743 1.00 20.70 131 PRO B C 1
ATOM 6129 O O . PRO B 1 133 ? 111.451 -24.685 5.706 1.00 20.76 131 PRO B O 1
ATOM 6140 N N . LEU B 1 134 ? 112.184 -24.263 7.792 1.00 19.06 132 LEU B N 1
ATOM 6141 C CA . LEU B 1 134 ? 111.661 -22.901 7.878 1.00 15.88 132 LEU B CA 1
ATOM 6142 C C . LEU B 1 134 ? 110.144 -22.858 7.750 1.00 21.43 132 LEU B C 1
ATOM 6143 O O . LEU B 1 134 ? 109.565 -21.799 7.473 1.00 20.48 132 LEU B O 1
ATOM 6159 N N . ALA B 1 135 ? 109.489 -23.999 7.964 1.00 17.35 133 ALA B N 1
ATOM 6160 C CA . ALA B 1 135 ? 108.026 -24.005 8.052 1.00 20.79 133 ALA B CA 1
ATOM 6161 C C . ALA B 1 135 ? 107.556 -25.323 8.590 1.00 19.41 133 ALA B C 1
ATOM 6162 O O . ALA B 1 135 ? 108.320 -26.297 8.601 1.00 24.48 133 ALA B O 1
ATOM 6169 N N . PRO B 1 136 ? 106.300 -25.374 9.057 1.00 20.35 134 PRO B N 1
ATOM 6170 C CA . PRO B 1 136 ? 105.815 -26.671 9.514 1.00 24.46 134 PRO B CA 1
ATOM 6171 C C . PRO B 1 136 ? 105.870 -27.689 8.362 1.00 28.61 134 PRO B C 1
ATOM 6172 O O . PRO B 1 136 ? 105.670 -27.306 7.200 1.00 23.71 134 PRO B O 1
ATOM 6183 N N . VAL B 1 137 ? 106.202 -28.938 8.675 1.00 24.28 135 VAL B N 1
ATOM 6184 C CA . VAL B 1 137 ? 106.188 -30.007 7.682 1.00 22.38 135 VAL B CA 1
ATOM 6185 C C . VAL B 1 137 ? 104.959 -30.902 7.942 1.00 24.48 135 VAL B C 1
ATOM 6186 O O . VAL B 1 137 ? 104.829 -31.507 9.000 1.00 20.78 135 VAL B O 1
ATOM 6199 N N . PRO B 1 138 ? 104.034 -30.964 6.978 1.00 19.47 136 PRO B N 1
ATOM 6200 C CA . PRO B 1 138 ? 102.819 -31.737 7.204 1.00 23.05 136 PRO B CA 1
ATOM 6201 C C . PRO B 1 138 ? 103.085 -33.239 7.158 1.00 21.07 136 PRO B C 1
ATOM 6202 O O . PRO B 1 138 ? 103.805 -33.730 6.294 1.00 26.38 136 PRO B O 1
ATOM 6213 N N . PHE B 1 139 ? 102.528 -33.953 8.118 1.00 21.77 137 PHE B N 1
ATOM 6214 C CA . PHE B 1 139 ? 102.601 -35.407 8.149 1.00 30.63 137 PHE B CA 1
ATOM 6215 C C . PHE B 1 139 ? 101.875 -36.050 6.949 1.00 33.80 137 PHE B C 1
ATOM 6216 O O . PHE B 1 139 ? 102.129 -37.220 6.635 1.00 38.78 137 PHE B O 1
ATOM 6233 N N . LEU B 1 140 ? 100.960 -35.308 6.309 1.00 40.62 138 LEU B N 1
ATOM 6234 C CA . LEU B 1 140 ? 100.232 -35.822 5.136 1.00 37.61 138 LEU B CA 1
ATOM 6235 C C . LEU B 1 140 ? 101.210 -36.159 4.028 1.00 39.01 138 LEU B C 1
ATOM 6236 O O . LEU B 1 140 ? 100.969 -37.076 3.245 1.00 40.53 138 LEU B O 1
ATOM 6252 N N . GLY B 1 141 ? 102.349 -35.469 4.011 1.00 31.58 139 GLY B N 1
ATOM 6253 C CA . GLY B 1 141 ? 103.477 -35.947 3.240 1.00 25.11 139 GLY B CA 1
ATOM 6254 C C . GLY B 1 141 ? 104.011 -34.979 2.222 1.00 25.67 139 GLY B C 1
ATOM 6255 O O . GLY B 1 141 ? 105.041 -35.258 1.603 1.00 21.74 139 GLY B O 1
ATOM 6259 N N . GLU B 1 142 ? 103.328 -33.849 2.039 1.00 25.09 140 GLU B N 1
ATOM 6260 C CA . GLU B 1 142 ? 103.769 -32.866 1.041 1.00 34.28 140 GLU B CA 1
ATOM 6261 C C . GLU B 1 142 ? 105.178 -32.389 1.325 1.00 34.24 140 GLU B C 1
ATOM 6262 O O . GLU B 1 142 ? 105.614 -32.255 2.477 1.00 23.57 140 GLU B O 1
ATOM 6274 N N . VAL B 1 143 ? 105.872 -32.106 0.241 1.00 29.91 141 VAL B N 1
ATOM 6275 C CA . VAL B 1 143 ? 107.219 -31.605 0.308 1.00 31.56 141 VAL B CA 1
ATOM 6276 C C . VAL B 1 143 ? 107.261 -30.135 0.744 1.00 32.71 141 VAL B C 1
ATOM 6277 O O . VAL B 1 143 ? 106.562 -29.286 0.191 1.00 27.28 141 VAL B O 1
ATOM 6290 N N . ILE B 1 144 ? 108.080 -29.835 1.748 1.00 21.79 142 ILE B N 1
ATOM 6291 C CA . ILE B 1 144 ? 108.320 -28.449 2.107 1.00 19.85 142 ILE B CA 1
ATOM 6292 C C . ILE B 1 144 ? 109.625 -28.004 1.443 1.00 25.74 142 ILE B C 1
ATOM 6293 O O . ILE B 1 144 ? 110.681 -28.622 1.620 1.00 20.39 142 ILE B O 1
ATOM 6309 N N . HIS B 1 145 ? 109.532 -26.925 0.672 1.00 22.27 143 HIS B N 1
ATOM 6310 C CA . HIS B 1 145 ? 110.681 -26.347 -0.016 1.00 32.79 143 HIS B CA 1
ATOM 6311 C C . HIS B 1 145 ? 111.261 -25.156 0.762 1.00 27.11 143 HIS B C 1
ATOM 6312 O O . HIS B 1 145 ? 110.557 -24.202 1.081 1.00 33.90 143 HIS B O 1
ATOM 6327 N N . SER B 1 146 ? 112.549 -25.218 1.090 1.00 32.36 144 SER B N 1
ATOM 6328 C CA . SER B 1 146 ? 113.167 -24.105 1.783 1.00 28.57 144 SER B CA 1
ATOM 6329 C C . SER B 1 146 ? 114.531 -23.812 1.162 1.00 21.43 144 SER B C 1
ATOM 6330 O O . SER B 1 146 ? 115.051 -24.576 0.350 1.00 20.54 144 SER B O 1
ATOM 6338 N N . ALA B 1 147 ? 115.107 -22.682 1.530 1.00 21.96 145 ALA B N 1
ATOM 6339 C CA . ALA B 1 147 ? 116.422 -22.321 1.038 1.00 21.71 145 ALA B CA 1
ATOM 6340 C C . ALA B 1 147 ? 117.510 -23.303 1.515 1.00 24.12 145 ALA B C 1
ATOM 6341 O O . ALA B 1 147 ? 118.632 -23.332 0.983 1.00 21.32 145 ALA B O 1
ATOM 6348 N N . THR B 1 148 ? 117.201 -24.094 2.539 1.00 23.64 146 THR B N 1
ATOM 6349 C CA . THR B 1 148 ? 118.169 -25.080 3.016 1.00 23.78 146 THR B CA 1
ATOM 6350 C C . THR B 1 148 ? 117.967 -26.446 2.357 1.00 23.58 146 THR B C 1
ATOM 6351 O O . THR B 1 148 ? 118.809 -27.320 2.519 1.00 20.13 146 THR B O 1
ATOM 6362 N N . GLY B 1 149 ? 116.846 -26.634 1.655 1.00 23.95 147 GLY B N 1
ATOM 6363 C CA . GLY B 1 149 ? 116.563 -27.892 0.992 1.00 18.29 147 GLY B CA 1
ATOM 6364 C C . GLY B 1 149 ? 115.098 -28.282 1.006 1.00 19.27 147 GLY B C 1
ATOM 6365 O O . GLY B 1 149 ? 114.226 -27.496 1.389 1.00 18.56 147 GLY B O 1
ATOM 6369 N N . ASP B 1 150 ? 114.837 -29.508 0.557 1.00 17.72 148 ASP B N 1
ATOM 6370 C CA . ASP B 1 150 ? 113.495 -30.076 0.516 1.00 21.24 148 ASP B CA 1
ATOM 6371 C C . ASP B 1 150 ? 113.300 -31.024 1.705 1.00 18.38 148 ASP B C 1
ATOM 6372 O O . ASP B 1 150 ? 114.210 -31.783 2.037 1.00 17.50 148 ASP B O 1
ATOM 6381 N N . TYR B 1 151 ? 112.101 -31.033 2.279 1.00 15.86 149 TYR B N 1
ATOM 6382 C CA . TYR B 1 151 ? 111.805 -31.835 3.463 1.00 17.96 149 TYR B CA 1
ATOM 6383 C C . TYR B 1 151 ? 110.436 -32.453 3.364 1.00 20.70 149 TYR B C 1
ATOM 6384 O O . TYR B 1 151 ? 109.496 -31.813 2.922 1.00 24.17 149 TYR B O 1
ATOM 6402 N N . ARG B 1 152 ? 110.312 -33.699 3.804 1.00 21.97 150 ARG B N 1
ATOM 6403 C CA . ARG B 1 152 ? 109.028 -34.355 3.802 1.00 18.03 150 ARG B CA 1
ATOM 6404 C C . ARG B 1 152 ? 109.011 -35.438 4.853 1.00 17.76 150 ARG B C 1
ATOM 6405 O O . ARG B 1 152 ? 110.058 -35.948 5.270 1.00 23.87 150 ARG B O 1
ATOM 6426 N N . ILE B 1 153 ? 107.817 -35.782 5.286 1.00 21.36 151 ILE B N 1
ATOM 6427 C CA . ILE B 1 153 ? 107.639 -36.823 6.273 1.00 22.02 151 ILE B CA 1
ATOM 6428 C C . ILE B 1 153 ? 107.024 -38.074 5.659 1.00 22.60 151 ILE B C 1
ATOM 6429 O O . ILE B 1 153 ? 106.134 -37.981 4.818 1.00 24.48 151 ILE B O 1
ATOM 6445 N N . ARG B 1 154 ? 107.476 -39.237 6.108 1.00 21.71 152 ARG B N 1
ATOM 6446 C CA . ARG B 1 154 ? 106.849 -40.501 5.744 1.00 28.64 152 ARG B CA 1
ATOM 6447 C C . ARG B 1 154 ? 106.656 -41.343 6.986 1.00 27.45 152 ARG B C 1
ATOM 6448 O O . ARG B 1 154 ? 107.512 -41.357 7.865 1.00 20.86 152 ARG B O 1
ATOM 6469 N N . LYS B 1 155 ? 105.513 -42.017 7.063 1.00 27.05 153 LYS B N 1
ATOM 6470 C CA . LYS B 1 155 ? 105.299 -43.059 8.052 1.00 27.00 153 LYS B CA 1
ATOM 6471 C C . LYS B 1 155 ? 106.194 -44.224 7.621 1.00 32.42 153 LYS B C 1
ATOM 6472 O O . LYS B 1 155 ? 106.124 -44.675 6.485 1.00 35.88 153 LYS B O 1
ATOM 6491 N N . GLU B 1 156 ? 107.097 -44.649 8.492 1.00 29.89 154 GLU B N 1
ATOM 6492 C CA . GLU B 1 156 ? 108.015 -45.735 8.158 1.00 34.36 154 GLU B CA 1
ATOM 6493 C C . GLU B 1 156 ? 108.701 -46.267 9.417 1.00 31.36 154 GLU B C 1
ATOM 6494 O O . GLU B 1 156 ? 109.360 -45.527 10.157 1.00 28.69 154 GLU B O 1
ATOM 6506 N N . MET B 1 157 ? 108.515 -47.560 9.651 1.00 29.34 155 MET B N 1
ATOM 6507 C CA . MET B 1 157 ? 109.059 -48.223 10.807 1.00 30.72 155 MET B CA 1
ATOM 6508 C C . MET B 1 157 ? 110.535 -48.349 10.591 1.00 27.98 155 MET B C 1
ATOM 6509 O O . MET B 1 157 ? 110.974 -48.805 9.536 1.00 23.23 155 MET B O 1
ATOM 6523 N N . THR B 1 158 ? 111.294 -47.886 11.579 1.00 25.18 156 THR B N 1
ATOM 6524 C CA . THR B 1 158 ? 112.704 -48.205 11.656 1.00 28.09 156 THR B CA 1
ATOM 6525 C C . THR B 1 158 ? 112.968 -48.671 13.066 1.00 25.40 156 THR B C 1
ATOM 6526 O O . THR B 1 158 ? 112.070 -48.678 13.914 1.00 26.37 156 THR B O 1
ATOM 6537 N N . GLU B 1 159 ? 114.219 -49.026 13.326 1.00 27.11 157 GLU B N 1
ATOM 6538 C CA . GLU B 1 159 ? 114.592 -49.462 14.646 1.00 28.95 157 GLU B CA 1
ATOM 6539 C C . GLU B 1 159 ? 114.747 -48.215 15.513 1.00 32.90 157 GLU B C 1
ATOM 6540 O O . GLU B 1 159 ? 115.073 -48.336 16.693 1.00 23.61 157 GLU B O 1
ATOM 6552 N N . LYS B 1 160 ? 114.520 -47.030 14.926 1.00 19.90 158 LYS B N 1
ATOM 6553 C CA . LYS B 1 160 ? 114.697 -45.775 15.653 1.00 23.90 158 LYS B CA 1
ATOM 6554 C C . LYS B 1 160 ? 113.434 -44.933 15.710 1.00 22.20 158 LYS B C 1
ATOM 6555 O O . LYS B 1 160 ? 113.448 -43.816 16.205 1.00 21.41 158 LYS B O 1
ATOM 6574 N N . GLY B 1 161 ? 112.327 -45.476 15.238 1.00 27.11 159 GLY B N 1
ATOM 6575 C CA . GLY B 1 161 ? 111.094 -44.710 15.209 1.00 26.59 159 GLY B CA 1
ATOM 6576 C C . GLY B 1 161 ? 110.015 -45.375 14.367 1.00 29.57 159 GLY B C 1
ATOM 6577 O O . GLY B 1 161 ? 110.195 -46.484 13.857 1.00 21.00 159 GLY B O 1
ATOM 6581 N N . ASN B 1 162 ? 108.894 -44.670 14.236 1.00 30.21 160 ASN B N 1
ATOM 6582 C CA . ASN B 1 162 ? 107.823 -45.070 13.346 1.00 26.68 160 ASN B CA 1
ATOM 6583 C C . ASN B 1 162 ? 107.525 -44.013 12.298 1.00 28.07 160 ASN B C 1
ATOM 6584 O O . ASN B 1 162 ? 106.613 -44.179 11.518 1.00 25.37 160 ASN B O 1
ATOM 6595 N N . TYR B 1 163 ? 108.289 -42.923 12.280 1.00 26.96 161 TYR B N 1
ATOM 6596 C CA . TYR B 1 163 ? 108.188 -41.948 11.195 1.00 20.78 161 TYR B CA 1
ATOM 6597 C C . TYR B 1 163 ? 109.602 -41.486 10.844 1.00 23.35 161 TYR B C 1
ATOM 6598 O O . TYR B 1 163 ? 110.571 -41.731 11.563 1.00 16.60 161 TYR B O 1
ATOM 6616 N N . ILE B 1 164 ? 109.718 -40.786 9.744 1.00 19.51 162 ILE B N 1
ATOM 6617 C CA . ILE B 1 164 ? 111.001 -40.241 9.355 1.00 18.12 162 ILE B CA 1
ATOM 6618 C C . ILE B 1 164 ? 110.821 -38.880 8.774 1.00 19.08 162 ILE B C 1
ATOM 6619 O O . ILE B 1 164 ? 109.778 -38.567 8.197 1.00 17.68 162 ILE B O 1
ATOM 6635 N N . LEU B 1 165 ? 111.853 -38.073 8.965 1.00 20.01 163 LEU B N 1
ATOM 6636 C CA . LEU B 1 165 ? 111.987 -36.848 8.251 1.00 15.54 163 LEU B CA 1
ATOM 6637 C C . LEU B 1 165 ? 113.075 -37.048 7.224 1.00 20.43 163 LEU B C 1
ATOM 6638 O O . LEU B 1 165 ? 114.240 -37.272 7.565 1.00 18.21 163 LEU B O 1
ATOM 6654 N N . GLU B 1 166 ? 112.662 -36.976 5.962 1.00 14.95 164 GLU B N 1
ATOM 6655 C CA . GLU B 1 166 ? 113.557 -37.087 4.823 1.00 23.56 164 GLU B CA 1
ATOM 6656 C C . GLU B 1 166 ? 113.859 -35.709 4.240 1.00 26.27 164 GLU B C 1
ATOM 6657 O O . GLU B 1 166 ? 113.060 -34.773 4.362 1.00 26.63 164 GLU B O 1
ATOM 6669 N N . MET B 1 167 ? 114.985 -35.596 3.555 1.00 20.17 165 MET B N 1
ATOM 6670 C CA . MET B 1 167 ? 115.376 -34.309 3.003 1.00 29.88 165 MET B CA 1
ATOM 6671 C C . MET B 1 167 ? 116.287 -34.464 1.778 1.00 30.08 165 MET B C 1
ATOM 6672 O O . MET B 1 167 ? 116.928 -35.505 1.582 1.00 22.07 165 MET B O 1
ATOM 6686 N N . ARG B 1 168 ? 116.354 -33.415 0.966 1.00 23.11 166 ARG B N 1
ATOM 6687 C CA . ARG B 1 168 ? 117.382 -33.366 -0.039 1.00 24.67 166 ARG B CA 1
ATOM 6688 C C . ARG B 1 168 ? 117.894 -31.962 -0.279 1.00 27.46 166 ARG B C 1
ATOM 6689 O O . ARG B 1 168 ? 117.149 -30.982 -0.190 1.00 30.20 166 ARG B O 1
ATOM 6710 N N . LYS B 1 169 ? 119.191 -31.892 -0.552 1.00 39.52 167 LYS B N 1
ATOM 6711 C CA . LYS B 1 169 ? 119.808 -30.744 -1.196 1.00 31.33 167 LYS B CA 1
ATOM 6712 C C . LYS B 1 169 ? 120.094 -29.661 -0.169 1.00 35.90 167 LYS B C 1
ATOM 6713 O O . LYS B 1 169 ? 119.617 -28.534 -0.297 1.00 50.85 167 LYS B O 1
ATOM 6732 N N . ASP B 1 180 ? 121.414 -33.555 -3.415 1.00 67.52 178 ASP B N 1
ATOM 6733 C CA . ASP B 1 180 ? 121.517 -35.007 -3.347 1.00 70.10 178 ASP B CA 1
ATOM 6734 C C . ASP B 1 180 ? 120.178 -35.635 -3.727 1.00 67.93 178 ASP B C 1
ATOM 6735 O O . ASP B 1 180 ? 119.359 -35.012 -4.402 1.00 66.03 178 ASP B O 1
ATOM 6743 N N . ASP B 1 181 ? 119.984 -36.891 -3.342 1.00 68.86 179 ASP B N 1
ATOM 6744 C CA . ASP B 1 181 ? 118.692 -37.552 -3.473 1.00 48.46 179 ASP B CA 1
ATOM 6745 C C . ASP B 1 181 ? 118.002 -37.601 -2.117 1.00 43.59 179 ASP B C 1
ATOM 6746 O O . ASP B 1 181 ? 118.640 -37.288 -1.116 1.00 36.25 179 ASP B O 1
ATOM 6755 N N . TRP B 1 182 ? 116.722 -37.988 -2.060 1.00 23.09 180 TRP B N 1
ATOM 6756 C CA . TRP B 1 182 ? 116.059 -38.064 -0.758 1.00 34.16 180 TRP B CA 1
ATOM 6757 C C . TRP B 1 182 ? 116.901 -38.883 0.218 1.00 36.48 180 TRP B C 1
ATOM 6758 O O . TRP B 1 182 ? 117.222 -40.032 -0.042 1.00 36.60 180 TRP B O 1
ATOM 6779 N N . THR B 1 183 ? 117.214 -38.294 1.365 1.00 32.47 181 THR B N 1
ATOM 6780 C CA . THR B 1 183 ? 118.037 -38.969 2.359 1.00 37.00 181 THR B CA 1
ATOM 6781 C C . THR B 1 183 ? 117.379 -38.840 3.727 1.00 33.83 181 THR B C 1
ATOM 6782 O O . THR B 1 183 ? 116.707 -37.845 4.023 1.00 33.86 181 THR B O 1
ATOM 6793 N N . LEU B 1 184 ? 117.559 -39.872 4.541 1.00 28.43 182 LEU B N 1
ATOM 6794 C CA . LEU B 1 184 ? 117.003 -39.923 5.877 1.00 24.42 182 LEU B CA 1
ATOM 6795 C C . LEU B 1 184 ? 117.680 -38.867 6.737 1.00 26.51 182 LEU B C 1
ATOM 6796 O O . LEU B 1 184 ? 118.899 -38.806 6.766 1.00 22.60 182 LEU B O 1
ATOM 6812 N N . GLY B 1 185 ? 116.876 -38.021 7.388 1.00 23.96 183 GLY B N 1
ATOM 6813 C CA . GLY B 1 185 ? 117.379 -36.997 8.282 1.00 16.69 183 GLY B CA 1
ATOM 6814 C C . GLY B 1 185 ? 117.417 -37.558 9.676 1.00 21.41 183 GLY B C 1
ATOM 6815 O O . GLY B 1 185 ? 118.475 -37.787 10.275 1.00 16.71 183 GLY B O 1
ATOM 6819 N N . TYR B 1 186 ? 116.229 -37.797 10.192 1.00 14.13 184 TYR B N 1
ATOM 6820 C CA . TYR B 1 186 ? 116.102 -38.558 11.403 1.00 17.80 184 TYR B CA 1
ATOM 6821 C C . TYR B 1 186 ? 114.828 -39.375 11.417 1.00 21.12 184 TYR B C 1
ATOM 6822 O O . TYR B 1 186 ? 113.891 -39.133 10.637 1.00 20.66 184 TYR B O 1
ATOM 6840 N N . ALA B 1 187 ? 114.846 -40.387 12.266 1.00 16.17 185 ALA B N 1
ATOM 6841 C CA . ALA B 1 187 ? 113.668 -41.176 12.576 1.00 17.41 185 ALA B CA 1
ATOM 6842 C C . ALA B 1 187 ? 113.203 -40.714 13.932 1.00 18.72 185 ALA B C 1
ATOM 6843 O O . ALA B 1 187 ? 114.009 -40.273 14.782 1.00 17.08 185 ALA B O 1
ATOM 6850 N N . PHE B 1 188 ? 111.897 -40.756 14.112 1.00 14.24 186 PHE B N 1
ATOM 6851 C CA . PHE B 1 188 ? 111.324 -40.429 15.383 1.00 18.52 186 PHE B CA 1
ATOM 6852 C C . PHE B 1 188 ? 110.070 -41.245 15.653 1.00 20.22 186 PHE B C 1
ATOM 6853 O O . PHE B 1 188 ? 109.429 -41.757 14.741 1.00 20.23 186 PHE B O 1
ATOM 6870 N N . TYR B 1 189 ? 109.745 -41.341 16.932 1.00 17.79 187 TYR B N 1
ATOM 6871 C CA . TYR B 1 189 ? 108.510 -41.935 17.385 1.00 19.17 187 TYR B CA 1
ATOM 6872 C C . TYR B 1 189 ? 107.475 -40.832 17.608 1.00 29.00 187 TYR B C 1
ATOM 6873 O O . TYR B 1 189 ? 107.799 -39.803 18.217 1.00 25.14 187 TYR B O 1
ATOM 6891 N N . ILE B 1 190 ? 106.240 -41.057 17.144 1.00 26.98 188 ILE B N 1
ATOM 6892 C CA . ILE B 1 190 ? 105.148 -40.085 17.286 1.00 26.17 188 ILE B CA 1
ATOM 6893 C C . ILE B 1 190 ? 104.659 -39.956 18.738 1.00 27.81 188 ILE B C 1
ATOM 6894 O O . ILE B 1 190 ? 104.091 -38.937 19.131 1.00 29.85 188 ILE B O 1
ATOM 6910 N N . GLU B 1 191 ? 104.935 -40.976 19.538 1.00 26.70 189 GLU B N 1
ATOM 6911 C CA . GLU B 1 191 ? 104.568 -40.991 20.949 1.00 27.55 189 GLU B CA 1
ATOM 6912 C C . GLU B 1 191 ? 105.141 -39.783 21.722 1.00 35.23 189 GLU B C 1
ATOM 6913 O O . GLU B 1 191 ? 106.340 -39.488 21.674 1.00 27.82 189 GLU B O 1
ATOM 6925 N N . GLU B 1 192 ? 104.265 -39.106 22.453 1.00 25.20 190 GLU B N 1
ATOM 6926 C CA . GLU B 1 192 ? 104.610 -37.882 23.152 1.00 26.88 190 GLU B CA 1
ATOM 6927 C C . GLU B 1 192 ? 105.584 -38.132 24.304 1.00 26.56 190 GLU B C 1
ATOM 6928 O O . GLU B 1 192 ? 105.432 -39.080 25.065 1.00 30.41 190 GLU B O 1
ATOM 6940 N N . VAL B 1 193 ? 106.566 -37.251 24.437 1.00 27.92 191 VAL B N 1
ATOM 6941 C CA . VAL B 1 193 ? 107.519 -37.305 25.534 1.00 25.17 191 VAL B CA 1
ATOM 6942 C C . VAL B 1 193 ? 107.496 -35.954 26.247 1.00 27.91 191 VAL B C 1
ATOM 6943 O O . VAL B 1 193 ? 106.841 -35.008 25.787 1.00 25.90 191 VAL B O 1
ATOM 6956 N N . ASP B 1 194 ? 108.166 -35.868 27.394 1.00 35.41 192 ASP B N 1
ATOM 6957 C CA . ASP B 1 194 ? 108.233 -34.603 28.119 1.00 34.27 192 ASP B CA 1
ATOM 6958 C C . ASP B 1 194 ? 109.692 -34.219 28.359 1.00 32.24 192 ASP B C 1
ATOM 6959 O O . ASP B 1 194 ? 110.591 -34.809 27.762 1.00 34.37 192 ASP B O 1
ATOM 6968 N N . GLU B 1 195 ? 109.918 -33.247 29.243 1.00 39.25 193 GLU B N 1
ATOM 6969 C CA . GLU B 1 195 ? 111.265 -32.748 29.549 1.00 30.49 193 GLU B CA 1
ATOM 6970 C C . GLU B 1 195 ? 112.232 -33.822 30.007 1.00 32.06 193 GLU B C 1
ATOM 6971 O O . GLU B 1 195 ? 113.446 -33.645 29.928 1.00 30.80 193 GLU B O 1
ATOM 6983 N N . GLU B 1 196 ? 111.701 -34.911 30.542 1.00 42.85 194 GLU B N 1
ATOM 6984 C CA . GLU B 1 196 ? 112.531 -36.014 31.035 1.00 38.47 194 GLU B CA 1
ATOM 6985 C C . GLU B 1 196 ? 113.362 -36.591 29.883 1.00 32.73 194 GLU B C 1
ATOM 6986 O O . GLU B 1 196 ? 114.555 -36.857 30.016 1.00 25.13 194 GLU B O 1
ATOM 6998 N N . LYS B 1 197 ? 112.714 -36.743 28.731 1.00 32.88 195 LYS B N 1
ATOM 6999 C CA . LYS B 1 197 ? 113.357 -37.294 27.552 1.00 28.73 195 LYS B CA 1
ATOM 7000 C C . LYS B 1 197 ? 114.312 -36.267 26.950 1.00 23.79 195 LYS B C 1
ATOM 7001 O O . LYS B 1 197 ? 115.401 -36.587 26.461 1.00 27.43 195 LYS B O 1
ATOM 7020 N N . ALA B 1 198 ? 113.917 -35.015 27.014 1.00 21.53 196 ALA B N 1
ATOM 7021 C CA . ALA B 1 198 ? 114.786 -33.962 26.545 1.00 24.14 196 ALA B CA 1
ATOM 7022 C C . ALA B 1 198 ? 116.082 -33.960 27.368 1.00 20.64 196 ALA B C 1
ATOM 7023 O O . ALA B 1 198 ? 117.168 -33.729 26.826 1.00 19.15 196 ALA B O 1
ATOM 7030 N N . ASN B 1 199 ? 115.980 -34.199 28.675 1.00 19.76 197 ASN B N 1
ATOM 7031 C CA . ASN B 1 199 ? 117.171 -34.177 29.516 1.00 20.93 197 ASN B CA 1
ATOM 7032 C C . ASN B 1 199 ? 118.036 -35.389 29.296 1.00 20.51 197 ASN B C 1
ATOM 7033 O O . ASN B 1 199 ? 119.275 -35.301 29.329 1.00 18.19 197 ASN B O 1
ATOM 7044 N N . THR B 1 200 ? 117.383 -36.502 29.003 1.00 19.65 198 THR B N 1
ATOM 7045 C CA . THR B 1 200 ? 118.085 -37.708 28.643 1.00 15.98 198 THR B CA 1
ATOM 7046 C C . THR B 1 200 ? 118.858 -37.482 27.358 1.00 17.56 198 THR B C 1
ATOM 7047 O O . THR B 1 200 ? 120.020 -37.889 27.236 1.00 19.82 198 THR B O 1
ATOM 7058 N N . ALA B 1 201 ? 118.258 -36.762 26.416 1.00 22.27 199 ALA B N 1
ATOM 7059 C CA . ALA B 1 201 ? 118.962 -36.465 25.161 1.00 21.86 199 ALA B CA 1
ATOM 7060 C C . ALA B 1 201 ? 120.184 -35.579 25.408 1.00 17.01 199 ALA B C 1
ATOM 7061 O O . ALA B 1 201 ? 121.276 -35.836 24.905 1.00 16.81 199 ALA B O 1
ATOM 7068 N N . GLN B 1 202 ? 120.010 -34.536 26.200 1.00 16.28 200 GLN B N 1
ATOM 7069 C CA . GLN B 1 202 ? 121.140 -33.689 26.568 1.00 17.51 200 GLN B CA 1
ATOM 7070 C C . GLN B 1 202 ? 122.277 -34.522 27.171 1.00 24.31 200 GLN B C 1
ATOM 7071 O O . GLN B 1 202 ? 123.460 -34.398 26.758 1.00 15.35 200 GLN B O 1
ATOM 7085 N N . LYS B 1 203 ? 121.914 -35.366 28.143 1.00 17.18 201 LYS B N 1
ATOM 7086 C CA . LYS B 1 203 ? 122.889 -36.201 28.826 1.00 17.95 201 LYS B CA 1
ATOM 7087 C C . LYS B 1 203 ? 123.622 -37.055 27.803 1.00 21.59 201 LYS B C 1
ATOM 7088 O O . LYS B 1 203 ? 124.855 -37.128 27.818 1.00 24.92 201 LYS B O 1
ATOM 7107 N N . ILE B 1 204 ? 122.850 -37.663 26.895 1.00 17.13 202 ILE B N 1
ATOM 7108 C CA . ILE B 1 204 ? 123.399 -38.512 25.874 1.00 15.90 202 ILE B CA 1
ATOM 7109 C C . ILE B 1 204 ? 124.380 -37.753 25.016 1.00 20.40 202 ILE B C 1
ATOM 7110 O O . ILE B 1 204 ? 125.461 -38.252 24.748 1.00 24.58 202 ILE B O 1
ATOM 7126 N N . ILE B 1 205 ? 123.981 -36.570 24.555 1.00 16.22 203 ILE B N 1
ATOM 7127 C CA . ILE B 1 205 ? 124.821 -35.744 23.682 1.00 15.53 203 ILE B CA 1
ATOM 7128 C C . ILE B 1 205 ? 126.055 -35.187 24.445 1.00 19.01 203 ILE B C 1
ATOM 7129 O O . ILE B 1 205 ? 127.152 -35.050 23.881 1.00 15.52 203 ILE B O 1
ATOM 7145 N N . VAL B 1 206 ? 125.893 -34.876 25.726 1.00 16.20 204 VAL B N 1
ATOM 7146 C CA . VAL B 1 206 ? 127.048 -34.493 26.530 1.00 23.43 204 VAL B CA 1
ATOM 7147 C C . VAL B 1 206 ? 128.026 -35.648 26.761 1.00 26.27 204 VAL B C 1
ATOM 7148 O O . VAL B 1 206 ? 129.240 -35.460 26.655 1.00 18.98 204 VAL B O 1
ATOM 7161 N N . GLU B 1 207 ? 127.509 -36.840 27.040 1.00 25.40 205 GLU B N 1
ATOM 7162 C CA . GLU B 1 207 ? 128.359 -37.908 27.573 1.00 29.96 205 GLU B CA 1
ATOM 7163 C C . GLU B 1 207 ? 128.852 -38.930 26.561 1.00 25.46 205 GLU B C 1
ATOM 7164 O O . GLU B 1 207 ? 130.021 -39.262 26.569 1.00 30.78 205 GLU B O 1
ATOM 7176 N N . HIS B 1 208 ? 127.981 -39.424 25.692 1.00 25.60 206 HIS B N 1
ATOM 7177 C CA . HIS B 1 208 ? 128.342 -40.510 24.785 1.00 25.06 206 HIS B CA 1
ATOM 7178 C C . HIS B 1 208 ? 129.635 -40.169 24.058 1.00 37.80 206 HIS B C 1
ATOM 7179 O O . HIS B 1 208 ? 129.856 -39.023 23.689 1.00 26.88 206 HIS B O 1
ATOM 7194 N N . GLU B 1 209 ? 130.493 -41.170 23.859 1.00 39.08 207 GLU B N 1
ATOM 7195 C CA . GLU B 1 209 ? 131.807 -40.962 23.241 1.00 38.83 207 GLU B CA 1
ATOM 7196 C C . GLU B 1 209 ? 131.712 -40.817 21.731 1.00 37.04 207 GLU B C 1
ATOM 7197 O O . GLU B 1 209 ? 132.637 -40.372 21.070 1.00 57.39 207 GLU B O 1
ATOM 7209 N N . GLY B 1 210 ? 130.527 -41.105 21.221 1.00 33.11 208 GLY B N 1
ATOM 7210 C CA . GLY B 1 210 ? 130.241 -41.079 19.801 1.00 33.49 208 GLY B CA 1
ATOM 7211 C C . GLY B 1 210 ? 129.364 -39.888 19.457 1.00 27.48 208 GLY B C 1
ATOM 7212 O O . GLY B 1 210 ? 128.996 -39.689 18.291 1.00 22.76 208 GLY B O 1
ATOM 7216 N N . SER B 1 211 ? 129.065 -39.063 20.462 1.00 29.19 209 SER B N 1
ATOM 7217 C CA . SER B 1 211 ? 128.315 -37.826 20.218 1.00 21.59 209 SER B CA 1
ATOM 7218 C C . SER B 1 211 ? 129.132 -36.870 19.350 1.00 25.05 209 SER B C 1
ATOM 7219 O O . SER B 1 211 ? 130.345 -36.685 19.569 1.00 19.73 209 SER B O 1
ATOM 7227 N N . PRO B 1 212 ? 128.466 -36.250 18.361 1.00 22.41 210 PRO B N 1
ATOM 7228 C CA . PRO B 1 212 ? 129.140 -35.290 17.489 1.00 24.81 210 PRO B CA 1
ATOM 7229 C C . PRO B 1 212 ? 129.385 -33.931 18.142 1.00 17.25 210 PRO B C 1
ATOM 7230 O O . PRO B 1 212 ? 130.028 -33.107 17.508 1.00 25.44 210 PRO B O 1
ATOM 7241 N N . PHE B 1 213 ? 128.914 -33.713 19.367 1.00 14.37 211 PHE B N 1
ATOM 7242 C CA . PHE B 1 213 ? 128.798 -32.345 19.893 1.00 16.95 211 PHE B CA 1
ATOM 7243 C C . PHE B 1 213 ? 129.531 -32.095 21.179 1.00 19.43 211 PHE B C 1
ATOM 7244 O O . PHE B 1 213 ? 129.422 -31.004 21.716 1.00 20.09 211 PHE B O 1
ATOM 7261 N N . ASN B 1 214 ? 130.304 -33.070 21.666 1.00 17.94 212 ASN B N 1
ATOM 7262 C CA . ASN B 1 214 ? 131.024 -32.843 22.899 1.00 24.63 212 ASN B CA 1
ATOM 7263 C C . ASN B 1 214 ? 132.529 -32.840 22.750 1.00 20.49 212 ASN B C 1
ATOM 7264 O O . ASN B 1 214 ? 133.243 -32.982 23.724 1.00 29.37 212 ASN B O 1
ATOM 7275 N N . LYS B 1 215 ? 133.020 -32.641 21.540 1.00 24.21 213 LYS B N 1
ATOM 7276 C CA . LYS B 1 215 ? 134.464 -32.618 21.337 1.00 22.97 213 LYS B CA 1
ATOM 7277 C C . LYS B 1 215 ? 134.991 -31.207 21.112 1.00 23.24 213 LYS B C 1
ATOM 7278 O O . LYS B 1 215 ? 135.832 -30.708 21.865 1.00 27.50 213 LYS B O 1
ATOM 7297 N N . VAL B 1 216 ? 134.491 -30.577 20.057 1.00 20.58 214 VAL B N 1
ATOM 7298 C CA . VAL B 1 216 ? 134.980 -29.286 19.592 1.00 26.08 214 VAL B CA 1
ATOM 7299 C C . VAL B 1 216 ? 133.820 -28.296 19.423 1.00 24.27 214 VAL B C 1
ATOM 7300 O O . VAL B 1 216 ? 132.672 -28.687 19.229 1.00 20.49 214 VAL B O 1
ATOM 7313 N N . PRO B 1 217 ? 134.118 -27.007 19.464 1.00 24.07 215 PRO B N 1
ATOM 7314 C CA . PRO B 1 217 ? 133.027 -26.040 19.294 1.00 21.92 215 PRO B CA 1
ATOM 7315 C C . PRO B 1 217 ? 132.413 -26.142 17.905 1.00 22.40 215 PRO B C 1
ATOM 7316 O O . PRO B 1 217 ? 133.128 -26.341 16.924 1.00 25.82 215 PRO B O 1
ATOM 7327 N N . LEU B 1 218 ? 131.092 -26.027 17.841 1.00 14.67 216 LEU B N 1
ATOM 7328 C CA . LEU B 1 218 ? 130.375 -26.025 16.590 1.00 20.51 216 LEU B CA 1
ATOM 7329 C C . LEU B 1 218 ? 129.215 -24.985 16.670 1.00 20.48 216 LEU B C 1
ATOM 7330 O O . LEU B 1 218 ? 128.374 -25.019 17.570 1.00 18.45 216 LEU B O 1
ATOM 7346 N N . ILE B 1 219 ? 129.227 -24.013 15.773 1.00 15.37 217 ILE B N 1
ATOM 7347 C CA . ILE B 1 219 ? 128.203 -22.955 15.751 1.00 15.70 217 ILE B CA 1
ATOM 7348 C C . ILE B 1 219 ? 127.767 -22.727 14.300 1.00 17.86 217 ILE B C 1
ATOM 7349 O O . ILE B 1 219 ? 128.588 -22.461 13.451 1.00 17.38 217 ILE B O 1
ATOM 7365 N N . VAL B 1 220 ? 126.485 -22.869 14.003 1.00 19.45 218 VAL B N 1
ATOM 7366 C CA . VAL B 1 220 ? 126.014 -22.517 12.683 1.00 18.21 218 VAL B CA 1
ATOM 7367 C C . VAL B 1 220 ? 124.715 -21.734 12.809 1.00 16.39 218 VAL B C 1
ATOM 7368 O O . VAL B 1 220 ? 123.951 -21.940 13.755 1.00 20.40 218 VAL B O 1
ATOM 7381 N N . LYS B 1 221 ? 124.501 -20.818 11.873 1.00 12.74 219 LYS B N 1
ATOM 7382 C CA . LYS B 1 221 ? 123.288 -20.023 11.800 1.00 17.02 219 LYS B CA 1
ATOM 7383 C C . LYS B 1 221 ? 122.973 -19.671 10.355 1.00 16.23 219 LYS B C 1
ATOM 7384 O O . LYS B 1 221 ? 123.859 -19.262 9.608 1.00 16.49 219 LYS B O 1
ATOM 7403 N N . LEU B 1 222 ? 121.718 -19.809 9.959 1.00 15.33 220 LEU B N 1
ATOM 7404 C CA . LEU B 1 222 ? 121.313 -19.322 8.636 1.00 17.75 220 LEU B CA 1
ATOM 7405 C C . LEU B 1 222 ? 121.462 -17.834 8.636 1.00 20.27 220 LEU B C 1
ATOM 7406 O O . LEU B 1 222 ? 121.498 -17.218 9.711 1.00 17.67 220 LEU B O 1
ATOM 7422 N N . THR B 1 223 ? 121.632 -17.268 7.442 1.00 18.15 221 THR B N 1
ATOM 7423 C CA . THR B 1 223 ? 121.725 -15.826 7.279 1.00 20.92 221 THR B CA 1
ATOM 7424 C C . THR B 1 223 ? 120.809 -15.429 6.132 1.00 25.00 221 THR B C 1
ATOM 7425 O O . THR B 1 223 ? 120.145 -16.282 5.553 1.00 23.42 221 THR B O 1
ATOM 7436 N N . GLU B 1 224 ? 120.792 -14.133 5.828 1.00 25.87 222 GLU B N 1
ATOM 7437 C CA . GLU B 1 22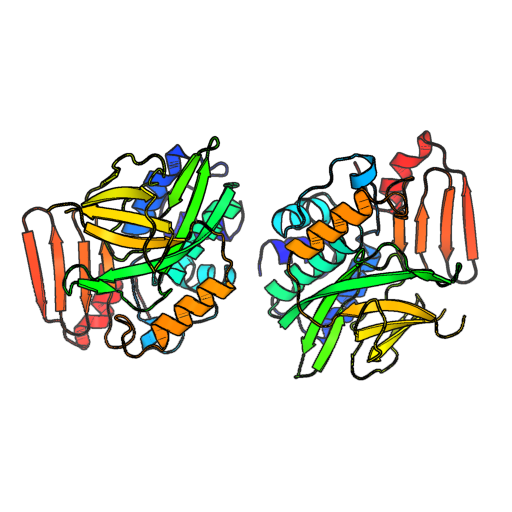4 ? 119.998 -13.538 4.729 1.00 32.19 222 GLU B CA 1
ATOM 7438 C C . GLU B 1 224 ? 120.151 -14.246 3.410 1.00 22.92 222 GLU B C 1
ATOM 7439 O O . GLU B 1 224 ? 119.196 -14.425 2.673 1.00 28.07 222 GLU B O 1
ATOM 7451 N N . ASP B 1 225 ? 121.400 -14.538 3.068 1.00 24.57 223 ASP B N 1
ATOM 7452 C CA . ASP B 1 225 ? 121.750 -15.018 1.737 1.00 26.14 223 ASP B CA 1
ATOM 7453 C C . ASP B 1 225 ? 122.472 -16.343 1.800 1.00 24.48 223 ASP B C 1
ATOM 7454 O O . ASP B 1 225 ? 123.121 -16.731 0.836 1.00 30.69 223 ASP B O 1
ATOM 7463 N N . GLY B 1 226 ? 122.340 -17.051 2.919 1.00 21.50 224 GLY B N 1
ATOM 7464 C CA . GLY B 1 226 ? 122.934 -18.370 3.032 1.00 24.83 224 GLY B CA 1
ATOM 7465 C C . GLY B 1 226 ? 123.085 -18.888 4.445 1.00 21.40 224 GLY B C 1
ATOM 7466 O O . GLY B 1 226 ? 122.093 -19.166 5.130 1.00 15.96 224 GLY B O 1
ATOM 7470 N N . HIS B 1 227 ? 124.330 -19.042 4.890 1.00 24.57 225 HIS B N 1
ATOM 7471 C CA . HIS B 1 227 ? 124.576 -19.463 6.258 1.00 21.05 225 HIS B CA 1
ATOM 7472 C C . HIS B 1 227 ? 126.045 -19.215 6.620 1.00 21.99 225 HIS B C 1
ATOM 7473 O O . HIS B 1 227 ? 126.869 -18.931 5.755 1.00 24.81 225 HIS B O 1
ATOM 7488 N N . ALA B 1 228 ? 126.352 -19.312 7.910 1.00 22.45 226 ALA B N 1
ATOM 7489 C CA . ALA B 1 228 ? 127.687 -19.105 8.442 1.00 23.64 226 ALA B CA 1
ATOM 7490 C C . ALA B 1 228 ? 127.953 -20.176 9.514 1.00 21.72 226 ALA B C 1
ATOM 7491 O O . ALA B 1 228 ? 127.077 -20.450 10.312 1.00 20.28 226 ALA B O 1
ATOM 7498 N N . SER B 1 229 ? 129.140 -20.782 9.502 1.00 17.69 227 SER B N 1
ATOM 7499 C CA . SER B 1 229 ? 129.515 -21.859 10.425 1.00 19.40 227 SER B CA 1
ATOM 7500 C C . SER B 1 229 ? 130.893 -21.599 11.000 1.00 27.08 227 SER B C 1
ATOM 7501 O O . SER B 1 229 ? 131.843 -21.260 10.277 1.00 25.12 227 SER B O 1
ATOM 7509 N N . LEU B 1 230 ? 131.019 -21.796 12.303 1.00 21.34 228 LEU B N 1
ATOM 7510 C CA . LEU B 1 230 ? 132.281 -21.551 12.971 1.00 26.66 228 LEU B CA 1
ATOM 7511 C C . LEU B 1 230 ? 132.688 -22.757 13.808 1.00 29.49 228 LEU B C 1
ATOM 7512 O O . LEU B 1 230 ? 131.853 -23.391 14.467 1.00 21.97 228 LEU B O 1
ATOM 7528 N N . THR B 1 231 ? 133.979 -23.083 13.746 1.00 34.99 229 THR B N 1
ATOM 7529 C CA . THR B 1 231 ? 134.565 -24.109 14.605 1.00 38.04 229 THR B CA 1
ATOM 7530 C C . THR B 1 231 ? 135.855 -23.545 15.200 1.00 44.11 229 THR B C 1
ATOM 7531 O O . THR B 1 231 ? 136.193 -22.366 14.975 1.00 37.63 229 THR B O 1
ATOM 7542 N N . LYS B 1 232 ? 136.563 -24.343 15.991 1.00 36.96 230 LYS B N 1
ATOM 7543 C CA . LYS B 1 232 ? 137.725 -23.777 16.686 1.00 53.05 230 LYS B CA 1
ATOM 7544 C C . LYS B 1 232 ? 138.719 -23.282 15.668 1.00 50.84 230 LYS B C 1
ATOM 7545 O O . LYS B 1 232 ? 139.505 -22.372 15.943 1.00 41.72 230 LYS B O 1
ATOM 7564 N N . ASP B 1 233 ? 138.689 -23.872 14.483 1.00 33.84 231 ASP B N 1
ATOM 7565 C CA . ASP B 1 233 ? 139.738 -23.553 13.540 1.00 41.50 231 ASP B CA 1
ATOM 7566 C C . ASP B 1 233 ? 139.294 -22.753 12.312 1.00 26.74 231 ASP B C 1
ATOM 7567 O O . ASP B 1 233 ? 140.124 -22.138 11.694 1.00 24.60 231 ASP B O 1
ATOM 7576 N N . SER B 1 234 ? 138.020 -22.777 11.938 1.00 21.06 232 SER B N 1
ATOM 7577 C CA . SER B 1 234 ? 137.655 -22.128 10.692 1.00 27.61 232 SER B CA 1
ATOM 7578 C C . SER B 1 234 ? 136.252 -21.606 10.639 1.00 27.97 232 SER B C 1
ATOM 7579 O O . SER B 1 234 ? 135.335 -22.142 11.252 1.00 34.09 232 SER B O 1
ATOM 7587 N N . LEU B 1 235 ? 136.117 -20.524 9.890 1.00 24.45 233 LEU B N 1
ATOM 7588 C CA . LEU B 1 235 ? 134.846 -19.895 9.634 1.00 22.12 233 LEU B CA 1
ATOM 7589 C C . LEU B 1 235 ? 134.458 -20.158 8.177 1.00 25.85 233 LEU B C 1
ATOM 7590 O O . LEU B 1 235 ? 135.247 -19.915 7.260 1.00 22.74 233 LEU B O 1
ATOM 7606 N N . THR B 1 236 ? 133.264 -20.689 7.963 1.00 24.81 234 THR B N 1
ATOM 7607 C CA . THR B 1 236 ? 132.756 -20.877 6.607 1.00 20.87 234 THR B CA 1
ATOM 7608 C C . THR B 1 236 ? 131.539 -19.990 6.442 1.00 24.29 234 THR B C 1
ATOM 7609 O O . THR B 1 236 ? 130.615 -20.049 7.233 1.00 25.71 234 THR B O 1
ATOM 7620 N N . VAL B 1 237 ? 131.556 -19.133 5.438 1.00 25.03 235 VAL B N 1
ATOM 7621 C CA . VAL B 1 237 ? 130.413 -18.288 5.130 1.00 20.13 235 VAL B CA 1
ATOM 7622 C C . VAL B 1 237 ? 129.939 -18.641 3.721 1.00 26.90 235 VAL B C 1
ATOM 7623 O O . VAL B 1 237 ? 130.705 -18.551 2.770 1.00 25.30 235 VAL B O 1
ATOM 7636 N N . ALA B 1 238 ? 128.693 -19.086 3.596 1.00 24.56 236 ALA B N 1
ATOM 7637 C CA . ALA B 1 238 ? 128.131 -19.405 2.293 1.00 26.18 236 ALA B CA 1
ATOM 7638 C C . ALA B 1 238 ? 127.069 -18.417 1.874 1.00 23.85 236 ALA B C 1
ATOM 7639 O O . ALA B 1 238 ? 126.113 -18.163 2.609 1.00 25.10 236 ALA B O 1
ATOM 7646 N N . LYS B 1 239 ? 127.228 -17.857 0.687 1.00 31.15 237 LYS B N 1
ATOM 7647 C CA . LYS B 1 239 ? 126.146 -17.099 0.072 1.00 30.61 237 LYS B CA 1
ATOM 7648 C C . LYS B 1 239 ? 125.706 -17.918 -1.107 1.00 30.01 237 LYS B C 1
ATOM 7649 O O . LYS B 1 239 ? 126.183 -19.044 -1.301 1.00 27.04 237 LYS B O 1
ATOM 7668 N N . ASN B 1 240 ? 124.853 -17.340 -1.940 1.00 33.06 238 ASN B N 1
ATOM 7669 C CA . ASN B 1 240 ? 124.390 -18.044 -3.123 1.00 34.06 238 ASN B CA 1
ATOM 7670 C C . ASN B 1 240 ? 125.450 -18.031 -4.208 1.00 26.76 238 ASN B C 1
ATOM 7671 O O . ASN B 1 240 ? 125.847 -16.985 -4.727 1.00 30.95 238 ASN B O 1
ATOM 7682 N N . GLY B 1 241 ? 125.889 -19.220 -4.558 1.00 24.61 239 GLY B N 1
ATOM 7683 C CA . GLY B 1 241 ? 126.955 -19.361 -5.516 1.00 29.60 239 GLY B CA 1
ATOM 7684 C C . GLY B 1 241 ? 128.283 -18.810 -5.042 1.00 33.06 239 GLY B C 1
ATOM 7685 O O . GLY B 1 241 ? 129.133 -18.507 -5.870 1.00 32.90 239 GLY B O 1
ATOM 7689 N N . LYS B 1 242 ? 128.492 -18.718 -3.725 1.00 31.75 240 LYS B N 1
ATOM 7690 C CA . LYS B 1 242 ? 129.791 -18.294 -3.211 1.00 31.22 240 LYS B CA 1
ATOM 7691 C C . LYS B 1 242 ? 130.040 -18.773 -1.781 1.00 34.79 240 LYS B C 1
ATOM 7692 O O . LYS B 1 242 ? 129.197 -18.582 -0.894 1.00 30.79 240 LYS B O 1
ATOM 7711 N N . LYS B 1 243 ? 131.204 -19.395 -1.573 1.00 29.31 241 LYS B N 1
ATOM 7712 C CA . LYS B 1 243 ? 131.561 -19.949 -0.276 1.00 20.96 241 LYS B CA 1
ATOM 7713 C C . LYS B 1 243 ? 132.949 -19.495 0.088 1.00 27.96 241 LYS B C 1
ATOM 7714 O O . LYS B 1 243 ? 133.882 -19.591 -0.707 1.00 28.00 241 LYS B O 1
ATOM 7733 N N . THR B 1 244 ? 133.071 -18.966 1.291 1.00 21.46 242 THR B N 1
ATOM 7734 C CA . THR B 1 244 ? 134.343 -18.554 1.816 1.00 23.93 242 THR B CA 1
ATOM 7735 C C . THR B 1 244 ? 134.631 -19.375 3.048 1.00 26.78 242 THR B C 1
ATOM 7736 O O . THR B 1 244 ? 133.790 -19.483 3.938 1.00 28.92 242 THR B O 1
ATOM 7747 N N . LYS B 1 245 ? 135.827 -19.944 3.097 1.00 28.55 243 LYS B N 1
ATOM 7748 C CA . LYS B 1 245 ? 136.317 -20.648 4.271 1.00 22.66 243 LYS B CA 1
ATOM 7749 C C . LYS B 1 245 ? 137.635 -20.004 4.721 1.00 25.70 243 LYS B C 1
ATOM 7750 O O . LYS B 1 245 ? 138.479 -19.689 3.889 1.00 21.15 243 LYS B O 1
ATOM 7769 N N . GLU B 1 246 ? 137.779 -19.725 6.016 1.00 23.50 244 GLU B N 1
ATOM 7770 C CA . GLU B 1 246 ? 139.006 -19.104 6.514 1.00 24.09 244 GLU B CA 1
ATOM 7771 C C . GLU B 1 246 ? 139.356 -19.518 7.931 1.00 23.70 244 GLU B C 1
ATOM 7772 O O . GLU B 1 246 ? 138.498 -19.830 8.752 1.00 21.41 244 GLU B O 1
ATOM 7784 N N . THR B 1 247 ? 140.651 -19.517 8.189 1.00 24.70 245 THR B N 1
ATOM 7785 C CA . THR B 1 247 ? 141.180 -19.966 9.453 1.00 27.63 245 THR B CA 1
ATOM 7786 C C . THR B 1 247 ? 140.872 -18.917 10.509 1.00 26.49 245 THR B C 1
ATOM 7787 O O . THR B 1 247 ? 140.838 -17.716 10.239 1.00 24.33 245 THR B O 1
ATOM 7798 N N . VAL B 1 248 ? 140.600 -19.421 11.699 1.00 27.79 246 VAL B N 1
ATOM 7799 C CA . VAL B 1 248 ? 140.235 -18.630 12.856 1.00 36.62 246 VAL B CA 1
ATOM 7800 C C . VAL B 1 248 ? 141.245 -18.976 13.963 1.00 33.03 246 VAL B C 1
ATOM 7801 O O . VAL B 1 248 ? 141.617 -20.140 14.148 1.00 33.21 246 VAL B O 1
ATOM 7814 N N . THR B 1 249 ? 141.765 -17.956 14.622 1.00 23.57 247 THR B N 1
ATOM 7815 C CA . THR B 1 249 ? 142.632 -18.175 15.766 1.00 27.61 247 THR B CA 1
ATOM 7816 C C . THR B 1 249 ? 141.797 -17.882 17.009 1.00 23.01 247 THR B C 1
ATOM 7817 O O . THR B 1 249 ? 140.744 -17.242 16.911 1.00 18.30 247 THR B O 1
ATOM 7828 N N . ASP B 1 250 ? 142.286 -18.320 18.164 1.00 22.12 248 ASP B N 1
ATOM 7829 C CA . ASP B 1 250 ? 141.597 -18.098 19.428 1.00 28.01 248 ASP B CA 1
ATOM 7830 C C . ASP B 1 250 ? 141.323 -16.613 19.612 1.00 25.23 248 ASP B C 1
ATOM 7831 O O . ASP B 1 250 ? 140.300 -16.221 20.160 1.00 27.49 248 ASP B O 1
ATOM 7840 N N . MET B 1 251 ? 142.215 -15.798 19.077 1.00 22.70 249 MET B N 1
ATOM 7841 C CA . MET B 1 251 ? 142.146 -14.355 19.232 1.00 27.70 249 MET B CA 1
ATOM 7842 C C . MET B 1 251 ? 140.943 -13.773 18.520 1.00 33.43 249 MET B C 1
ATOM 7843 O O . MET B 1 251 ? 140.414 -12.751 18.950 1.00 37.82 249 MET B O 1
ATOM 7857 N N . GLN B 1 252 ? 140.534 -14.407 17.415 1.00 30.78 250 GLN B N 1
ATOM 7858 C CA . GLN B 1 252 ? 139.439 -13.896 16.577 1.00 24.11 250 GLN B CA 1
ATOM 7859 C C . GLN B 1 252 ? 138.129 -14.555 16.947 1.00 26.88 250 GLN B C 1
ATOM 7860 O O . GLN B 1 252 ? 137.067 -14.222 16.414 1.00 23.59 250 GLN B O 1
ATOM 7874 N N . TYR B 1 253 ? 138.201 -15.517 17.848 1.00 26.71 251 TYR B N 1
ATOM 7875 C CA . TYR B 1 253 ? 137.097 -16.428 18.029 1.00 28.42 251 TYR B CA 1
ATOM 7876 C C . TYR B 1 253 ? 135.967 -15.764 18.843 1.00 26.73 251 TYR B C 1
ATOM 7877 O O . TYR B 1 253 ? 134.789 -15.939 18.558 1.00 27.55 251 TYR B O 1
ATOM 7895 N N . THR B 1 254 ? 136.327 -14.923 19.799 1.00 27.21 252 THR B N 1
ATOM 7896 C CA . THR B 1 254 ? 135.332 -14.271 20.646 1.00 24.21 252 THR B CA 1
ATOM 7897 C C . THR B 1 254 ? 134.593 -13.185 19.887 1.00 20.80 252 THR B C 1
ATOM 7898 O O . THR B 1 254 ? 133.381 -13.081 19.974 1.00 23.94 252 THR B O 1
ATOM 7909 N N . ASN B 1 255 ? 135.326 -12.379 19.135 1.00 23.75 253 ASN B N 1
ATOM 7910 C CA . ASN B 1 255 ? 134.726 -11.379 18.248 1.00 25.27 253 ASN B CA 1
ATOM 7911 C C . ASN B 1 255 ? 133.765 -12.002 17.236 1.00 23.72 253 ASN B C 1
ATOM 7912 O O . ASN B 1 255 ? 132.663 -11.526 17.078 1.00 23.67 253 ASN B O 1
ATOM 7923 N N . LEU B 1 256 ? 134.192 -13.067 16.562 1.00 22.55 254 LEU B N 1
ATOM 7924 C CA . LEU B 1 256 ? 133.317 -13.789 15.649 1.00 20.49 254 LEU B CA 1
ATOM 7925 C C . LEU B 1 256 ? 132.064 -14.374 16.292 1.00 17.21 254 LEU B C 1
ATOM 7926 O O . LEU B 1 256 ? 130.986 -14.367 15.700 1.00 21.94 254 LEU B O 1
ATOM 7942 N N . LEU B 1 257 ? 132.195 -14.931 17.480 1.00 21.12 255 LEU B N 1
ATOM 7943 C CA . LEU B 1 257 ? 131.032 -15.496 18.128 1.00 19.18 255 LEU B CA 1
ATOM 7944 C C . LEU B 1 257 ? 129.992 -14.400 18.222 1.00 19.01 255 LEU B C 1
ATOM 7945 O O . LEU B 1 257 ? 128.815 -14.637 18.031 1.00 12.41 255 LEU B O 1
ATOM 7961 N N . HIS B 1 258 ? 130.446 -13.193 18.533 1.00 17.74 256 HIS B N 1
ATOM 7962 C CA . HIS B 1 258 ? 129.531 -12.098 18.748 1.00 23.56 256 HIS B CA 1
ATOM 7963 C C . HIS B 1 258 ? 129.043 -11.414 17.463 1.00 20.64 256 HIS B C 1
ATOM 7964 O O . HIS B 1 258 ? 127.840 -11.191 17.292 1.00 22.65 256 HIS B O 1
ATOM 7979 N N . SER B 1 259 ? 129.968 -11.083 16.575 1.00 16.99 257 SER B N 1
ATOM 7980 C CA . SER B 1 259 ? 129.660 -10.343 15.346 1.00 22.74 257 SER B CA 1
ATOM 7981 C C . SER B 1 259 ? 128.805 -11.158 14.373 1.00 24.93 257 SER B C 1
ATOM 7982 O O . SER B 1 259 ? 127.904 -10.626 13.724 1.00 28.10 257 SER B O 1
ATOM 7990 N N . LYS B 1 260 ? 129.118 -12.445 14.243 1.00 18.80 258 LYS B N 1
ATOM 7991 C CA . LYS B 1 260 ? 128.370 -13.316 13.345 1.00 17.69 258 LYS B CA 1
ATOM 7992 C C . LYS B 1 260 ? 127.200 -14.012 14.037 1.00 17.70 258 LYS B C 1
ATOM 7993 O O . LYS B 1 260 ? 126.207 -14.304 13.404 1.00 22.04 258 LYS B O 1
ATOM 8012 N N . PHE B 1 261 ? 127.293 -14.305 15.326 1.00 18.64 259 PHE B N 1
ATOM 8013 C CA . PHE B 1 261 ? 126.247 -15.142 15.916 1.00 18.12 259 PHE B CA 1
ATOM 8014 C C . PHE B 1 261 ? 125.528 -14.557 17.128 1.00 17.51 259 PHE B C 1
ATOM 8015 O O . PHE B 1 261 ? 124.549 -15.138 17.580 1.00 19.25 259 PHE B O 1
ATOM 8032 N N . GLY B 1 262 ? 125.983 -13.416 17.649 1.00 22.01 260 GLY B N 1
ATOM 8033 C CA . GLY B 1 262 ? 125.329 -12.799 18.802 1.00 17.13 260 GLY B CA 1
ATOM 8034 C C . GLY B 1 262 ? 125.591 -13.546 20.099 1.00 18.43 260 GLY B C 1
ATOM 8035 O O . GLY B 1 262 ? 124.801 -13.494 21.039 1.00 17.07 260 GLY B O 1
ATOM 8039 N N . ILE B 1 263 ? 126.696 -14.278 20.142 1.00 16.32 261 ILE B N 1
ATOM 8040 C CA . ILE B 1 263 ? 127.040 -15.047 21.330 1.00 22.85 261 ILE B CA 1
ATOM 8041 C C . ILE B 1 263 ? 128.142 -14.337 22.114 1.00 22.93 261 ILE B C 1
ATOM 8042 O O . ILE B 1 263 ? 129.192 -14.003 21.566 1.00 19.57 261 ILE B O 1
ATOM 8058 N N . THR B 1 264 ? 127.878 -14.121 23.396 1.00 23.52 262 THR B N 1
ATOM 8059 C CA . THR B 1 264 ? 128.863 -13.616 24.331 1.00 22.99 262 THR B CA 1
ATOM 8060 C C . THR B 1 264 ? 128.780 -14.513 25.532 1.00 23.68 262 THR B C 1
ATOM 8061 O O . THR B 1 264 ? 127.728 -14.611 26.168 1.00 30.36 262 THR B O 1
ATOM 8072 N N . LEU B 1 265 ? 129.886 -15.191 25.818 1.00 18.12 263 LEU B N 1
ATOM 8073 C CA . LEU B 1 265 ? 129.956 -16.192 26.874 1.00 26.00 263 LEU B CA 1
ATOM 8074 C C . LEU B 1 265 ? 130.258 -15.509 28.197 1.00 23.59 263 LEU B C 1
ATOM 8075 O O . LEU B 1 265 ? 130.610 -14.337 28.180 1.00 22.61 263 LEU B O 1
#

InterPro domains:
  IPR001447 Arylamine N-acetyltransferase [PF00797] (23-263)
  IPR001447 Arylamine N-acetyltransferase [PR01543] (21-44)
  IPR001447 Arylamine N-acetyltransferase [PR01543] (45-68)
  IPR001447 Arylamine N-acetyltransferase [PR01543] (69-91)
  IPR001447 Arylamine N-acetyltransferase [PR01543] (102-127)
  IPR001447 Arylamine N-acetyltransferase [PR01543] (256-263)
  IPR001447 Arylamine N-acetyltransferase [PTHR11786] (1-263)
  IPR038765 Papain-like cysteine peptidase superfamily [SSF54001] (2-263)
  IPR053710 Arylamine N-acetyltransferase domain-containing protein [G3DSA:3.30.2140.20] (1-262)

B-factor: mean 30.41, std 12.53, range [6.67, 100.18]

Solvent-accessible surface area: 24086 Å² total; per-residue (Å²): 98,24,70,2,10,116,49,1,2,65,17,5,149,43,136,88,78,123,114,14,50,48,156,28,4,43,91,7,3,92,10,3,5,41,25,7,0,16,1,0,5,5,9,56,80,175,80,76,132,113,3,30,52,52,40,4,23,87,30,0,8,68,79,63,21,0,0,2,12,0,3,4,0,0,0,2,24,9,0,0,73,30,21,71,27,76,9,54,2,0,9,2,3,37,60,62,45,96,104,74,103,58,28,13,74,22,6,3,0,1,0,4,0,43,45,151,152,75,55,32,0,1,1,8,0,20,15,28,110,13,1,22,20,12,0,18,30,139,26,119,46,35,138,25,108,22,6,9,1,56,3,89,150,66,136,34,132,34,0,20,34,4,0,14,30,61,152,149,105,57,52,33,0,0,0,0,94,50,104,117,33,81,53,132,75,0,34,53,0,8,127,38,7,25,98,82,146,52,1,68,39,33,110,72,9,49,1,14,23,10,38,163,62,30,44,3,28,1,47,112,102,22,7,16,38,13,101,142,85,133,138,55,150,87,102,5,66,125,176,79,39,94,99,27,5,107,80,89,4,38,1,92,97,69,16,43,2,8,115,50,0,1,64,16,4,151,45,130,90,73,122,113,14,51,47,155,27,3,44,98,8,4,90,10,3,6,38,25,8,0,17,0,1,5,6,9,56,81,176,82,75,127,112,3,24,63,66,42,4,27,79,29,0,9,74,79,66,21,0,0,2,12,0,3,4,0,0,0,1,27,12,0,1,112,37,21,68,27,75,6,54,2,1,8,3,3,39,59,57,46,94,102,75,102,62,28,13,76,18,6,3,0,1,0,5,0,43,44,149,156,70,56,31,0,2,0,8,1,21,16,28,115,13,1,23,19,11,0,17,30,130,23,103,46,33,137,25,110,25,6,9,2,55,3,93,151,66,136,30,134,30,0,18,36,3,0,14,30,77,141,147,114,54,41,34,0,0,0,1,91,52,104,112,31,78,55,139,74,0,34,54,0,8,122,38,8,26,93,92,149,51,2,71,40,33,119,79,5,53,0,13,26,11,37,160,62,31,43,3,25,0,44,112,102,21,7,17,42,12,103,144,83,134,140,59,149,86,100,4,62,111,166,76,30,93,100,24,3,109,86,87,4,35,1,97,98

Radius of gyration: 26.57 Å; Cα contacts (8 Å, |Δi|>4): 1129; chains: 2; bounding box: 75×45×76 Å

Secondary structure (DSSP, 8-state):
--HHHHHHHHHHT----SS--GGGHHHHHHHHHHHS-EE-HHHHTT------HHHHIIIIIIS---B-HHHHHHHHHHHHHHTT-EEEEEEEEEEETTTTEE-STT-EEEEEEEETTEEEEE---STT---SS-EETT-PPEEETTEEEEEEEEEETTEEEEEEEE----EEEEEE--S-B-HHHHHHHHHHHHH-TT-TTSSS-EEEEEETTEEEEEESSEEEEEETTEEEEEE--HHHHHHHHHHHH----/--HHHHHHHHHHT----SS--HHHHHHHHHHHHHHS-EE-HHHHTT-----SHHHHIIIIIIS---B-HHHHHHHHHHHHHHTT-EEEEEEEEEEETTTTEE-STT-EEEEEEEETTEEEEE---STT---SS-EETT-PPEEETTEEEEEEEEEETTEEEEEEEE----EEEEEEEEEEE-HHHHHHHHHHHHH-TT-TTSSS-EEEEEETTEEEEEESSEEEEEETTEEEEEE--HHHHHHHHHHHH----

Foldseek 3Di:
DDPLQVLLCVQLVHDRDLADDQVNQLVSLVSCLARAKEWQVCLQVVNDDQADQVVLCCQCRVQPYHYAQLNVQVSVVVNCVVNVWDKFKWWWWFADQVVGGTAFARLHMWMWTDDPNWIWTQGNHLHLQHLSHTETQVFDWRDDPNWIWTKDQPDDVTERIFIWTPVPDTDTGIHIHPDGDDSVSSSVSVCCLSDPPRRPRNPWIWIKGAHPAGIWIDTQFWIWDDGVVDIDIDTDHPVCRQVCCCVVHVDHD/DDPLLVLLCVQLVHDRDPADDQVNQLVSLVSCLAGAKAWQVCLQVVNDDQADQVSLCCQCRVQVYHYAQLNVQVSVVVNVVVNVWDKFKWWWWFADQVVGGTAFARLHMWMWTDDPNFIWTQGNHLHSQHLSHTETCVWDWRQDPNWIWTKDQPDDPTERIFIWTDPPDTDTGIHIHPDGDDSVSSRVSVCCLSDPPRRPRNPWIWIKGAHPAGIWIDTQFWIWDDGVVDIDIDTDHPVCRQVCCCPVHNHHD

Organism: Bacillus cereus (strain ATCC 14579 / DSM 31 / CCUG 7414 / JCM 2152 / NBRC 15305 / NCIMB 9373 / NCTC 2599 / NRRL B-3711) (NCBI:txid226900)

Sequence (506 aa):
MTDFQKQFFARLHIEEKDTVSFEDLSNIMYAMAQTVPFENLNILEKNFKEISKENLKEKILVNNRGGLCYELNPTMYYFLKDSGFDVHLVSGTVYNAANSIWAVDSGHIATVLTHHNELYLIEVGFGSYLPLAPVPFLGEVIHSATGDYRIRKEMTEKGNYILEMRKDDWTLGYAFYIEEVDEEKANTAQKIIVEHEGSPFNKVPLIVKLTEDGHASLTKDSLTVAKNGKKTKETVTDMQYTNLLHSKFGITLMTDFQKQFFARLHIEEKDTVSFEDLSNIMYAMAQTVPFENLNILEKNFKEISKENLKEKILVNNRGGLCYELNPTMYYFLKDSGFDVHLVSGTVYNAANSIWAVDSGHIATVLTHHNELYLIEVGFGSYLPLAPVPFLGEVIHSATGDYRIRKEMTEKGNYILEMRKDDWTLGYAFYIEEVDEEKANTAQKIIVEHEGSPFNKVPLIVKLTEDGHASLTKDSLTVAKNGKKTKETVTDMQYTNLLHSKFGITL